Protein AF-S4PXW4-F1 (afdb_monomer_lite)

Sequence (724 aa):
MKGLLYGLIHASAIAALYRRSVQNLRRPDALLLGQVLFLIDNISCNSGLINVWRGQGFLGEFILIPHRIPPSYPLNNHDLGSLGRNYLRATFTEFKRNHGNLPRTYEDLWIFSDFIDSDLIIPYVIAKDSINLLYLNKVTPQIVPRIRELKELLGSDDPGEQSDAMSRILQLRRVYMLDQELRHALKSIGPLKSLEYYTRDLQEAGWGPEYIGDVIEIPIAYEVDPPGVTDLPLINHRQDPLISGLRLFQCPTGAHYKLRTIIERLKINFQDVLVGGDGSGGMTSCLLRMNPISRAIFNSLLDLEGVELKGSSPSPPSAIACIPEICRRCVNYQDVWKGPTDLCREGTWINFVNLQKLHELSIDLLVFDVETKREGDLLIIEQLLSKYVNQLLTKNGVIVFKTHVDRLLRTWDTGLMTLAGSCFRKVSIVVGTMSSSGTSEVYLVMRYPRAGSLNCKPAIRSLIRSIHIIPSQRSCFDEFRRALAIPIHKLFKGVPKSMIPDPHTELCVLLISIGVESGIGALVAELWRQSTYEQQTVLPYYTLFTVLNSLLQLTRGEKELTVSPDRVVYNVGGFLVGFLNWFAWITHCYRLKALAQSYIDHCFLFSWKRFKTKKNLIMKKISFLGAYTSEKNVYLDSKMALVGSVIRVFARLMGPPRYPQFNEMSIDHLIKAENIGNNLTFIRKTTDILDVLDPRTPLPKKAQPFIGVTLTKRPEVAWTQDQI

Secondary structure (DSSP, 8-state):
-HHHHHHHHHHHHHHHHTSHHHHTTS-HHHHHHHHHHHHHHHHTT-HHHHHHHTSHHHHHHHTTS--PPP--SSPPHHHHHHHHHHHHHHHHHHHHHHGGG--GGGT-EEE-GGG--HHHHHHHHHHHHHHHHHHTS---GGGHHHHHHHHHHHS---HHHHHHHHHHHHHHS-EEE-SS-HHHHGGGS--SS--GGGG--TTTTT--------EEEEE--EESSPPP---PPPPP---B-HHHHH--S-SSSSHHHHHHHHHHHTT---SEEEEES-TTTHHHHHHHHH-TT-EEEEE-----TT---TTPPPPPPHHHHT-HHHHTTBTTTTTGGGS---TTSHHHHHHHHHHHHHTT--EEEEEE----SSHHHHHHHHHHHHHHHHHHS-TT-EEEEEEEHHHHHHTTTTSHHHHTGGGEEEEEEEEETTSPBT--EEEEEEEEE-SS--S-EE-HHHHHHHGGGSGGGS-HHHHHHHHHT--GGGTTTT--GGGS--HHHHHHHHHHHTT--HHHHHHHHHHHHH--HHHHTTHHHHHHHHHHHHHH-TTPPBSS--PPPHHHHHHHHHHHHHHHHHHHHHHT-HHHHHHHHHHHHS-B--EEEEEE-TTS-EEEEEESS--SSEE--B--GGGHHHHHHHHHHHHHHS-TT------HHHHHHHHHHH-TT--HHHHHHHB-HHHHT-TTSPPPPP-PPP-----PPP---PPP----

Organism: NCBI:txid116150

Foldseek 3Di:
DLVVLVVLLLVLLLVLLPDVCVLVLPPLVLSSVQSSLVVLLVVLLDQVVLLVCLDLVNLVQLLQFADAFDLAVLDFSNNSSRSSSRSSVVVVVVCLVCVVPDDCVSQEAEAEPVQPDLLRVLSNLLSVVSCCQSRVDSNDPVCSVVSVVSVCLNPDPDPVSSVVSVVVSVVVGHYHYDDHDPVVVCVPPDPPDDPPLLPDALVNLQFDDADAFAKDKQWWDWDQPADDDPDDDDFFAADDLLLQLLLQFPLNGSCLRWLRNCCVNVVPDWAEEEEAQSRLCSNVLSVCSVDVRYAYAYAHDRDCVNHDNVPHDRRFRRSLSSNSNRQVRHPCRGPNVVADRQLLDLRNLVVLLVSCVVVVDQHQEYEYPHDDPDPVSQLSSLLSCLVRVVSNHDQFHKYKYKDFPVNCRVCQCRGNCNSHQQQAPIWIWMDTLSDGALGRIIIIMGGGGHDDGDSIGTNCVSVSVVVCVGRNNDDPLVSLVSSLPDPSVSSCPRPRPSNNDDLLVLQLVLLVVLPADSSLSNVLSVCLVPDDQVLLLASLVLVLLSSCCRLQVQLDFDLDDDDRDPSSLLSNLLLLLLSLSLQCSLVVPVLSVVLSSCCAVAWFWKAWDWDADPVRTIGIAIERLNPHPGTATHHNPVRSVSSSSNNNSCCVSDNPPRHRDDDQVSSQVSQCVVPVSDGPVSCVVRYCVVLSVDSPNDRHDHDHHDDDDDDDDDDDDDDDPPDD

InterPro domains:
  IPR025786 Mononegavirus L protein 2-O-ribose methyltransferase [PS51590] (247-445)
  IPR039530 RNA-directed RNA polymerase L methyltransferase domain, rhabdovirus [PF14314] (234-497)
  IPR039736 RNA-directed RNA polymerase L, C-terminal [TIGR04198] (2-527)
  IPR048397 Virus-capping methyltransferase, connector domain [PF21080] (1-154)

Structure (mmCIF, N/CA/C/O backbone):
data_AF-S4PXW4-F1
#
_entry.id   AF-S4PXW4-F1
#
loop_
_atom_site.group_PDB
_atom_site.id
_atom_site.type_symbol
_atom_site.label_atom_id
_atom_site.label_alt_id
_atom_site.label_comp_id
_atom_site.label_asym_id
_atom_site.label_entity_id
_atom_site.label_seq_id
_atom_site.pdbx_PDB_ins_code
_atom_site.Cartn_x
_atom_site.Cartn_y
_atom_site.Cartn_z
_atom_site.occupancy
_atom_site.B_iso_or_equiv
_atom_site.auth_seq_id
_atom_site.auth_comp_id
_atom_site.auth_asym_id
_atom_site.auth_atom_id
_atom_site.pdbx_PDB_model_num
ATOM 1 N N . MET A 1 1 ? -3.568 -21.612 17.019 1.00 88.00 1 MET A N 1
ATOM 2 C CA . MET A 1 1 ? -4.108 -20.234 17.153 1.00 88.00 1 MET A CA 1
ATOM 3 C C . MET A 1 1 ? -5.429 -20.143 17.918 1.00 88.00 1 MET A C 1
ATOM 5 O O . MET A 1 1 ? -5.522 -19.303 18.803 1.00 88.00 1 MET A O 1
ATOM 9 N N . LYS A 1 2 ? -6.437 -20.987 17.646 1.00 88.62 2 LYS A N 1
ATOM 10 C CA . LYS A 1 2 ? -7.728 -20.952 18.372 1.00 88.62 2 LYS A CA 1
ATOM 11 C C . LYS A 1 2 ? -7.592 -21.057 19.904 1.00 88.62 2 LYS A C 1
ATOM 13 O O . LYS A 1 2 ? -8.247 -20.303 20.612 1.00 88.62 2 LYS A O 1
ATOM 18 N N . GLY A 1 3 ? -6.700 -21.921 20.403 1.00 88.38 3 GLY A N 1
ATOM 19 C CA . GLY A 1 3 ? -6.404 -22.022 21.841 1.00 88.38 3 GLY A CA 1
ATOM 20 C C . GLY A 1 3 ? -5.850 -20.726 22.449 1.00 88.38 3 GLY A C 1
ATOM 21 O O . GLY A 1 3 ? -6.307 -20.313 23.508 1.00 88.38 3 GLY A O 1
ATOM 22 N N . LEU A 1 4 ? -4.956 -20.024 21.736 1.00 92.00 4 LEU A N 1
ATOM 23 C CA . LEU A 1 4 ? -4.431 -18.722 22.170 1.00 92.00 4 LEU A CA 1
ATOM 24 C C . LEU A 1 4 ? -5.558 -17.695 22.327 1.00 92.00 4 LEU A C 1
ATOM 26 O O . LEU A 1 4 ? -5.654 -17.046 23.362 1.00 92.00 4 LEU A O 1
ATOM 30 N N . LEU A 1 5 ? -6.438 -17.578 21.326 1.00 91.75 5 LEU A N 1
ATOM 31 C CA . LEU A 1 5 ? -7.596 -16.687 21.410 1.00 91.75 5 LEU A CA 1
ATOM 32 C C . LEU A 1 5 ? -8.479 -17.025 22.619 1.00 91.75 5 LEU A C 1
ATOM 34 O O . LEU A 1 5 ? -8.915 -16.120 23.324 1.00 91.75 5 LEU A O 1
ATOM 38 N N . TYR A 1 6 ? -8.733 -18.310 22.864 1.00 87.94 6 TYR A N 1
ATOM 39 C CA . TYR A 1 6 ? -9.546 -18.744 23.997 1.00 87.94 6 TYR A CA 1
ATOM 40 C C . TYR A 1 6 ? -8.915 -18.336 25.336 1.00 87.94 6 TYR A C 1
ATOM 42 O O . TYR A 1 6 ? -9.607 -17.772 26.180 1.00 87.94 6 TYR A O 1
ATOM 50 N N . GLY A 1 7 ? -7.595 -18.488 25.478 1.00 89.94 7 GLY A N 1
ATOM 51 C CA . GLY A 1 7 ? -6.846 -17.973 26.628 1.00 89.94 7 GLY A CA 1
ATOM 52 C C . GLY A 1 7 ? -6.973 -16.453 26.806 1.00 89.94 7 GLY A C 1
ATOM 53 O O . GLY A 1 7 ? -7.180 -15.978 27.920 1.00 89.94 7 GLY A O 1
ATOM 54 N N . LEU A 1 8 ? -6.949 -15.671 25.718 1.00 92.31 8 LEU A N 1
ATOM 55 C CA . LEU A 1 8 ? -7.172 -14.216 25.784 1.00 92.31 8 LEU A CA 1
ATOM 56 C C . LEU A 1 8 ? -8.593 -13.861 26.242 1.00 92.31 8 LEU A C 1
ATOM 58 O O . LEU A 1 8 ? -8.780 -12.899 26.989 1.00 92.31 8 LEU A O 1
ATOM 62 N N . ILE A 1 9 ? -9.598 -14.621 25.801 1.00 89.31 9 ILE A N 1
ATOM 63 C CA . ILE A 1 9 ? -10.993 -14.442 26.228 1.00 89.31 9 ILE A CA 1
ATOM 64 C C . ILE A 1 9 ? -11.129 -14.761 27.719 1.00 89.31 9 ILE A C 1
ATOM 66 O O . ILE A 1 9 ? -11.758 -13.991 28.443 1.00 89.31 9 ILE A O 1
ATOM 70 N N . HIS A 1 10 ? -10.493 -15.840 28.180 1.00 88.00 10 HIS A N 1
ATOM 71 C CA . HIS A 1 10 ? -10.435 -16.225 29.592 1.00 88.00 10 HIS A CA 1
ATOM 72 C C . HIS A 1 10 ? -9.832 -15.117 30.454 1.00 88.00 10 HIS A C 1
ATOM 74 O O . HIS A 1 10 ? -10.492 -14.615 31.364 1.00 88.00 10 HIS A O 1
ATOM 80 N N . ALA A 1 11 ? -8.634 -14.652 30.098 1.00 90.19 11 ALA A N 1
ATOM 81 C CA . ALA A 1 11 ? -7.964 -13.559 30.797 1.00 90.19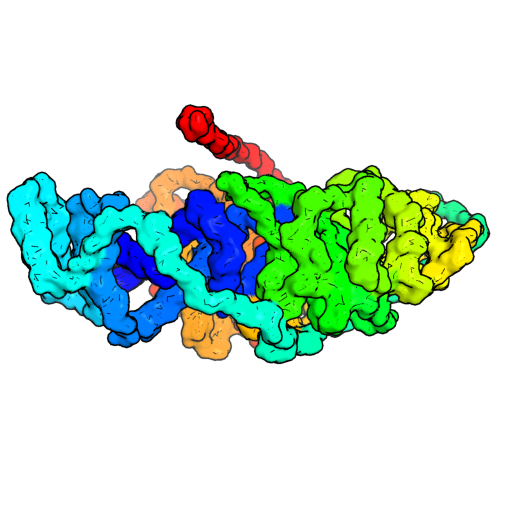 11 ALA A CA 1
ATOM 82 C C . ALA A 1 11 ? -8.814 -12.275 30.816 1.00 90.19 11 ALA A C 1
ATOM 84 O O . ALA A 1 11 ? -8.930 -11.605 31.843 1.00 90.19 11 ALA A O 1
ATOM 85 N N . SER A 1 12 ? -9.472 -11.953 29.697 1.00 89.38 12 SER A N 1
ATOM 86 C CA . SER A 1 12 ? -10.344 -10.777 29.596 1.00 89.38 12 SER A CA 1
ATOM 87 C C . SER A 1 12 ? -11.592 -10.886 30.469 1.00 89.38 12 SER A C 1
ATOM 89 O O . SER A 1 12 ? -12.044 -9.874 31.005 1.00 89.38 12 SER A O 1
ATOM 91 N N . ALA A 1 13 ? -12.163 -12.084 30.616 1.00 86.69 13 ALA A N 1
ATOM 92 C CA . ALA A 1 13 ? -13.329 -12.316 31.462 1.00 86.69 13 ALA A CA 1
ATOM 93 C C . ALA A 1 13 ? -12.988 -12.114 32.940 1.00 86.69 13 ALA A C 1
ATOM 95 O O . ALA A 1 13 ? -13.692 -11.370 33.622 1.00 86.69 13 ALA A O 1
ATOM 96 N N . ILE A 1 14 ? -11.863 -12.669 33.400 1.00 87.94 14 ILE A N 1
ATOM 97 C CA . ILE A 1 14 ? -11.350 -12.446 34.759 1.00 87.94 14 ILE A CA 1
ATOM 98 C C . ILE A 1 14 ? -11.082 -10.957 34.999 1.00 87.94 14 ILE A C 1
ATOM 100 O O . ILE A 1 14 ? -11.619 -10.363 35.934 1.00 87.94 14 ILE A O 1
ATOM 104 N N . ALA A 1 15 ? -10.344 -10.301 34.099 1.00 85.81 15 ALA A N 1
ATOM 105 C CA . ALA A 1 15 ? -10.056 -8.872 34.208 1.00 85.81 15 ALA A CA 1
ATOM 106 C C . ALA A 1 15 ? -11.325 -7.997 34.166 1.00 85.81 15 ALA A C 1
ATOM 108 O O . ALA A 1 15 ? -11.360 -6.901 34.736 1.00 85.81 15 ALA A O 1
ATOM 109 N N . ALA A 1 16 ? -12.382 -8.441 33.479 1.00 82.38 16 ALA A N 1
ATOM 110 C CA . ALA A 1 16 ? -13.662 -7.745 33.441 1.00 82.38 16 ALA A CA 1
ATOM 111 C C . ALA A 1 16 ? -14.393 -7.806 34.785 1.00 82.38 16 ALA A C 1
ATOM 113 O O . ALA A 1 16 ? -14.988 -6.793 35.163 1.00 82.38 16 ALA A O 1
ATOM 114 N N . LEU A 1 17 ? -14.297 -8.915 35.535 1.00 79.44 17 LEU A N 1
ATOM 115 C CA . LEU A 1 17 ? -14.913 -9.028 36.861 1.00 79.44 17 LEU A CA 1
ATOM 116 C C . LEU A 1 17 ? -14.481 -7.860 37.754 1.00 79.44 17 LEU A C 1
ATOM 118 O O . LEU A 1 17 ? -15.328 -7.198 38.358 1.00 79.44 17 LEU A O 1
ATOM 122 N N . TYR A 1 18 ? -13.191 -7.522 37.790 1.00 75.81 18 TYR A N 1
ATOM 123 C CA . TYR A 1 18 ? -12.654 -6.461 38.651 1.00 75.81 18 TYR A CA 1
ATOM 124 C C . TYR A 1 18 ? -13.132 -5.034 38.307 1.00 75.81 18 TYR A C 1
ATOM 126 O O . TYR A 1 18 ? -13.019 -4.141 39.148 1.00 75.81 18 TYR A O 1
ATOM 134 N N . ARG A 1 19 ? -13.740 -4.776 37.138 1.00 71.94 19 ARG A N 1
ATOM 135 C CA . ARG A 1 19 ? -14.139 -3.410 36.738 1.00 71.94 19 ARG A CA 1
ATOM 136 C C . ARG A 1 19 ? -15.493 -2.956 37.302 1.00 71.94 19 ARG A C 1
ATOM 138 O O . ARG A 1 19 ? -16.480 -3.687 37.301 1.00 71.94 19 ARG A O 1
ATOM 145 N N . ARG A 1 20 ? -15.577 -1.668 37.672 1.00 60.16 20 ARG A N 1
ATOM 146 C CA . ARG A 1 20 ? -16.801 -1.011 38.192 1.00 60.16 20 ARG A CA 1
ATOM 147 C C . ARG A 1 20 ? -17.997 -1.021 37.225 1.00 60.16 20 ARG A C 1
ATOM 149 O O . ARG A 1 20 ? -19.138 -1.009 37.666 1.00 60.16 20 ARG A O 1
ATOM 156 N N . SER A 1 21 ? -17.777 -1.036 35.911 1.00 58.97 21 SER A N 1
ATOM 157 C CA . SER A 1 21 ? -18.871 -1.044 34.923 1.00 58.97 21 SER A CA 1
ATOM 158 C C . SER A 1 21 ? -19.674 -2.348 34.922 1.00 58.97 21 SER A C 1
ATOM 160 O O . SER A 1 21 ? -20.889 -2.298 34.737 1.00 58.97 21 SER A O 1
ATOM 162 N N . VAL A 1 22 ? -19.023 -3.486 35.200 1.00 57.88 22 VAL A N 1
ATOM 163 C CA . VAL A 1 22 ? -19.686 -4.787 35.403 1.00 57.88 22 VAL A CA 1
ATOM 164 C C . VAL A 1 22 ? -20.496 -4.774 36.697 1.00 57.88 22 VAL A C 1
ATOM 166 O O . VAL A 1 22 ? -21.629 -5.238 36.714 1.00 57.88 22 VAL A O 1
ATOM 169 N N . GLN A 1 23 ? -19.965 -4.148 37.753 1.00 60.25 23 GLN A N 1
ATOM 170 C CA . GLN A 1 23 ? -20.662 -3.986 39.037 1.00 60.25 23 GLN A CA 1
ATOM 171 C C . GLN A 1 23 ? -21.961 -3.176 38.896 1.00 60.25 23 GLN A C 1
ATOM 173 O O . GLN A 1 23 ? -22.941 -3.454 39.579 1.00 60.25 23 GLN A O 1
ATOM 178 N N . ASN A 1 24 ? -21.980 -2.219 37.963 1.00 61.69 24 ASN A N 1
ATOM 179 C CA . ASN A 1 24 ? -23.141 -1.381 37.665 1.00 61.69 24 ASN A CA 1
ATOM 180 C C . ASN A 1 24 ? -24.021 -1.927 36.520 1.00 61.69 24 ASN A C 1
ATOM 182 O O . ASN A 1 24 ? -24.910 -1.213 36.057 1.00 61.69 24 ASN A O 1
ATOM 186 N N . LEU A 1 25 ? -23.754 -3.146 36.025 1.00 63.06 25 LEU A N 1
ATOM 187 C CA . LEU A 1 25 ? -24.477 -3.828 34.936 1.00 63.06 25 LEU A CA 1
ATOM 188 C C . LEU A 1 25 ? -24.595 -3.024 33.626 1.00 63.06 25 LEU A C 1
ATOM 190 O O . LEU A 1 25 ? -25.484 -3.261 32.807 1.00 63.06 25 LEU A O 1
ATOM 194 N N . ARG A 1 26 ? -23.698 -2.060 33.385 1.00 61.38 26 ARG A N 1
ATOM 195 C CA . ARG A 1 26 ? -23.743 -1.220 32.179 1.00 61.38 26 ARG A CA 1
ATOM 196 C C . ARG A 1 26 ? -22.902 -1.844 31.067 1.00 61.38 26 ARG A C 1
ATOM 198 O O . ARG A 1 26 ? -21.682 -1.709 31.085 1.00 61.38 26 ARG A O 1
ATOM 205 N N . ARG A 1 27 ? -23.571 -2.471 30.089 1.00 66.12 27 ARG A N 1
ATOM 206 C CA . ARG A 1 27 ? -22.982 -3.056 28.858 1.00 66.12 27 ARG A CA 1
ATOM 207 C C . ARG A 1 27 ? -21.724 -3.924 29.111 1.00 66.12 27 ARG A C 1
ATOM 209 O O . ARG A 1 27 ? -20.635 -3.593 28.631 1.00 66.12 27 ARG A O 1
ATOM 216 N N . PRO A 1 28 ? -21.838 -5.006 29.904 1.00 67.88 28 PRO A N 1
ATOM 217 C CA . PRO A 1 28 ? -20.714 -5.894 30.229 1.00 67.88 28 PRO A CA 1
ATOM 218 C C . PRO A 1 28 ? -20.152 -6.628 29.000 1.00 67.88 28 PRO A C 1
ATOM 220 O O . PRO A 1 28 ? -18.947 -6.861 28.917 1.00 67.88 28 PRO A O 1
ATOM 223 N N . ASP A 1 29 ? -21.001 -6.894 28.012 1.00 70.19 29 ASP A N 1
ATOM 224 C CA . ASP A 1 29 ? -20.663 -7.423 26.692 1.00 70.19 29 ASP A CA 1
ATOM 225 C C . ASP A 1 29 ? -19.686 -6.511 25.932 1.00 70.19 29 ASP A C 1
ATOM 227 O O . ASP A 1 29 ? -18.655 -6.961 25.426 1.00 70.19 29 ASP A O 1
ATOM 231 N N . ALA A 1 30 ? -19.970 -5.206 25.904 1.00 70.25 30 ALA A N 1
ATOM 232 C CA . ALA A 1 30 ? -19.120 -4.212 25.260 1.00 70.25 30 ALA A CA 1
ATOM 233 C C . ALA A 1 30 ? -17.775 -4.060 25.985 1.00 70.25 30 ALA A C 1
ATOM 235 O O . ALA A 1 30 ? -16.746 -3.852 25.340 1.00 70.25 30 ALA A O 1
ATOM 236 N N . LEU A 1 31 ? -17.764 -4.197 27.317 1.00 76.25 31 LEU A N 1
ATOM 237 C CA . LEU A 1 31 ? -16.526 -4.170 28.092 1.00 76.25 31 LEU A CA 1
ATOM 238 C C . LEU A 1 31 ? -15.638 -5.376 27.778 1.00 76.25 31 LEU A C 1
ATOM 240 O O . LEU A 1 31 ? -14.449 -5.192 27.517 1.00 76.25 31 LEU A O 1
ATOM 244 N N . LEU A 1 32 ? -16.195 -6.588 27.825 1.00 78.50 32 LEU A N 1
ATOM 245 C CA . LEU A 1 32 ? -15.448 -7.812 27.548 1.00 78.50 32 LEU A CA 1
ATOM 246 C C . LEU A 1 32 ? -14.896 -7.793 26.119 1.00 78.50 32 LEU A C 1
ATOM 248 O O . LEU A 1 32 ? -13.717 -8.068 25.917 1.00 78.50 32 LEU A O 1
ATOM 252 N N . LEU A 1 33 ? -15.701 -7.355 25.147 1.00 78.62 33 LEU A N 1
ATOM 253 C CA . LEU A 1 33 ? -15.251 -7.140 23.771 1.00 78.62 33 LEU A CA 1
ATOM 254 C C . LEU A 1 33 ? -14.065 -6.167 23.702 1.00 78.62 33 LEU A C 1
ATOM 256 O O . LEU A 1 33 ? -13.052 -6.477 23.077 1.00 78.62 33 LEU A O 1
ATOM 260 N N . GLY A 1 34 ? -14.167 -5.014 24.366 1.00 77.56 34 GLY A N 1
ATOM 261 C CA . GLY A 1 34 ? -13.084 -4.034 24.421 1.00 77.56 34 GLY A CA 1
ATOM 262 C C . GLY A 1 34 ? -11.802 -4.593 25.047 1.00 77.56 34 GLY A C 1
ATOM 263 O O . GLY A 1 34 ? -10.716 -4.316 24.542 1.00 77.56 34 GLY A O 1
ATOM 264 N N . GLN A 1 35 ? -11.915 -5.410 26.101 1.00 84.12 35 GLN A N 1
ATOM 265 C CA . GLN A 1 35 ? -10.767 -6.051 26.753 1.00 84.12 35 GLN A CA 1
ATOM 266 C C . GLN A 1 35 ? -10.105 -7.112 25.872 1.00 84.12 35 GLN A C 1
ATOM 268 O O . GLN A 1 35 ? -8.886 -7.084 25.723 1.00 84.12 35 GLN A O 1
ATOM 273 N N . VAL A 1 36 ? -10.883 -7.988 25.228 1.00 87.81 36 VAL A N 1
ATOM 274 C CA . VAL A 1 36 ? -10.333 -9.009 24.322 1.00 87.81 36 VAL A CA 1
ATOM 275 C C . VAL A 1 36 ? -9.586 -8.349 23.168 1.00 87.81 36 VAL A C 1
ATOM 277 O O . VAL A 1 36 ? -8.454 -8.725 22.873 1.00 87.81 36 VAL A O 1
ATOM 280 N N . LEU A 1 37 ? -10.180 -7.329 22.541 1.00 84.88 37 LEU A N 1
ATOM 281 C CA . LEU A 1 37 ? -9.530 -6.591 21.456 1.00 84.88 37 LEU A CA 1
ATOM 282 C C . LEU A 1 37 ? -8.249 -5.889 21.927 1.00 84.88 37 LEU A C 1
ATOM 284 O O . LEU A 1 37 ? -7.252 -5.916 21.212 1.00 84.88 37 LEU A O 1
ATOM 288 N N . PHE A 1 38 ? -8.249 -5.328 23.139 1.00 85.50 38 PHE A N 1
ATOM 289 C CA . PHE A 1 38 ? -7.061 -4.730 23.747 1.00 85.50 38 PHE A CA 1
ATOM 290 C C . PHE A 1 38 ? -5.942 -5.756 23.984 1.00 85.50 38 PHE A C 1
ATOM 292 O O . PHE A 1 38 ? -4.791 -5.495 23.635 1.00 85.50 38 PHE A O 1
ATOM 299 N N . LEU A 1 39 ? -6.258 -6.939 24.524 1.00 90.75 39 LEU A N 1
ATOM 300 C CA . LEU A 1 39 ? -5.261 -7.994 24.725 1.00 90.75 39 LEU A CA 1
ATOM 301 C C . LEU A 1 39 ? -4.734 -8.549 23.399 1.00 90.75 39 LEU A C 1
ATOM 303 O O . LEU A 1 39 ? -3.531 -8.771 23.279 1.00 90.75 39 LEU A O 1
ATOM 307 N N . ILE A 1 40 ? -5.600 -8.724 22.393 1.00 92.19 40 ILE A N 1
ATOM 308 C CA . ILE A 1 40 ? -5.182 -9.089 21.032 1.00 92.19 40 ILE A CA 1
ATOM 309 C C . ILE A 1 40 ? -4.201 -8.045 20.486 1.00 92.19 40 ILE A C 1
ATOM 311 O O . ILE A 1 40 ? -3.174 -8.410 19.913 1.00 92.19 40 ILE A O 1
ATOM 315 N N . ASP A 1 41 ? -4.478 -6.755 20.671 1.00 87.00 41 ASP A N 1
ATOM 316 C CA . ASP A 1 41 ? -3.604 -5.689 20.182 1.00 87.00 41 ASP A CA 1
ATOM 317 C C . ASP A 1 41 ? -2.237 -5.705 20.871 1.00 87.00 41 ASP A C 1
ATOM 319 O O . ASP A 1 41 ? -1.223 -5.622 20.174 1.00 87.00 41 ASP A O 1
ATOM 323 N N . ASN A 1 42 ? -2.206 -5.897 22.193 1.00 90.25 42 ASN A N 1
ATOM 324 C CA . ASN A 1 42 ? -0.971 -5.966 22.977 1.00 90.25 42 ASN A CA 1
ATOM 325 C C . ASN A 1 42 ? -0.139 -7.208 22.657 1.00 90.25 42 ASN A C 1
ATOM 327 O O . ASN A 1 42 ? 1.065 -7.100 22.428 1.00 90.25 42 ASN A O 1
ATOM 331 N N . ILE A 1 43 ? -0.762 -8.390 22.616 1.00 93.56 43 ILE A N 1
ATOM 332 C CA . ILE A 1 43 ? -0.029 -9.638 22.379 1.00 93.56 43 ILE A CA 1
ATOM 333 C C . ILE A 1 43 ? 0.535 -9.691 20.956 1.00 93.56 43 ILE A C 1
ATOM 335 O O . ILE A 1 43 ? 1.619 -10.222 20.735 1.00 93.56 43 ILE A O 1
ATOM 339 N N . SER A 1 44 ? -0.145 -9.049 20.002 1.00 92.81 44 SER A N 1
ATOM 340 C CA . SER A 1 44 ? 0.326 -8.916 18.620 1.00 92.81 44 SER A CA 1
ATOM 341 C C . SER A 1 44 ? 1.501 -7.944 18.461 1.00 92.81 44 SER A C 1
ATOM 343 O O . SER A 1 44 ? 2.003 -7.796 17.353 1.00 92.81 44 SER A O 1
ATOM 345 N N . CYS A 1 45 ? 1.920 -7.264 19.533 1.00 90.12 45 CYS A N 1
ATOM 346 C CA . CYS A 1 45 ? 3.131 -6.443 19.585 1.00 90.12 45 CYS A CA 1
ATOM 347 C C . CYS A 1 45 ? 4.278 -7.139 20.344 1.00 90.12 45 CYS A C 1
ATOM 349 O O . CYS A 1 45 ? 5.376 -6.592 20.417 1.00 90.12 45 CYS A O 1
ATOM 351 N N . ASN A 1 46 ? 4.050 -8.323 20.926 1.00 91.75 46 ASN A N 1
ATOM 352 C CA . ASN A 1 46 ? 5.072 -9.047 21.674 1.00 91.75 46 ASN A CA 1
ATOM 353 C C . ASN A 1 46 ? 6.077 -9.707 20.717 1.00 91.75 46 ASN A C 1
ATOM 355 O O . ASN A 1 46 ? 5.719 -10.618 19.970 1.00 91.75 46 ASN A O 1
ATOM 359 N N . SER A 1 47 ? 7.348 -9.293 20.762 1.00 88.25 47 SER A N 1
ATOM 360 C CA . SER A 1 47 ? 8.350 -9.787 19.810 1.00 88.25 47 SER A CA 1
ATOM 361 C C . SER A 1 47 ? 8.679 -11.275 19.966 1.00 88.25 47 SER A C 1
ATOM 363 O O . SER A 1 47 ? 8.990 -11.942 18.983 1.00 88.25 47 SER A O 1
ATOM 365 N N . GLY A 1 48 ? 8.564 -11.830 21.179 1.00 88.75 48 GLY A N 1
ATOM 366 C CA . GLY A 1 48 ? 8.723 -13.267 21.419 1.00 88.75 48 GLY A CA 1
ATOM 367 C C . GLY A 1 48 ? 7.688 -14.090 20.654 1.00 88.75 48 GLY A C 1
ATOM 368 O O . GLY A 1 48 ? 8.050 -14.998 19.909 1.00 88.75 48 GLY A O 1
ATOM 369 N N . LEU A 1 49 ? 6.412 -13.720 20.766 1.00 90.56 49 LEU A N 1
ATOM 370 C CA . LEU A 1 49 ? 5.328 -14.401 20.060 1.00 90.56 49 LEU A CA 1
ATOM 371 C C . LEU A 1 49 ? 5.387 -14.182 18.544 1.00 90.56 49 LEU A C 1
ATOM 373 O O . LEU A 1 49 ? 5.215 -15.129 17.779 1.00 90.56 49 LEU A O 1
ATOM 377 N N . ILE A 1 50 ? 5.665 -12.951 18.106 1.00 91.12 50 ILE A N 1
ATOM 378 C CA . ILE A 1 50 ? 5.800 -12.618 16.680 1.00 91.12 50 ILE A CA 1
ATOM 379 C C . ILE A 1 50 ? 6.879 -13.486 16.021 1.00 91.12 50 ILE A C 1
ATOM 381 O O . ILE A 1 50 ? 6.693 -13.953 14.901 1.00 91.12 50 ILE A O 1
ATOM 385 N N . ASN A 1 51 ? 7.977 -13.774 16.718 1.00 87.88 51 ASN A N 1
ATOM 386 C CA . ASN A 1 51 ? 9.031 -14.619 16.164 1.00 87.88 51 ASN A CA 1
ATOM 387 C C . ASN A 1 51 ? 8.600 -16.074 15.993 1.00 87.88 51 ASN A C 1
ATOM 389 O O . ASN A 1 51 ? 8.934 -16.683 14.980 1.00 87.88 51 ASN A O 1
ATOM 393 N N . VAL A 1 52 ? 7.780 -16.602 16.905 1.00 88.62 52 VAL A N 1
ATOM 394 C CA . VAL A 1 52 ? 7.148 -17.920 16.731 1.00 88.62 52 VAL A CA 1
ATOM 395 C C . VAL A 1 52 ? 6.225 -17.919 15.505 1.00 88.62 52 VAL A C 1
ATOM 397 O O . VAL A 1 52 ? 6.227 -18.863 14.714 1.00 88.62 52 VAL A O 1
ATOM 400 N N . TRP A 1 53 ? 5.482 -16.831 15.287 1.00 90.75 53 TRP A N 1
ATOM 401 C CA . TRP A 1 53 ? 4.579 -16.676 14.142 1.00 90.75 53 TRP A CA 1
ATOM 402 C C . TRP A 1 53 ? 5.271 -16.584 12.778 1.00 90.75 53 TRP A C 1
ATOM 404 O O . TRP A 1 53 ? 4.605 -16.729 11.754 1.00 90.75 53 TRP A O 1
ATOM 414 N N . ARG A 1 54 ? 6.591 -16.371 12.731 1.00 87.12 54 ARG A N 1
ATOM 415 C CA . ARG A 1 54 ? 7.359 -16.314 11.476 1.00 87.12 54 ARG A CA 1
ATOM 416 C C . ARG A 1 54 ? 7.424 -17.675 10.775 1.00 87.12 54 ARG A C 1
ATOM 418 O O . ARG A 1 54 ? 7.686 -17.733 9.574 1.00 87.12 54 ARG A O 1
ATOM 425 N N . GLY A 1 55 ? 7.180 -18.765 11.507 1.00 83.50 55 GLY A N 1
ATOM 426 C CA . GLY A 1 55 ? 7.139 -20.117 10.957 1.00 83.50 55 GLY A CA 1
ATOM 427 C C . GLY A 1 55 ? 6.057 -20.291 9.884 1.00 83.50 55 GLY A C 1
ATOM 428 O O . GLY A 1 55 ? 4.945 -19.777 10.010 1.00 83.50 55 GLY A O 1
ATOM 429 N N . GLN A 1 56 ? 6.363 -21.072 8.841 1.00 80.25 56 GLN A N 1
ATOM 430 C CA . GLN A 1 56 ? 5.470 -21.262 7.687 1.00 80.25 56 GLN A CA 1
ATOM 431 C C . GLN A 1 56 ? 4.082 -21.802 8.063 1.00 80.25 56 GLN A C 1
ATOM 433 O O . GLN A 1 56 ? 3.104 -21.421 7.430 1.00 80.25 56 GLN A O 1
ATOM 438 N N . GLY A 1 57 ? 3.972 -22.631 9.107 1.00 82.94 57 GLY A N 1
ATOM 439 C CA . GLY A 1 57 ? 2.677 -23.137 9.575 1.00 82.94 57 GLY A CA 1
ATOM 440 C C . GLY A 1 57 ? 1.743 -22.031 10.081 1.00 82.94 57 GLY A C 1
ATOM 441 O O . GLY A 1 57 ? 0.563 -22.022 9.745 1.00 82.94 57 GLY A O 1
ATOM 442 N N . PHE A 1 58 ? 2.269 -21.056 10.831 1.00 88.06 58 PHE A N 1
ATOM 443 C CA . PHE A 1 58 ? 1.476 -19.918 11.309 1.00 88.06 58 PHE A CA 1
ATOM 444 C C . PHE A 1 58 ? 1.115 -18.963 10.177 1.00 88.06 58 PHE A C 1
ATOM 446 O O . PHE A 1 58 ? -0.034 -18.539 10.083 1.00 88.06 58 PHE A O 1
ATOM 453 N N . LEU A 1 59 ? 2.067 -18.666 9.288 1.00 85.75 59 LEU A N 1
ATOM 454 C CA . LEU A 1 59 ? 1.791 -17.856 8.103 1.00 85.75 59 LEU A CA 1
ATOM 455 C C . LEU A 1 59 ? 0.710 -18.505 7.229 1.00 85.75 59 LEU A C 1
ATOM 457 O O . LEU A 1 59 ? -0.225 -17.819 6.830 1.00 85.75 59 LEU A O 1
ATOM 461 N N . GLY A 1 60 ? 0.792 -19.821 7.007 1.00 84.12 60 GLY A N 1
ATOM 462 C CA . GLY A 1 60 ? -0.204 -20.602 6.272 1.00 84.12 60 GLY A CA 1
ATOM 463 C C . GLY A 1 60 ? -1.607 -20.523 6.878 1.00 84.12 60 GLY A C 1
ATOM 464 O O . GLY A 1 60 ? -2.582 -20.441 6.142 1.00 84.12 60 GLY A O 1
ATOM 465 N N . GLU A 1 61 ? -1.717 -20.462 8.205 1.00 87.06 61 GLU A N 1
ATOM 466 C CA . GLU A 1 61 ? -2.989 -20.224 8.898 1.00 87.06 61 GLU A CA 1
ATOM 467 C C . GLU A 1 61 ? -3.482 -18.778 8.748 1.00 87.06 61 GLU A C 1
ATOM 469 O O . GLU A 1 61 ? -4.664 -18.540 8.498 1.00 87.06 61 GLU A O 1
ATOM 474 N N . PHE A 1 62 ? -2.595 -17.787 8.874 1.00 89.31 62 PHE A N 1
ATOM 475 C CA . PHE A 1 62 ? -2.981 -16.374 8.800 1.00 89.31 62 PHE A CA 1
ATOM 476 C C . PHE A 1 62 ? -3.563 -15.990 7.444 1.00 89.31 62 PHE A C 1
ATOM 478 O O . PHE A 1 62 ? -4.483 -15.171 7.389 1.00 89.31 62 PHE A O 1
ATOM 485 N N . ILE A 1 63 ? -3.067 -16.604 6.368 1.00 85.62 63 ILE A N 1
ATOM 486 C CA . ILE A 1 63 ? -3.516 -16.311 5.005 1.00 85.62 63 ILE A CA 1
ATOM 487 C C . ILE A 1 63 ? -4.887 -16.914 4.662 1.00 85.62 63 ILE A C 1
ATOM 489 O O . ILE A 1 63 ? -5.467 -16.538 3.646 1.00 85.62 63 ILE A O 1
ATOM 493 N N . LEU A 1 64 ? -5.443 -17.795 5.508 1.00 84.25 64 LEU A N 1
ATOM 494 C CA . LEU A 1 64 ? -6.786 -18.369 5.315 1.00 84.25 64 LEU A CA 1
ATOM 495 C C . LEU A 1 64 ? -7.904 -17.339 5.499 1.00 84.25 64 LEU A C 1
ATOM 497 O O . LEU A 1 64 ? -9.008 -17.502 4.979 1.00 84.25 64 LEU A O 1
ATOM 501 N N . ILE A 1 65 ? -7.625 -16.283 6.259 1.00 86.94 65 ILE A N 1
ATOM 502 C CA . ILE A 1 65 ? -8.553 -15.186 6.509 1.00 86.94 65 ILE A CA 1
ATOM 503 C C . ILE A 1 65 ? -8.248 -14.042 5.532 1.00 86.94 65 ILE A C 1
ATOM 505 O O . ILE A 1 65 ? -7.075 -13.777 5.258 1.00 86.94 65 ILE A O 1
ATOM 509 N N . PRO A 1 66 ? -9.267 -13.296 5.057 1.00 86.94 66 PRO A N 1
ATOM 510 C CA . PRO A 1 66 ? -9.051 -12.070 4.299 1.00 86.94 66 PRO A CA 1
ATOM 511 C C . PRO A 1 66 ? -8.090 -11.110 4.989 1.00 86.94 66 PRO A C 1
ATOM 513 O O . PRO A 1 66 ? -8.360 -10.613 6.085 1.00 86.94 66 PRO A O 1
ATOM 516 N N . HIS A 1 67 ? -6.959 -10.852 4.341 1.00 86.44 67 HIS A N 1
ATOM 517 C CA . HIS A 1 67 ? -5.856 -10.082 4.898 1.00 86.44 67 HIS A CA 1
ATOM 518 C C . HIS A 1 67 ? -5.227 -9.177 3.840 1.00 86.44 67 HIS A C 1
ATOM 520 O O . HIS A 1 67 ? -5.386 -9.365 2.635 1.00 86.44 67 HIS A O 1
ATOM 526 N N . ARG A 1 68 ? -4.504 -8.162 4.314 1.00 85.62 68 ARG A N 1
ATOM 527 C CA . ARG A 1 68 ? -3.654 -7.331 3.465 1.00 85.62 68 ARG A CA 1
ATOM 528 C C . ARG A 1 68 ? -2.290 -7.996 3.334 1.00 85.62 68 ARG A C 1
ATOM 530 O O . ARG A 1 68 ? -1.701 -8.372 4.344 1.00 85.62 68 ARG A O 1
ATOM 537 N N . ILE A 1 69 ? -1.777 -8.073 2.112 1.00 89.88 69 ILE A N 1
ATOM 538 C CA . ILE A 1 69 ? -0.432 -8.588 1.848 1.00 89.88 69 ILE A CA 1
ATOM 539 C C . ILE A 1 69 ? 0.605 -7.574 2.375 1.00 89.88 69 ILE A C 1
ATOM 541 O O . ILE A 1 69 ? 0.552 -6.402 1.983 1.00 89.88 69 ILE A O 1
ATOM 545 N N . PRO A 1 70 ? 1.536 -7.985 3.255 1.00 90.00 70 PRO A N 1
ATOM 546 C CA . PRO A 1 70 ? 2.580 -7.110 3.785 1.00 90.00 70 PRO A CA 1
ATOM 547 C C . PRO A 1 70 ? 3.525 -6.553 2.713 1.00 90.00 70 PRO A C 1
ATOM 549 O O . PRO A 1 70 ? 3.918 -7.311 1.825 1.00 90.00 70 PRO A O 1
ATOM 552 N N . PRO A 1 71 ? 3.949 -5.279 2.805 1.00 89.00 71 PRO A N 1
ATOM 553 C CA . PRO A 1 71 ? 4.855 -4.667 1.835 1.00 89.00 71 PRO A CA 1
ATOM 554 C C . PRO A 1 71 ? 6.350 -4.905 2.104 1.00 89.00 71 PRO A C 1
ATOM 556 O O . PRO A 1 71 ? 7.153 -4.644 1.209 1.00 89.00 71 PRO A O 1
ATOM 559 N N . SER A 1 72 ? 6.740 -5.378 3.289 1.00 88.44 72 SER A N 1
ATOM 560 C CA . SER A 1 72 ? 8.146 -5.516 3.694 1.00 88.44 72 SER A CA 1
ATOM 561 C C . SER A 1 72 ? 8.803 -6.827 3.240 1.00 88.44 72 SER A C 1
ATOM 563 O O . SER A 1 72 ? 8.152 -7.873 3.172 1.00 88.44 72 SER A O 1
ATOM 565 N N . TYR A 1 73 ? 10.108 -6.769 2.946 1.00 89.81 73 TYR A N 1
ATOM 566 C CA . TYR A 1 73 ? 10.968 -7.941 2.771 1.00 89.81 73 TYR A CA 1
ATOM 567 C C . TYR A 1 73 ? 12.301 -7.759 3.520 1.00 89.81 73 TYR A C 1
ATOM 569 O O . TYR A 1 73 ? 13.004 -6.785 3.252 1.00 89.81 73 TYR A O 1
ATOM 577 N N . PRO A 1 74 ? 12.660 -8.688 4.426 1.00 89.31 74 PRO A N 1
ATOM 578 C CA . PRO A 1 74 ? 11.814 -9.762 4.931 1.00 89.31 74 PRO A CA 1
ATOM 579 C C . PRO A 1 74 ? 10.635 -9.182 5.729 1.00 89.31 74 PRO A C 1
ATOM 581 O O . PRO A 1 74 ? 10.539 -7.981 5.975 1.00 89.31 74 PRO A O 1
ATOM 584 N N . LEU A 1 75 ? 9.699 -10.042 6.120 1.00 88.62 75 LEU A N 1
ATOM 585 C CA . LEU A 1 75 ? 8.513 -9.606 6.852 1.00 88.62 75 LEU A CA 1
ATOM 586 C C . LEU A 1 75 ? 8.925 -9.008 8.209 1.00 88.62 75 LEU A C 1
ATOM 588 O O . LEU A 1 75 ? 9.476 -9.718 9.059 1.00 88.62 75 LEU A O 1
ATOM 592 N N . ASN A 1 76 ? 8.663 -7.720 8.424 1.00 90.44 76 ASN A N 1
ATOM 593 C CA . ASN A 1 76 ? 8.989 -7.057 9.688 1.00 90.44 76 ASN A CA 1
ATOM 594 C C . ASN A 1 76 ? 8.031 -7.480 10.820 1.00 90.44 76 ASN A C 1
ATOM 596 O O . ASN A 1 76 ? 6.959 -8.053 10.590 1.00 90.44 76 ASN A O 1
ATOM 600 N N . ASN A 1 77 ? 8.422 -7.204 12.067 1.00 90.12 77 ASN A N 1
ATOM 601 C CA . ASN A 1 77 ? 7.637 -7.625 13.231 1.00 90.12 77 ASN A CA 1
ATOM 602 C C . ASN A 1 77 ? 6.263 -6.942 13.293 1.00 90.12 77 ASN A C 1
ATOM 604 O O . ASN A 1 77 ? 5.285 -7.555 13.715 1.00 90.12 77 ASN A O 1
ATOM 608 N N . HIS A 1 78 ? 6.170 -5.694 12.833 1.00 89.12 78 HIS A N 1
ATOM 609 C CA . HIS A 1 78 ? 4.921 -4.935 12.814 1.00 89.12 78 HIS A CA 1
ATOM 610 C C . HIS A 1 78 ? 3.876 -5.553 11.869 1.00 89.12 78 HIS A C 1
ATOM 612 O O . HIS A 1 78 ? 2.703 -5.704 12.226 1.00 89.12 78 HIS A O 1
ATOM 618 N N . ASP A 1 79 ? 4.294 -5.929 10.665 1.00 89.06 79 ASP A N 1
ATOM 619 C CA . ASP A 1 79 ? 3.434 -6.495 9.634 1.00 89.06 79 ASP A CA 1
ATOM 620 C C . ASP A 1 79 ? 3.017 -7.923 9.996 1.00 89.06 79 ASP A C 1
ATOM 622 O O . ASP A 1 79 ? 1.843 -8.274 9.868 1.00 89.06 79 ASP A O 1
ATOM 626 N N . LEU A 1 80 ? 3.940 -8.726 10.535 1.00 90.56 80 LEU A N 1
ATOM 627 C CA . LEU A 1 80 ? 3.624 -10.058 11.052 1.00 90.56 80 LEU A CA 1
ATOM 628 C C . LEU A 1 80 ? 2.661 -9.994 12.246 1.00 90.56 80 LEU A C 1
ATOM 630 O O . LEU A 1 80 ? 1.674 -10.731 12.290 1.00 90.56 80 LEU A O 1
ATOM 634 N N . GLY A 1 81 ? 2.892 -9.061 13.173 1.00 91.94 81 GLY A N 1
ATOM 635 C CA . GLY A 1 81 ? 1.965 -8.763 14.261 1.00 91.94 81 GLY A CA 1
ATOM 636 C C . GLY A 1 81 ? 0.581 -8.364 13.743 1.00 91.94 81 GLY A C 1
ATOM 637 O O . GLY A 1 81 ? -0.437 -8.826 14.256 1.00 91.94 81 GLY A O 1
ATOM 638 N N . SER A 1 82 ? 0.524 -7.575 12.668 1.00 88.88 82 SER A N 1
ATOM 639 C CA . SER A 1 82 ? -0.731 -7.166 12.026 1.00 88.88 82 SER A CA 1
ATOM 640 C C . SER A 1 82 ? -1.491 -8.340 11.395 1.00 88.88 82 SER A C 1
ATOM 642 O O . SER A 1 82 ? -2.718 -8.393 11.516 1.00 88.88 82 SER A O 1
ATOM 644 N N . LEU A 1 83 ? -0.796 -9.303 10.777 1.00 90.00 83 LEU A N 1
ATOM 645 C CA . LEU A 1 83 ? -1.410 -10.535 10.259 1.00 90.00 83 LEU A CA 1
ATOM 646 C C . LEU A 1 83 ? -2.006 -11.387 11.386 1.00 90.00 83 LEU A C 1
ATOM 648 O O . LEU A 1 83 ? -3.184 -11.746 11.325 1.00 90.00 83 LEU A O 1
ATOM 652 N N . GLY A 1 84 ? -1.230 -11.644 12.444 1.00 92.50 84 GLY A N 1
ATOM 653 C CA . GLY A 1 84 ? -1.699 -12.402 13.607 1.00 92.50 84 GLY A CA 1
ATOM 654 C C . GLY A 1 84 ? -2.886 -11.725 14.298 1.00 92.50 84 GLY A C 1
ATOM 655 O O . GLY A 1 84 ? -3.892 -12.374 14.599 1.00 92.50 84 GLY A O 1
ATOM 656 N N . ARG A 1 85 ? -2.835 -10.396 14.452 1.00 91.12 85 ARG A N 1
ATOM 657 C CA . ARG A 1 85 ? -3.940 -9.574 14.968 1.00 91.12 85 ARG A CA 1
ATOM 658 C C . ARG A 1 85 ? -5.206 -9.727 14.133 1.00 91.12 85 ARG A C 1
ATOM 660 O O . ARG A 1 85 ? -6.287 -9.908 14.692 1.00 91.12 85 ARG A O 1
ATOM 667 N N . ASN A 1 86 ? -5.089 -9.640 12.808 1.00 88.81 86 ASN A N 1
ATOM 668 C CA . ASN A 1 86 ? -6.223 -9.778 11.897 1.00 88.81 86 ASN A CA 1
ATOM 669 C C . ASN A 1 86 ? -6.868 -11.165 12.019 1.00 88.81 86 ASN A C 1
ATOM 671 O O . ASN A 1 86 ? -8.082 -11.262 12.200 1.00 88.81 86 ASN A O 1
ATOM 675 N N . TYR A 1 87 ? -6.054 -12.224 12.018 1.00 91.62 87 TYR A N 1
ATOM 676 C CA . TYR A 1 87 ? -6.528 -13.594 12.206 1.00 91.62 87 TYR A CA 1
ATOM 677 C C . TYR A 1 87 ? -7.261 -13.763 13.543 1.00 91.62 87 TYR A C 1
ATOM 679 O O . TYR A 1 87 ? -8.375 -14.292 13.582 1.00 91.62 87 TYR A O 1
ATOM 687 N N . LEU A 1 88 ? -6.680 -13.277 14.646 1.00 92.50 88 LEU A N 1
ATOM 688 C CA . LEU A 1 88 ? -7.289 -13.363 15.977 1.00 92.50 88 LEU A CA 1
ATOM 689 C C . LEU A 1 88 ? -8.617 -12.599 16.052 1.00 92.50 88 LEU A C 1
ATOM 691 O O . LEU A 1 88 ? -9.586 -13.126 16.592 1.00 92.50 88 LEU A O 1
ATOM 695 N N . ARG A 1 89 ? -8.702 -11.395 15.471 1.00 88.25 89 ARG A N 1
ATOM 696 C CA . ARG A 1 89 ? -9.947 -10.603 15.420 1.00 88.25 89 ARG A CA 1
ATOM 697 C C . ARG A 1 89 ? -11.035 -11.278 14.582 1.00 88.25 89 ARG A C 1
ATOM 699 O O . ARG A 1 89 ? -12.199 -11.296 14.992 1.00 88.25 89 ARG A O 1
ATOM 706 N N . ALA A 1 90 ? -10.676 -11.852 13.436 1.00 85.69 90 ALA A N 1
ATOM 707 C CA . ALA A 1 90 ? -11.614 -12.592 12.596 1.00 85.69 90 ALA A CA 1
ATOM 708 C C . ALA A 1 90 ? -12.133 -13.845 13.313 1.00 85.69 90 ALA A C 1
ATOM 710 O O . ALA A 1 90 ? -13.344 -14.035 13.426 1.00 85.69 90 ALA A O 1
ATOM 711 N N . THR A 1 91 ? -11.226 -14.627 13.902 1.00 88.50 91 THR A N 1
ATOM 712 C CA . THR A 1 91 ? -11.566 -15.825 14.683 1.00 88.50 91 THR A CA 1
ATOM 713 C C . THR A 1 91 ? -12.418 -15.471 15.906 1.00 88.50 91 THR A C 1
ATOM 715 O O . THR A 1 91 ? -13.352 -16.190 16.242 1.00 88.50 91 THR A O 1
ATOM 718 N N . PHE A 1 92 ? -12.164 -14.331 16.556 1.00 87.25 92 PHE A N 1
ATOM 719 C CA . PHE A 1 92 ? -12.995 -13.840 17.659 1.00 87.25 92 PHE A CA 1
ATOM 720 C C . PHE A 1 92 ? -14.407 -13.462 17.208 1.00 87.25 92 PHE A C 1
ATOM 722 O O . PHE A 1 92 ? -15.386 -13.736 17.902 1.00 87.25 92 PHE A O 1
ATOM 729 N N . THR A 1 93 ? -14.532 -12.869 16.022 1.00 82.75 93 THR A N 1
ATOM 730 C CA . THR A 1 93 ? -15.837 -12.547 15.434 1.00 82.75 93 THR A CA 1
ATOM 731 C C . THR A 1 93 ? -16.631 -13.817 15.119 1.00 82.75 93 THR A C 1
ATOM 733 O O . THR A 1 93 ? -17.837 -13.864 15.359 1.00 82.75 93 THR A O 1
ATOM 736 N N . GLU A 1 94 ? -15.965 -14.861 14.625 1.00 82.44 94 GLU A N 1
ATOM 737 C CA . GLU A 1 94 ? -16.567 -16.181 14.418 1.00 82.44 94 GLU A CA 1
ATOM 738 C C . GLU A 1 94 ? -16.972 -16.830 15.748 1.00 82.44 94 GLU A C 1
ATOM 740 O O . GLU A 1 94 ? -18.110 -17.276 15.895 1.00 82.44 94 GLU A O 1
ATOM 745 N N . PHE A 1 95 ? -16.086 -16.799 16.747 1.00 82.44 95 PHE A N 1
ATOM 746 C CA . PHE A 1 95 ? -16.367 -17.282 18.098 1.00 82.44 95 PHE A CA 1
ATOM 747 C C . PHE A 1 95 ? -17.626 -16.629 18.675 1.00 82.44 95 PHE A C 1
ATOM 749 O O . PHE A 1 95 ? -18.502 -17.328 19.172 1.00 82.44 95 PHE A O 1
ATOM 756 N N . LYS A 1 96 ? -17.780 -15.306 18.537 1.00 77.50 96 LYS A N 1
ATOM 757 C CA . LYS A 1 96 ? -18.979 -14.582 18.987 1.00 77.50 96 LYS A CA 1
ATOM 758 C C . LYS A 1 96 ? -20.263 -15.115 18.351 1.00 77.50 96 LYS A C 1
ATOM 760 O O . LYS A 1 96 ? -21.283 -15.203 19.028 1.00 77.50 96 LYS A O 1
ATOM 765 N N . ARG A 1 97 ? -20.227 -15.438 17.057 1.00 76.12 97 ARG A N 1
ATOM 766 C CA . ARG A 1 97 ? -21.391 -15.956 16.321 1.00 76.12 97 ARG A CA 1
ATOM 767 C C . ARG A 1 97 ? -21.749 -17.379 16.742 1.00 76.12 97 ARG A C 1
ATOM 769 O O . ARG A 1 97 ? -22.927 -17.706 16.802 1.00 76.12 97 ARG A O 1
ATOM 776 N N . ASN A 1 98 ? -20.741 -18.187 17.065 1.00 76.12 98 ASN A N 1
ATOM 777 C CA . ASN A 1 98 ? -20.885 -19.628 17.261 1.00 76.12 98 ASN A CA 1
ATOM 778 C C . ASN A 1 98 ? -20.732 -20.081 18.723 1.00 76.12 98 ASN A C 1
ATOM 780 O O . ASN A 1 98 ? -20.730 -21.283 18.974 1.00 76.12 98 ASN A O 1
ATOM 784 N N . HIS A 1 99 ? -20.611 -19.164 19.690 1.00 72.00 99 HIS A N 1
ATOM 785 C CA . HIS A 1 99 ? -20.291 -19.502 21.084 1.00 72.00 99 HIS A CA 1
ATOM 786 C C . HIS A 1 99 ? -21.256 -20.539 21.687 1.00 72.00 99 HIS A C 1
ATOM 788 O O . HIS A 1 99 ? -20.820 -21.431 22.414 1.00 72.00 99 HIS A O 1
ATOM 794 N N . GLY A 1 100 ? -22.554 -20.464 21.376 1.00 65.69 100 GLY A N 1
ATOM 795 C CA . GLY A 1 100 ? -23.547 -21.422 21.881 1.00 65.69 100 GLY A CA 1
ATOM 796 C C . GLY A 1 100 ? -23.353 -22.866 21.392 1.00 65.69 100 GLY A C 1
ATOM 797 O O . GLY A 1 100 ? -23.882 -23.779 22.011 1.00 65.69 100 GLY A O 1
ATOM 798 N N . ASN A 1 101 ? -22.569 -23.075 20.329 1.00 67.19 101 ASN A N 1
ATOM 799 C CA . ASN A 1 101 ? -22.393 -24.356 19.636 1.00 67.19 101 ASN A CA 1
ATOM 800 C C . ASN A 1 101 ? -20.922 -24.818 19.610 1.00 67.19 101 ASN A C 1
ATOM 802 O O . ASN A 1 101 ? -20.502 -25.516 18.684 1.00 67.19 101 ASN A O 1
ATOM 806 N N . LEU A 1 102 ? -20.100 -24.388 20.572 1.00 68.38 102 LEU A N 1
ATOM 807 C CA . LEU A 1 102 ? -18.690 -24.783 20.612 1.00 68.38 102 LEU A CA 1
ATOM 808 C C . LEU A 1 102 ? -18.540 -26.296 20.879 1.00 68.38 102 LEU A C 1
ATOM 810 O O . LEU A 1 102 ? -19.290 -26.850 21.682 1.00 68.38 102 LEU A O 1
ATOM 814 N N . PRO A 1 103 ? -17.560 -26.974 20.250 1.00 66.06 103 PRO A N 1
ATOM 815 C CA . PRO A 1 103 ? -17.292 -28.388 20.505 1.00 66.06 103 PRO A CA 1
ATOM 816 C C . PRO A 1 103 ? -16.961 -28.681 21.974 1.00 66.06 103 PRO A C 1
ATOM 818 O O . PRO A 1 103 ? -16.312 -27.873 22.640 1.00 66.06 103 PRO A O 1
ATOM 821 N N . ARG A 1 104 ? -17.292 -29.893 22.445 1.00 64.69 104 ARG A N 1
ATOM 822 C CA . ARG A 1 104 ? -16.959 -30.364 23.806 1.00 64.69 104 ARG A CA 1
ATOM 823 C C . ARG A 1 104 ? -15.466 -30.337 24.133 1.00 64.69 104 ARG A C 1
ATOM 825 O O . ARG A 1 104 ? -15.112 -30.224 25.291 1.00 64.69 104 ARG A O 1
ATOM 832 N N . THR A 1 105 ? -14.577 -30.360 23.144 1.00 64.88 105 THR A N 1
ATOM 833 C CA . THR A 1 105 ? -13.127 -30.206 23.367 1.00 64.88 105 THR A CA 1
ATOM 834 C C . THR A 1 105 ? -12.742 -28.842 23.951 1.00 64.88 105 THR A C 1
ATOM 836 O O . THR A 1 105 ? -11.638 -28.686 24.450 1.00 64.88 105 THR A O 1
ATOM 839 N N . TYR A 1 106 ? -13.634 -27.846 23.895 1.00 69.44 106 TYR A N 1
ATOM 840 C CA . TYR A 1 106 ? -13.489 -26.574 24.611 1.00 69.44 106 TYR A CA 1
ATOM 841 C C . TYR A 1 106 ? -14.014 -26.653 26.063 1.00 69.44 106 TYR A C 1
ATOM 843 O O . TYR A 1 106 ? -14.056 -25.642 26.771 1.00 69.44 106 TYR A O 1
ATOM 851 N N . GLU A 1 107 ? -14.478 -27.827 26.506 1.00 69.06 107 GLU A N 1
ATOM 852 C CA . GLU A 1 107 ? -14.901 -28.124 27.878 1.00 69.06 107 GLU A CA 1
ATOM 853 C C . GLU A 1 107 ? -13.815 -28.664 28.779 1.00 69.06 107 GLU A C 1
ATOM 855 O O . GLU A 1 107 ? -13.823 -28.315 29.960 1.00 69.06 107 GLU A O 1
ATOM 860 N N . ASP A 1 108 ? -12.869 -29.396 28.212 1.00 80.94 108 ASP A N 1
ATOM 861 C CA . ASP A 1 108 ? -11.755 -29.969 28.947 1.00 80.94 108 ASP A CA 1
ATOM 862 C C . ASP A 1 108 ? -10.639 -28.930 29.126 1.00 80.94 108 ASP A C 1
ATOM 864 O O . ASP A 1 108 ? -10.221 -28.271 28.169 1.00 80.94 108 ASP A O 1
ATOM 868 N N . LEU A 1 109 ? -10.154 -28.776 30.359 1.00 82.31 109 LEU A N 1
ATOM 869 C CA . LEU A 1 109 ? -9.022 -27.904 30.677 1.00 82.31 109 LEU A CA 1
ATOM 870 C C . LEU A 1 109 ? -7.765 -28.752 30.833 1.00 82.31 109 LEU A C 1
ATOM 872 O O . LEU A 1 109 ? -7.760 -29.699 31.611 1.00 82.31 109 LEU A O 1
ATOM 876 N N . TRP A 1 110 ? -6.709 -28.398 30.105 1.00 86.88 110 TRP A N 1
ATOM 877 C CA . TRP A 1 110 ? -5.417 -29.081 30.157 1.00 86.88 110 TRP A CA 1
ATOM 878 C C . TRP A 1 110 ? -4.373 -28.151 30.774 1.00 86.88 110 TRP A C 1
ATOM 880 O O . TRP A 1 110 ? -4.195 -27.029 30.298 1.00 86.88 110 TRP A O 1
ATOM 890 N N . ILE A 1 111 ? -3.693 -28.615 31.820 1.00 87.62 111 ILE A N 1
ATOM 891 C CA . ILE A 1 111 ? -2.656 -27.877 32.547 1.00 87.62 111 ILE A CA 1
ATOM 892 C C . ILE A 1 111 ? -1.330 -28.615 32.357 1.00 87.62 111 ILE A C 1
ATOM 894 O O . ILE A 1 111 ? -1.242 -29.812 32.623 1.00 87.62 111 ILE A O 1
ATOM 898 N N . PHE A 1 112 ? -0.314 -27.902 31.875 1.00 90.50 112 PHE A N 1
ATOM 899 C CA . PHE A 1 112 ? 1.046 -28.425 31.699 1.00 90.50 112 PHE A CA 1
ATOM 900 C C . PHE A 1 112 ? 1.885 -28.168 32.950 1.00 90.50 112 PHE A C 1
ATOM 902 O O . PHE A 1 112 ? 1.580 -27.246 33.710 1.00 90.50 112 PHE A O 1
ATOM 909 N N . SER A 1 113 ? 2.973 -28.923 33.127 1.00 90.25 113 SER A N 1
ATOM 910 C CA . SER A 1 113 ? 3.833 -28.805 34.312 1.00 90.25 113 SER A CA 1
ATOM 911 C C . SER A 1 113 ? 4.447 -27.412 34.495 1.00 90.25 113 SER A C 1
ATOM 913 O O . SER A 1 113 ? 4.687 -26.995 35.622 1.00 90.25 113 SER A O 1
ATOM 915 N N . ASP A 1 114 ? 4.625 -26.665 33.398 1.00 87.81 114 ASP A N 1
ATOM 916 C CA . ASP A 1 114 ? 5.126 -25.279 33.386 1.00 87.81 114 ASP A CA 1
ATOM 917 C C . ASP A 1 114 ? 4.202 -24.279 34.108 1.00 87.81 114 ASP A C 1
ATOM 919 O O . ASP A 1 114 ? 4.609 -23.155 34.392 1.00 87.81 114 ASP A O 1
ATOM 923 N N . PHE A 1 115 ? 2.944 -24.659 34.360 1.00 84.69 115 PHE A N 1
ATOM 924 C CA . PHE A 1 115 ? 1.892 -23.779 34.878 1.00 84.69 115 PHE A CA 1
ATOM 925 C C . PHE A 1 115 ? 1.234 -24.327 36.153 1.00 84.69 115 PHE A C 1
ATOM 927 O O . PHE A 1 115 ? 0.082 -23.992 36.439 1.00 84.69 115 PHE A O 1
ATOM 934 N N . ILE A 1 116 ? 1.936 -25.180 36.911 1.00 81.25 116 ILE A N 1
ATOM 935 C CA . ILE A 1 116 ? 1.459 -25.702 38.201 1.00 81.25 116 ILE A CA 1
ATOM 936 C C . ILE A 1 116 ? 1.676 -24.637 39.284 1.00 81.25 116 ILE A C 1
ATOM 938 O O . ILE A 1 116 ? 2.555 -24.747 40.132 1.00 81.25 116 ILE A O 1
ATOM 942 N N . ASP A 1 117 ? 0.876 -23.580 39.217 1.00 83.25 117 ASP A N 1
ATOM 943 C CA . ASP A 1 117 ? 0.803 -22.525 40.223 1.00 83.25 117 ASP A CA 1
ATOM 944 C C . ASP A 1 117 ? -0.677 -22.244 40.522 1.00 83.25 117 ASP A C 1
ATOM 946 O O . ASP A 1 117 ? -1.483 -22.086 39.596 1.00 83.25 117 ASP A O 1
ATOM 950 N N . SER A 1 118 ? -1.055 -22.206 41.803 1.00 77.06 118 SER A N 1
ATOM 951 C CA . SER A 1 118 ? -2.421 -21.890 42.243 1.00 77.06 118 SER A CA 1
ATOM 952 C C . SER A 1 118 ? -2.901 -20.550 41.687 1.00 77.06 118 SER A C 1
ATOM 954 O O . SER A 1 118 ? -4.062 -20.450 41.274 1.00 77.06 118 SER A O 1
ATOM 956 N N . ASP A 1 119 ? -1.995 -19.577 41.555 1.00 80.31 119 ASP A N 1
ATOM 957 C CA . ASP A 1 119 ? -2.274 -18.234 41.041 1.00 80.31 119 ASP A CA 1
ATOM 958 C C . ASP A 1 119 ? -2.636 -18.234 39.550 1.00 80.31 119 ASP A C 1
ATOM 960 O O . ASP A 1 119 ? -3.250 -17.293 39.045 1.00 80.31 119 ASP A O 1
ATOM 964 N N . LEU A 1 120 ? -2.294 -19.300 38.821 1.00 82.19 120 LEU A N 1
ATOM 965 C CA . LEU A 1 120 ? -2.643 -19.479 37.411 1.00 82.19 120 LEU A CA 1
ATOM 966 C C . LEU A 1 120 ? -3.828 -20.429 37.234 1.00 82.19 120 LEU A C 1
ATOM 968 O O . LEU A 1 120 ? -4.729 -20.153 36.436 1.00 82.19 120 LEU A O 1
ATOM 972 N N . ILE A 1 121 ? -3.852 -21.531 37.985 1.00 82.56 121 ILE A N 1
ATOM 973 C CA . ILE A 1 121 ? -4.875 -22.573 37.862 1.00 82.56 121 ILE A CA 1
ATOM 974 C C . ILE A 1 121 ? -6.242 -22.042 38.294 1.00 82.56 121 ILE A C 1
ATOM 976 O O . ILE A 1 121 ? -7.212 -22.199 37.547 1.00 82.56 121 ILE A O 1
ATOM 980 N N . ILE A 1 122 ? -6.335 -21.390 39.459 1.00 81.31 122 ILE A N 1
ATOM 981 C CA . ILE A 1 122 ? -7.619 -20.921 40.003 1.00 81.31 122 ILE A CA 1
ATOM 982 C C . ILE A 1 122 ? -8.290 -19.933 39.031 1.00 81.31 122 ILE A C 1
ATOM 984 O O . ILE A 1 122 ? -9.433 -20.190 38.624 1.00 81.31 122 ILE A O 1
ATOM 988 N N . PRO A 1 123 ? -7.614 -18.865 38.547 1.00 84.75 123 PRO A N 1
ATOM 989 C CA . PRO A 1 123 ? -8.211 -17.976 37.555 1.00 84.75 123 PRO A CA 1
ATOM 990 C C . PRO A 1 123 ? -8.549 -18.669 36.237 1.00 84.75 123 PRO A C 1
ATOM 992 O O . PRO A 1 123 ? -9.577 -18.350 35.639 1.00 84.75 123 PRO A O 1
ATOM 995 N N . TYR A 1 124 ? -7.729 -19.621 35.781 1.00 84.12 124 TYR A N 1
ATOM 996 C CA . TYR A 1 124 ? -7.973 -20.332 34.527 1.00 84.12 124 TYR A CA 1
ATOM 997 C C . TYR A 1 124 ? -9.263 -21.159 34.570 1.00 84.12 124 TYR A C 1
ATOM 999 O O . TYR A 1 124 ? -10.057 -21.116 33.626 1.00 84.12 124 TYR A O 1
ATOM 1007 N N . VAL A 1 125 ? -9.535 -21.852 35.680 1.00 82.44 125 VAL A N 1
ATOM 1008 C CA . VAL A 1 125 ? -10.773 -22.631 35.807 1.00 82.44 125 VAL A CA 1
ATOM 1009 C C . VAL A 1 125 ? -11.996 -21.720 36.004 1.00 82.44 125 VAL A C 1
ATOM 1011 O O . VAL A 1 125 ? -13.030 -21.932 35.361 1.00 82.44 125 VAL A O 1
ATOM 1014 N N . ILE A 1 126 ? -11.877 -20.654 36.807 1.00 83.50 126 ILE A N 1
ATOM 1015 C CA . ILE A 1 126 ? -12.960 -19.675 37.049 1.00 83.50 126 ILE A CA 1
ATOM 1016 C C . ILE A 1 126 ? -13.325 -18.883 35.782 1.00 83.50 126 ILE A C 1
ATOM 1018 O O . ILE A 1 126 ? -14.481 -18.472 35.592 1.00 83.50 126 ILE A O 1
ATOM 1022 N N . ALA A 1 127 ? -12.364 -18.658 34.885 1.00 85.38 127 ALA A N 1
ATOM 1023 C CA . ALA A 1 127 ? -12.552 -17.836 33.694 1.00 85.38 127 ALA A CA 1
ATOM 1024 C C . ALA A 1 127 ? -13.704 -18.332 32.818 1.00 85.38 127 ALA A C 1
ATOM 1026 O O . ALA A 1 127 ? -14.442 -17.529 32.245 1.00 85.38 127 ALA A O 1
ATOM 1027 N N . LYS A 1 128 ? -13.922 -19.647 32.755 1.00 79.12 128 LYS A N 1
ATOM 1028 C CA . LYS A 1 128 ? -14.998 -20.226 31.952 1.00 79.12 128 LYS A CA 1
ATOM 1029 C C . LYS A 1 128 ? -16.393 -19.869 32.466 1.00 79.12 128 LYS A C 1
ATOM 1031 O O . LYS A 1 128 ? -17.258 -19.483 31.676 1.00 79.12 128 LYS A O 1
ATOM 1036 N N . ASP A 1 129 ? -16.609 -19.957 33.772 1.00 79.06 129 ASP A N 1
ATOM 1037 C CA . ASP A 1 129 ? -17.879 -19.552 34.379 1.00 79.06 129 ASP A CA 1
ATOM 1038 C C . ASP A 1 129 ? -18.086 -18.044 34.219 1.00 79.06 129 ASP A C 1
ATOM 1040 O O . ASP A 1 129 ? -19.175 -17.592 33.864 1.00 79.06 129 ASP A O 1
ATOM 1044 N N . SER A 1 130 ? -17.005 -17.274 34.351 1.00 81.00 130 SER A N 1
ATOM 1045 C CA . SER A 1 130 ? -16.999 -15.828 34.120 1.00 81.00 130 SER A CA 1
ATOM 1046 C C . SER A 1 130 ? -17.429 -15.470 32.694 1.00 81.00 130 SER A C 1
ATOM 1048 O O . SER A 1 130 ? -18.239 -14.565 32.503 1.00 81.00 130 SER A O 1
ATOM 1050 N N . ILE A 1 131 ? -16.948 -16.200 31.682 1.00 80.56 131 ILE A N 1
ATOM 1051 C CA . ILE A 1 131 ? -17.360 -16.010 30.284 1.00 80.56 131 ILE A CA 1
ATOM 1052 C C . ILE A 1 131 ? -18.856 -16.269 30.124 1.00 80.56 131 ILE A C 1
ATOM 1054 O O . ILE A 1 131 ? -19.554 -15.430 29.560 1.00 80.56 131 ILE A O 1
ATOM 1058 N N . ASN A 1 132 ? -19.373 -17.383 30.645 1.00 76.69 132 ASN A N 1
ATOM 1059 C CA . ASN A 1 132 ? -20.795 -17.708 30.525 1.00 76.69 132 ASN A CA 1
ATOM 1060 C C . ASN A 1 132 ? -21.679 -16.627 31.172 1.00 76.69 132 ASN A C 1
ATOM 1062 O O . ASN A 1 132 ? -22.678 -16.208 30.586 1.00 76.69 132 ASN A O 1
ATOM 1066 N N . LEU A 1 133 ? -21.283 -16.119 32.343 1.00 75.75 133 LEU A N 1
ATOM 1067 C CA . LEU A 1 133 ? -22.013 -15.061 33.046 1.00 75.75 133 LEU A CA 1
ATOM 1068 C C . LEU A 1 133 ? -21.973 -13.715 32.312 1.00 75.75 133 LEU A C 1
ATOM 1070 O O . LEU A 1 133 ? -22.970 -12.995 32.320 1.00 75.75 133 LEU A O 1
ATOM 1074 N N . LEU A 1 134 ? -20.841 -13.371 31.690 1.00 74.06 134 LEU A N 1
ATOM 1075 C CA . LEU A 1 134 ? -20.640 -12.084 31.015 1.00 74.06 134 LEU A CA 1
ATOM 1076 C C . LEU A 1 134 ? -21.117 -12.072 29.552 1.00 74.06 134 LEU A C 1
ATOM 1078 O O . LEU A 1 134 ? -21.394 -10.992 29.029 1.00 74.06 134 LEU A O 1
ATOM 1082 N N . TYR A 1 135 ? -21.186 -13.233 28.889 1.00 69.00 135 TYR A N 1
ATOM 1083 C CA . TYR A 1 135 ? -21.452 -13.352 27.448 1.00 69.00 135 TYR A CA 1
ATOM 1084 C C . TYR A 1 135 ? -22.824 -13.952 27.107 1.00 69.00 135 TYR A C 1
ATOM 1086 O O . TYR A 1 135 ? -23.461 -13.481 26.167 1.00 69.00 135 TYR A O 1
ATOM 1094 N N . LEU A 1 136 ? -23.282 -14.987 27.827 1.00 58.88 136 LEU A N 1
ATOM 1095 C CA . LEU A 1 136 ? -24.506 -15.730 27.473 1.00 58.88 136 LEU A CA 1
ATOM 1096 C C . LEU A 1 136 ? -25.761 -15.140 28.114 1.00 58.88 136 LEU A C 1
ATOM 1098 O O . LEU A 1 136 ? -26.828 -15.117 27.502 1.00 58.88 136 LEU A O 1
ATOM 1102 N N . ASN A 1 137 ? -25.636 -14.633 29.336 1.00 54.78 137 ASN A N 1
ATOM 1103 C CA . ASN A 1 137 ? -26.770 -14.088 30.058 1.00 54.78 137 ASN A CA 1
ATOM 1104 C C . ASN A 1 137 ? -26.844 -12.575 29.839 1.00 54.78 137 ASN A C 1
ATOM 1106 O O . ASN A 1 137 ? -25.873 -11.857 30.085 1.00 54.78 137 ASN A O 1
ATOM 1110 N N . LYS A 1 138 ? -28.015 -12.049 29.442 1.00 59.84 138 LYS A N 1
ATOM 1111 C CA . LYS A 1 138 ? -28.304 -10.626 29.686 1.00 59.84 138 LYS A CA 1
ATOM 1112 C C . LYS A 1 138 ? -28.078 -10.420 31.176 1.00 59.84 138 LYS A C 1
ATOM 1114 O O . LYS A 1 138 ? -28.742 -11.083 31.964 1.00 59.84 138 LYS A O 1
ATOM 1119 N N . VAL A 1 139 ? -27.109 -9.592 31.552 1.00 61.28 139 VAL A N 1
ATOM 1120 C CA . VAL A 1 139 ? -26.702 -9.499 32.953 1.00 61.28 139 VAL A CA 1
ATOM 1121 C C . VAL A 1 139 ? -27.878 -8.989 33.788 1.00 61.28 139 VAL A C 1
ATOM 1123 O O . VAL A 1 139 ? -28.237 -7.814 33.739 1.00 61.28 139 VAL A O 1
ATOM 1126 N N . THR A 1 140 ? -28.519 -9.913 34.502 1.00 65.44 140 THR A N 1
ATOM 1127 C CA . THR A 1 140 ? -29.641 -9.660 35.401 1.00 65.44 140 THR A CA 1
ATOM 1128 C C . THR A 1 140 ? -29.123 -9.382 36.812 1.00 65.44 140 THR A C 1
ATOM 1130 O O . THR A 1 140 ? -28.022 -9.811 37.171 1.00 65.44 140 THR A O 1
ATOM 1133 N N . PRO A 1 141 ? -29.919 -8.718 37.668 1.00 68.25 141 PRO A N 1
ATOM 1134 C CA . PRO A 1 141 ? -29.580 -8.538 39.081 1.00 68.25 141 PRO A CA 1
ATOM 1135 C C . PRO A 1 141 ? -29.248 -9.853 39.817 1.00 68.25 141 PRO A C 1
ATOM 1137 O O . PRO A 1 141 ? -28.453 -9.845 40.750 1.00 68.25 141 PRO A O 1
ATOM 1140 N N . GLN A 1 142 ? -29.791 -10.987 39.357 1.00 69.19 142 GLN A N 1
ATOM 1141 C CA . GLN A 1 142 ? -29.571 -12.328 39.919 1.00 69.19 142 GLN A CA 1
ATOM 1142 C C . GLN A 1 142 ? -28.148 -12.875 39.699 1.00 69.19 142 GLN A C 1
ATOM 1144 O O . GLN A 1 142 ? -27.732 -13.794 40.395 1.00 69.19 142 GLN A O 1
ATOM 1149 N N . ILE A 1 143 ? -27.383 -12.307 38.761 1.00 73.25 143 ILE A N 1
ATOM 1150 C CA . ILE A 1 143 ? -26.012 -12.739 38.434 1.00 73.25 143 ILE A CA 1
ATOM 1151 C C . ILE A 1 143 ? -24.965 -12.033 39.312 1.00 73.25 143 ILE A C 1
ATOM 1153 O O . ILE A 1 143 ? -23.852 -12.528 39.487 1.00 73.25 143 ILE A O 1
ATOM 1157 N N . VAL A 1 144 ? -25.318 -10.893 39.915 1.00 75.56 144 VAL A N 1
ATOM 1158 C CA . VAL A 1 144 ? -24.407 -10.088 40.746 1.00 75.56 144 VAL A CA 1
ATOM 1159 C C . VAL A 1 144 ? -23.855 -10.854 41.959 1.00 75.56 144 VAL A C 1
ATOM 1161 O O . VAL A 1 144 ? -22.650 -10.746 42.189 1.00 75.56 144 VAL A O 1
ATOM 1164 N N . PRO A 1 145 ? -24.653 -11.642 42.714 1.00 78.81 145 PRO A N 1
ATOM 1165 C CA . PRO A 1 145 ? -24.131 -12.459 43.810 1.00 78.81 145 PRO A CA 1
ATOM 1166 C C . PRO A 1 145 ? -23.080 -13.465 43.335 1.00 78.81 145 PRO A C 1
ATOM 1168 O O . PRO A 1 145 ? -22.012 -13.553 43.929 1.00 78.81 145 PRO A O 1
ATOM 1171 N N . ARG A 1 146 ? -23.323 -14.131 42.198 1.00 77.38 146 ARG A N 1
ATOM 1172 C CA . ARG A 1 146 ? -22.375 -15.091 41.616 1.00 77.38 146 ARG A CA 1
ATOM 1173 C C . ARG A 1 146 ? -21.073 -14.420 41.171 1.00 77.38 146 ARG A C 1
ATOM 1175 O O . ARG A 1 146 ? -20.002 -14.973 41.362 1.00 77.38 146 ARG A O 1
ATOM 1182 N N . ILE A 1 147 ? -21.143 -13.204 40.623 1.00 77.12 147 ILE A N 1
ATOM 1183 C CA . ILE A 1 147 ? -19.949 -12.408 40.285 1.00 77.12 147 ILE A CA 1
ATOM 1184 C C . ILE A 1 147 ? -19.137 -12.039 41.538 1.00 77.12 147 ILE A C 1
ATOM 1186 O O . ILE A 1 147 ? -17.913 -11.954 41.452 1.00 77.12 147 ILE A O 1
ATOM 1190 N N . ARG A 1 148 ? -19.789 -11.782 42.680 1.00 79.94 148 ARG A N 1
ATOM 1191 C CA . ARG A 1 148 ? -19.091 -11.504 43.948 1.00 79.94 148 ARG A CA 1
ATOM 1192 C C . ARG A 1 148 ? -18.414 -12.754 44.496 1.00 79.94 148 ARG A C 1
ATOM 1194 O O . ARG A 1 148 ? -17.230 -12.682 44.788 1.00 79.94 148 ARG A O 1
ATOM 1201 N N . GLU A 1 149 ? -19.117 -13.882 44.505 1.00 81.19 149 GLU A N 1
ATOM 1202 C CA . GLU A 1 149 ? -18.562 -15.179 44.910 1.00 81.19 149 GLU A CA 1
ATOM 1203 C C . GLU A 1 149 ? -17.308 -15.531 44.092 1.00 81.19 149 GLU A C 1
ATOM 1205 O O . GLU A 1 149 ? -16.262 -15.835 44.652 1.00 81.19 149 GLU A O 1
ATOM 1210 N N . LEU A 1 150 ? -17.359 -15.386 42.760 1.00 79.12 150 LEU A N 1
ATOM 1211 C CA . LEU A 1 150 ? -16.189 -15.631 41.908 1.00 79.12 150 LEU A CA 1
ATOM 1212 C C . LEU A 1 150 ? -15.009 -14.696 42.209 1.00 79.12 150 LEU A C 1
ATOM 1214 O O . LEU A 1 150 ? -13.869 -15.076 41.980 1.00 79.12 150 LEU A O 1
ATOM 1218 N N . LYS A 1 151 ? -15.251 -13.477 42.701 1.00 79.00 151 LYS A N 1
ATOM 1219 C CA . LYS A 1 151 ? -14.173 -12.559 43.101 1.00 79.00 151 LYS A CA 1
ATOM 1220 C C . LYS A 1 151 ? -13.561 -12.907 44.438 1.00 79.00 151 LYS A C 1
ATOM 1222 O O . LYS A 1 151 ? -12.361 -12.732 44.587 1.00 79.00 151 LYS A O 1
ATOM 1227 N N . GLU A 1 152 ? -14.385 -13.325 45.389 1.00 79.12 152 GLU A N 1
ATOM 1228 C CA . GLU A 1 152 ? -13.920 -13.781 46.697 1.00 79.12 152 GLU A CA 1
ATOM 1229 C C . GLU A 1 152 ? -12.998 -14.990 46.508 1.00 79.12 152 GLU A C 1
ATOM 1231 O O . GLU A 1 152 ? -11.884 -14.984 47.018 1.00 79.12 152 GLU A O 1
ATOM 1236 N N . LEU A 1 153 ? -13.373 -15.926 45.627 1.00 75.94 153 LEU A N 1
ATOM 1237 C CA . LEU A 1 153 ? -12.525 -17.061 45.238 1.00 75.94 153 LEU A CA 1
ATOM 1238 C C . LEU A 1 153 ? -11.205 -16.657 44.556 1.00 75.94 153 LEU A C 1
ATOM 1240 O O . LEU A 1 153 ? -10.233 -17.396 44.641 1.00 75.94 153 LEU A O 1
ATOM 1244 N N . LEU A 1 154 ? -11.160 -15.512 43.866 1.00 77.12 154 LEU A N 1
ATOM 1245 C CA . LEU A 1 154 ? -9.942 -14.995 43.221 1.00 77.12 154 LEU A CA 1
ATOM 1246 C C . LEU A 1 154 ? -9.082 -14.115 44.143 1.00 77.12 154 LEU A C 1
ATOM 1248 O O . LEU A 1 154 ? -7.974 -13.757 43.760 1.00 77.12 154 LEU A O 1
ATOM 1252 N N . GLY A 1 155 ? -9.621 -13.665 45.278 1.00 71.44 155 GLY A N 1
ATOM 1253 C CA . GLY A 1 155 ? -8.973 -12.714 46.187 1.00 71.44 155 GLY A CA 1
ATOM 1254 C C . GLY A 1 155 ? -8.611 -13.303 47.547 1.00 71.44 155 GLY A C 1
ATOM 1255 O O . GLY A 1 155 ? -8.238 -12.543 48.435 1.00 71.44 155 GLY A O 1
ATOM 1256 N N . SER A 1 156 ? -8.783 -14.614 47.724 1.00 68.69 156 SER A N 1
ATOM 1257 C CA . SER A 1 156 ? -8.382 -15.320 48.936 1.00 68.69 156 SER A CA 1
ATOM 1258 C C . SER A 1 156 ? -6.890 -15.657 48.869 1.00 68.69 156 SER A C 1
ATOM 1260 O O . SER A 1 156 ? -6.462 -16.438 48.017 1.00 68.69 156 SER A O 1
ATOM 1262 N N . ASP A 1 157 ? -6.114 -15.057 49.772 1.00 62.12 157 ASP A N 1
ATOM 1263 C CA . ASP A 1 157 ? -4.683 -15.331 49.970 1.00 62.12 157 ASP A CA 1
ATOM 1264 C C . ASP A 1 157 ? -4.445 -16.433 51.029 1.00 62.12 157 ASP A C 1
ATOM 1266 O O . ASP A 1 157 ? -3.299 -16.762 51.336 1.00 62.12 157 ASP A O 1
ATOM 1270 N N . ASP A 1 158 ? -5.508 -16.996 51.625 1.00 66.56 158 ASP A N 1
ATOM 1271 C CA . ASP A 1 158 ? -5.403 -18.049 52.642 1.00 66.56 158 ASP A CA 1
ATOM 1272 C C . ASP A 1 158 ? -5.263 -19.437 51.974 1.00 66.56 158 ASP A C 1
ATOM 1274 O O . ASP A 1 158 ? -6.181 -19.881 51.273 1.00 66.56 158 ASP A O 1
ATOM 1278 N N . PRO A 1 159 ? -4.158 -20.178 52.208 1.00 62.94 159 PRO A N 1
ATOM 1279 C CA . PRO A 1 159 ? -3.946 -21.514 51.645 1.00 62.94 159 PRO A CA 1
ATOM 1280 C C . PRO A 1 159 ? -5.069 -22.518 51.961 1.00 62.94 159 PRO A C 1
ATOM 1282 O O . PRO A 1 159 ? -5.338 -23.421 51.163 1.00 62.94 159 PRO A O 1
ATOM 1285 N N . GLY A 1 160 ? -5.728 -22.385 53.120 1.00 65.06 160 GLY A N 1
ATOM 1286 C CA . GLY A 1 160 ? -6.830 -23.259 53.527 1.00 65.06 160 GLY A CA 1
ATOM 1287 C C . GLY A 1 160 ? -8.097 -23.027 52.703 1.00 65.06 160 GLY A C 1
ATOM 1288 O O . GLY A 1 160 ? -8.730 -23.980 52.245 1.00 65.06 160 GLY A O 1
ATOM 1289 N N . GLU A 1 161 ? -8.427 -21.762 52.449 1.00 66.38 161 GLU A N 1
ATOM 1290 C CA . GLU A 1 161 ? -9.557 -21.372 51.604 1.00 66.38 161 GLU A CA 1
ATOM 1291 C C . GLU A 1 161 ? -9.295 -21.667 50.124 1.00 66.38 161 GLU A C 1
ATOM 1293 O O . GLU A 1 161 ? -10.204 -22.121 49.427 1.00 66.38 161 GLU A O 1
ATOM 1298 N N . GLN A 1 162 ? -8.058 -21.496 49.643 1.00 64.69 162 GLN A N 1
ATOM 1299 C CA . GLN A 1 162 ? -7.679 -21.868 48.276 1.00 64.69 162 GLN A CA 1
ATOM 1300 C C . GLN A 1 162 ? -7.813 -23.376 48.023 1.00 64.69 162 GLN A C 1
ATOM 1302 O O . GLN A 1 162 ? -8.248 -23.778 46.944 1.00 64.69 162 GLN A O 1
ATOM 1307 N N . SER A 1 163 ? -7.498 -24.219 49.010 1.00 65.75 163 SER A N 1
ATOM 1308 C CA . SER A 1 163 ? -7.677 -25.674 48.919 1.00 65.75 163 SER A CA 1
ATOM 1309 C C . SER A 1 163 ? -9.158 -26.081 48.859 1.00 65.75 163 SER A C 1
ATOM 1311 O O . SER A 1 163 ? -9.542 -26.922 48.037 1.00 65.75 163 SER A O 1
ATOM 1313 N N . ASP A 1 164 ? -10.023 -25.443 49.659 1.00 69.00 164 ASP A N 1
ATOM 1314 C CA . ASP A 1 164 ? -11.475 -25.690 49.631 1.00 69.00 164 ASP A CA 1
ATOM 1315 C C . ASP A 1 164 ? -12.111 -25.150 48.335 1.00 69.00 164 ASP A C 1
ATOM 1317 O O . ASP A 1 164 ? -12.919 -25.827 47.691 1.00 69.00 164 ASP A O 1
ATOM 1321 N N . ALA A 1 165 ? -11.676 -23.971 47.877 1.00 64.75 165 ALA A N 1
ATOM 1322 C CA . ALA A 1 165 ? -12.041 -23.390 46.588 1.00 64.75 165 ALA A CA 1
ATOM 1323 C C . ALA A 1 165 ? -11.635 -24.301 45.423 1.00 64.75 165 ALA A C 1
ATOM 1325 O O . ALA A 1 165 ? -12.467 -24.613 44.570 1.00 64.75 165 ALA A O 1
ATOM 1326 N N . MET A 1 166 ? -10.388 -24.780 45.407 1.00 65.50 166 MET A N 1
ATOM 1327 C CA . MET A 1 166 ? -9.881 -25.708 44.398 1.00 65.50 166 MET A CA 1
ATOM 1328 C C . MET A 1 166 ? -10.685 -27.010 44.400 1.00 65.50 166 MET A C 1
ATOM 1330 O O . MET A 1 166 ? -11.105 -27.472 43.342 1.00 65.50 166 MET A O 1
ATOM 1334 N N . SER A 1 167 ? -10.989 -27.565 45.574 1.00 70.06 167 SER A N 1
ATOM 1335 C CA . SER A 1 167 ? -11.796 -28.783 45.713 1.00 70.06 167 SER A CA 1
ATOM 1336 C C . SER A 1 167 ? -13.214 -28.606 45.159 1.00 70.06 167 SER A C 1
ATOM 1338 O O . SER A 1 167 ? -13.696 -29.452 44.404 1.00 70.06 167 SER A O 1
ATOM 1340 N N . ARG A 1 168 ? -13.871 -27.475 45.449 1.00 67.56 168 ARG A N 1
ATOM 1341 C CA . ARG A 1 168 ? -15.187 -27.124 44.881 1.00 67.56 168 ARG A CA 1
ATOM 1342 C C . ARG A 1 168 ? -15.129 -26.922 43.370 1.00 67.56 168 ARG A C 1
ATOM 1344 O O . ARG A 1 168 ? -16.033 -27.341 42.656 1.00 67.56 168 ARG A O 1
ATOM 1351 N N . ILE A 1 169 ? -14.071 -26.292 42.872 1.00 66.75 169 ILE A N 1
ATOM 1352 C CA . ILE A 1 169 ? -13.876 -26.002 41.450 1.00 66.75 169 ILE A CA 1
ATOM 1353 C C . ILE A 1 169 ? -13.594 -27.286 40.649 1.00 66.75 169 ILE A C 1
ATOM 1355 O O . ILE A 1 169 ? -14.169 -27.481 39.575 1.00 66.75 169 ILE A O 1
ATOM 1359 N N . LEU A 1 170 ? -12.777 -28.195 41.185 1.00 66.44 170 LEU A N 1
ATOM 1360 C CA . LEU A 1 170 ? -12.473 -29.499 40.585 1.00 66.44 170 LEU A CA 1
ATOM 1361 C C . LEU A 1 170 ? -13.700 -30.424 40.534 1.00 66.44 170 LEU A C 1
ATOM 1363 O O . LEU A 1 170 ? -13.804 -31.248 39.631 1.00 66.44 170 LEU A O 1
ATOM 1367 N N . GLN A 1 171 ? -14.673 -30.258 41.437 1.00 68.12 171 GLN A N 1
ATOM 1368 C CA . GLN A 1 171 ? -15.959 -30.967 41.359 1.00 68.12 171 GLN A CA 1
ATOM 1369 C C . GLN A 1 171 ? -16.851 -30.476 40.205 1.00 68.12 171 GLN A C 1
ATOM 1371 O O . GLN A 1 171 ? -17.726 -31.210 39.746 1.00 68.12 171 GLN A O 1
ATOM 1376 N N . LEU A 1 172 ? -16.643 -29.250 39.712 1.00 62.91 172 LEU A N 1
ATOM 1377 C CA . LEU A 1 172 ? -17.484 -28.631 38.681 1.00 62.91 172 LEU A CA 1
ATOM 1378 C C . LEU A 1 172 ? -17.010 -28.917 37.248 1.00 62.91 172 LEU A C 1
ATOM 1380 O O . LEU A 1 172 ? -17.781 -28.727 36.300 1.00 62.91 172 LEU A O 1
ATOM 1384 N N . ARG A 1 173 ? -15.746 -29.318 37.046 1.00 69.81 173 ARG A N 1
ATOM 1385 C CA . ARG A 1 173 ? -15.116 -29.388 35.714 1.00 69.81 173 ARG A CA 1
ATOM 1386 C C . ARG A 1 173 ? -14.119 -30.538 35.591 1.00 69.81 173 ARG A C 1
ATOM 1388 O O . ARG A 1 173 ? -13.459 -30.920 36.546 1.00 69.81 173 ARG A O 1
ATOM 1395 N N . ARG A 1 174 ? -13.949 -31.027 34.360 1.00 76.75 174 ARG A N 1
ATOM 1396 C CA . ARG A 1 174 ? -12.864 -31.952 34.012 1.00 76.75 174 ARG A CA 1
ATOM 1397 C C . ARG A 1 174 ? -11.590 -31.156 33.762 1.00 76.75 174 ARG A C 1
ATOM 1399 O O . ARG A 1 174 ? -11.492 -30.425 32.774 1.00 76.75 174 ARG A O 1
ATOM 1406 N N . VAL A 1 175 ? -10.644 -31.295 34.679 1.00 82.00 175 VAL A N 1
ATOM 1407 C CA . VAL A 1 175 ? -9.307 -30.712 34.582 1.00 82.00 175 VAL A CA 1
ATOM 1408 C C . VAL A 1 175 ? -8.307 -31.856 34.453 1.00 82.00 175 VAL A C 1
ATOM 1410 O O . VAL A 1 175 ? -8.307 -32.779 35.264 1.00 82.00 175 VAL A O 1
ATOM 1413 N N . TYR A 1 176 ? -7.478 -31.802 33.418 1.00 86.56 176 TYR A N 1
ATOM 1414 C CA . TYR A 1 176 ? -6.427 -32.768 33.128 1.00 86.56 176 TYR A CA 1
ATOM 1415 C C . TYR A 1 176 ? -5.074 -32.110 33.380 1.00 86.56 176 TYR A C 1
ATOM 1417 O O . TYR A 1 176 ? -4.771 -31.066 32.803 1.00 86.56 176 TYR A O 1
ATOM 1425 N N . MET A 1 177 ? -4.261 -32.719 34.238 1.00 85.94 177 MET A N 1
ATOM 1426 C CA . MET A 1 177 ? -2.893 -32.274 34.498 1.00 85.94 177 MET A CA 1
ATOM 1427 C C . MET A 1 177 ? -1.912 -33.193 33.775 1.00 85.94 177 MET A C 1
ATOM 1429 O O . MET A 1 177 ? -2.061 -34.414 33.810 1.00 85.94 177 MET A O 1
ATOM 1433 N N . LEU A 1 178 ? -0.928 -32.595 33.113 1.00 88.50 178 LEU A N 1
ATOM 1434 C CA . LEU A 1 178 ? 0.165 -33.275 32.429 1.00 88.50 178 LEU A CA 1
ATOM 1435 C C . LEU A 1 178 ? 1.456 -33.078 33.228 1.00 88.50 178 LEU A C 1
ATOM 1437 O O . LEU A 1 178 ? 1.768 -31.968 33.653 1.00 88.50 178 LEU A O 1
ATOM 1441 N N . ASP A 1 179 ? 2.230 -34.149 33.370 1.00 88.38 179 ASP A N 1
ATOM 1442 C CA . ASP A 1 179 ? 3.541 -34.181 34.029 1.00 88.38 179 ASP A CA 1
ATOM 1443 C C . ASP A 1 179 ? 4.691 -33.697 33.124 1.00 88.38 179 ASP A C 1
ATOM 1445 O O . ASP A 1 179 ? 5.861 -33.789 33.489 1.00 88.38 179 ASP A O 1
ATOM 1449 N N . GLN A 1 180 ? 4.367 -33.173 31.940 1.00 89.19 180 GLN A N 1
ATOM 1450 C CA . GLN A 1 180 ? 5.331 -32.705 30.951 1.00 89.19 180 GLN A CA 1
ATOM 1451 C C . GLN A 1 180 ? 5.165 -31.220 30.643 1.00 89.19 180 GLN A C 1
ATOM 1453 O O . GLN A 1 180 ? 4.048 -30.702 30.529 1.00 89.19 180 GLN A O 1
ATOM 1458 N N . GLU A 1 181 ? 6.302 -30.567 30.404 1.00 88.19 181 GLU A N 1
ATOM 1459 C CA . GLU A 1 181 ? 6.347 -29.199 29.896 1.00 88.19 181 GLU A CA 1
ATOM 1460 C C . GLU A 1 181 ? 5.776 -29.145 28.474 1.00 88.19 181 GLU A C 1
ATOM 1462 O O . GLU A 1 181 ? 5.902 -30.097 27.687 1.00 88.19 181 GLU A O 1
ATOM 1467 N N . LEU A 1 182 ? 5.226 -27.994 28.083 1.00 86.62 182 LEU A N 1
ATOM 1468 C CA . LEU A 1 182 ? 4.538 -27.827 26.800 1.00 86.62 182 LEU A CA 1
ATOM 1469 C C . LEU A 1 182 ? 5.432 -28.205 25.607 1.00 86.62 182 LEU A C 1
ATOM 1471 O O . LEU A 1 182 ? 5.000 -28.898 24.686 1.00 86.62 182 LEU A O 1
ATOM 1475 N N . ARG A 1 183 ? 6.705 -27.794 25.624 1.00 85.69 183 ARG A N 1
ATOM 1476 C CA . ARG A 1 183 ? 7.665 -28.086 24.539 1.00 85.69 183 ARG A CA 1
ATOM 1477 C C . ARG A 1 183 ? 7.993 -29.573 24.395 1.00 85.69 183 ARG A C 1
ATOM 1479 O O . ARG A 1 183 ? 8.329 -30.008 23.296 1.00 85.69 183 ARG A O 1
ATOM 1486 N N . HIS A 1 184 ? 7.924 -30.338 25.483 1.00 87.50 184 HIS A N 1
ATOM 1487 C CA . HIS A 1 184 ? 8.206 -31.772 25.495 1.00 87.50 184 HIS A CA 1
ATOM 1488 C C . HIS A 1 184 ? 6.967 -32.571 25.089 1.00 87.50 184 HIS A C 1
ATOM 1490 O O . HIS A 1 184 ? 7.077 -33.448 24.231 1.00 87.50 184 HIS A O 1
ATOM 1496 N N . ALA A 1 185 ? 5.795 -32.171 25.590 1.00 86.06 185 ALA A N 1
ATOM 1497 C CA . ALA A 1 185 ? 4.508 -32.765 25.241 1.00 86.06 185 ALA A CA 1
ATOM 1498 C C . ALA A 1 185 ? 4.207 -32.690 23.732 1.00 86.06 185 ALA A C 1
ATOM 1500 O O . ALA A 1 185 ? 3.616 -33.603 23.164 1.00 86.06 185 ALA A O 1
ATOM 1501 N N . LEU A 1 186 ? 4.646 -31.626 23.050 1.00 83.25 186 LEU A N 1
ATOM 1502 C CA . LEU A 1 186 ? 4.421 -31.461 21.611 1.00 83.25 186 LEU A CA 1
ATOM 1503 C C . LEU A 1 186 ? 5.344 -32.317 20.723 1.00 83.25 186 LEU A C 1
ATOM 1505 O O . LEU A 1 186 ? 5.036 -32.486 19.546 1.00 83.25 186 LEU A O 1
ATOM 1509 N N . LYS A 1 187 ? 6.450 -32.882 21.237 1.00 83.12 187 LYS A N 1
ATOM 1510 C CA . LYS A 1 187 ? 7.386 -33.692 20.422 1.00 83.12 187 LYS A CA 1
ATOM 1511 C C . LYS A 1 187 ? 6.781 -35.010 19.945 1.00 83.12 187 LYS A C 1
ATOM 1513 O O . LYS A 1 187 ? 7.157 -35.504 18.887 1.00 83.12 187 LYS A O 1
ATOM 1518 N N . SER A 1 188 ? 5.878 -35.587 20.734 1.00 73.88 188 SER A N 1
ATOM 1519 C CA . SER A 1 188 ? 5.198 -36.850 20.429 1.00 73.88 188 SER A CA 1
ATOM 1520 C C . SER A 1 188 ? 4.019 -36.672 19.467 1.00 73.88 188 SER A C 1
ATOM 1522 O O . SER A 1 188 ? 3.525 -37.650 18.907 1.00 73.88 188 SER A O 1
ATOM 1524 N N . ILE A 1 189 ? 3.584 -35.429 19.237 1.00 76.56 189 ILE A N 1
ATOM 1525 C CA . ILE A 1 189 ? 2.483 -35.095 18.337 1.00 76.56 189 ILE A CA 1
ATOM 1526 C C . ILE A 1 189 ? 3.067 -34.821 16.949 1.00 76.56 189 ILE A C 1
ATOM 1528 O O . ILE A 1 189 ? 3.561 -33.733 16.656 1.00 76.56 189 ILE A O 1
ATOM 1532 N N . GLY A 1 190 ? 3.018 -35.830 16.078 1.00 61.62 190 GLY A N 1
ATOM 1533 C CA . GLY A 1 190 ? 3.390 -35.667 14.673 1.00 61.62 190 GLY A CA 1
ATOM 1534 C C . GLY A 1 190 ? 2.483 -34.653 13.955 1.00 61.62 190 GLY A C 1
ATOM 1535 O O . GLY A 1 190 ? 1.321 -34.482 14.338 1.00 61.62 190 GLY A O 1
ATOM 1536 N N . PRO A 1 191 ? 2.971 -33.977 12.898 1.00 63.38 191 PRO A N 1
ATOM 1537 C CA . PRO A 1 191 ? 2.143 -33.062 12.124 1.00 63.38 191 PRO A CA 1
ATOM 1538 C C . PRO A 1 191 ? 0.955 -33.818 11.507 1.00 63.38 191 PRO A C 1
ATOM 1540 O O . PRO A 1 191 ? 1.123 -34.695 10.659 1.00 63.38 191 PRO A O 1
ATOM 1543 N N . LEU A 1 192 ? -0.260 -33.465 11.935 1.00 57.88 192 LEU A N 1
ATOM 1544 C CA . LEU A 1 192 ? -1.519 -33.932 11.352 1.00 57.88 192 LEU A CA 1
ATOM 1545 C C . LEU A 1 192 ? -1.646 -33.364 9.930 1.00 57.88 192 LEU A C 1
ATOM 1547 O O . LEU A 1 192 ? -2.192 -32.284 9.740 1.00 57.88 192 LEU A O 1
ATOM 1551 N N . LYS A 1 193 ? -1.124 -34.114 8.950 1.00 54.59 193 LYS A N 1
ATOM 1552 C CA . LYS A 1 193 ? -1.029 -33.790 7.515 1.00 54.59 193 LYS A CA 1
ATOM 1553 C C . LYS A 1 193 ? -0.142 -32.580 7.198 1.00 54.59 193 LYS A C 1
ATOM 1555 O O . LYS A 1 193 ? -0.312 -31.478 7.711 1.00 54.59 193 LYS A O 1
ATOM 1560 N N . SER A 1 194 ? 0.797 -32.779 6.272 1.00 53.12 194 SER A N 1
ATOM 1561 C CA . SER A 1 194 ? 1.453 -31.669 5.583 1.00 53.12 194 SER A CA 1
ATOM 1562 C C . SER A 1 194 ? 0.377 -30.757 5.003 1.00 53.12 194 SER A C 1
ATOM 1564 O O . SER A 1 194 ? -0.541 -31.252 4.354 1.00 53.12 194 SER A O 1
ATOM 1566 N N . LEU A 1 195 ? 0.481 -29.449 5.235 1.00 54.50 195 LEU A N 1
ATOM 1567 C CA . LEU A 1 195 ? -0.356 -28.437 4.601 1.00 54.50 195 LEU A CA 1
ATOM 1568 C C . LEU A 1 195 ? -0.344 -28.654 3.062 1.00 54.50 195 LEU A C 1
ATOM 1570 O O . LEU A 1 195 ? 0.547 -28.169 2.373 1.00 54.50 195 LEU A O 1
ATOM 1574 N N . GLU A 1 196 ? -1.338 -29.365 2.511 1.00 53.50 196 GLU A N 1
ATOM 1575 C CA . GLU A 1 196 ? -1.517 -29.662 1.068 1.00 53.50 196 GLU A CA 1
ATOM 1576 C C . GLU A 1 196 ? -1.807 -28.402 0.221 1.00 53.50 196 GLU A C 1
ATOM 1578 O O . GLU A 1 196 ? -2.000 -28.476 -0.990 1.00 53.50 196 GLU A O 1
ATOM 1583 N N . TYR A 1 197 ? -1.792 -27.219 0.840 1.00 54.59 197 TYR A N 1
ATOM 1584 C CA . TYR A 1 197 ? -2.138 -25.918 0.262 1.00 54.59 197 TYR A CA 1
ATOM 1585 C C . TYR A 1 197 ? -1.322 -25.544 -0.984 1.00 54.59 197 TYR A C 1
ATOM 1587 O O . TYR A 1 197 ? -1.785 -24.754 -1.796 1.00 54.59 197 TYR A O 1
ATOM 1595 N N . TYR A 1 198 ? -0.143 -26.136 -1.177 1.00 54.84 198 TYR A N 1
ATOM 1596 C CA . TYR A 1 198 ? 0.733 -25.867 -2.323 1.00 54.84 198 TYR A CA 1
ATOM 1597 C C . TYR A 1 198 ? 0.321 -26.559 -3.634 1.00 54.84 198 TYR A C 1
ATOM 1599 O O . TYR A 1 198 ? 1.107 -26.553 -4.582 1.00 54.84 198 TYR A O 1
ATOM 1607 N N . THR A 1 199 ? -0.839 -27.222 -3.680 1.00 54.66 199 THR A N 1
ATOM 1608 C CA . THR A 1 199 ? -1.264 -28.030 -4.841 1.00 54.66 199 THR A CA 1
ATOM 1609 C C . THR A 1 199 ? -2.468 -27.486 -5.597 1.00 54.66 199 THR A C 1
ATOM 1611 O O . THR A 1 199 ? -2.767 -28.012 -6.661 1.00 54.66 199 THR A O 1
ATOM 1614 N N . ARG A 1 200 ? -3.139 -26.443 -5.093 1.00 64.81 200 ARG A N 1
ATOM 1615 C CA . ARG A 1 200 ? -4.269 -25.850 -5.816 1.00 64.81 200 ARG A CA 1
ATOM 1616 C C . ARG A 1 200 ? -3.777 -25.053 -7.012 1.00 64.81 200 ARG A C 1
ATOM 1618 O O . ARG A 1 200 ? -2.810 -24.297 -6.905 1.00 64.81 200 ARG A O 1
ATOM 1625 N N . ASP A 1 201 ? -4.487 -25.177 -8.122 1.00 78.00 201 ASP A N 1
ATOM 1626 C CA . ASP A 1 201 ? -4.265 -24.311 -9.270 1.00 78.00 201 ASP A CA 1
ATOM 1627 C C . ASP A 1 201 ? -4.820 -22.904 -9.001 1.00 78.00 201 ASP A C 1
ATOM 1629 O O . ASP A 1 201 ? -5.780 -22.712 -8.252 1.00 78.00 201 ASP A O 1
ATOM 1633 N N . LEU A 1 202 ? -4.250 -21.889 -9.662 1.00 82.50 202 LEU A N 1
ATOM 1634 C CA . LEU A 1 202 ? -4.693 -20.492 -9.529 1.00 82.50 202 LEU A CA 1
ATOM 1635 C C . LEU A 1 202 ? -6.202 -20.325 -9.774 1.00 82.50 202 LEU A C 1
ATOM 1637 O O . LEU A 1 202 ? -6.856 -19.539 -9.087 1.00 82.50 202 LEU A O 1
ATOM 1641 N N . GLN A 1 203 ? -6.755 -21.073 -10.733 1.00 81.31 203 GLN A N 1
ATOM 1642 C CA . GLN A 1 203 ? -8.185 -21.040 -11.042 1.00 81.31 203 GLN A CA 1
ATOM 1643 C C . GLN A 1 203 ? -9.033 -21.602 -9.895 1.00 81.31 203 GLN A C 1
ATOM 1645 O O . GLN A 1 203 ? -10.042 -20.997 -9.535 1.00 81.31 203 GLN A O 1
ATOM 1650 N N . GLU A 1 204 ? -8.604 -22.703 -9.274 1.00 82.81 204 GLU A N 1
ATOM 1651 C CA . GLU A 1 204 ? -9.276 -23.287 -8.105 1.00 82.81 204 GLU A CA 1
ATOM 1652 C C . GLU A 1 204 ? -9.216 -22.352 -6.892 1.00 82.81 204 GLU A C 1
ATOM 1654 O O . GLU A 1 204 ? -10.164 -22.265 -6.111 1.00 82.81 204 GLU A O 1
ATOM 1659 N N . ALA A 1 205 ? -8.125 -21.593 -6.764 1.00 82.31 205 ALA A N 1
ATOM 1660 C CA . ALA A 1 205 ? -7.974 -20.539 -5.765 1.00 82.31 205 ALA A CA 1
ATOM 1661 C C . ALA A 1 205 ? -8.830 -19.286 -6.055 1.00 82.31 205 ALA A C 1
ATOM 1663 O O . ALA A 1 205 ? -8.900 -18.376 -5.226 1.00 82.31 205 ALA A O 1
ATOM 1664 N N . GLY A 1 206 ? -9.509 -19.229 -7.206 1.00 88.12 206 GLY A N 1
ATOM 1665 C CA . GLY A 1 206 ? -10.402 -18.140 -7.603 1.00 88.12 206 GLY A CA 1
ATOM 1666 C C . GLY A 1 206 ? -9.710 -16.965 -8.294 1.00 88.12 206 GLY A C 1
ATOM 1667 O O . GLY A 1 206 ? -10.320 -15.899 -8.423 1.00 88.12 206 GLY A O 1
ATOM 1668 N N . TRP A 1 207 ? -8.454 -17.121 -8.726 1.00 92.38 207 TRP A N 1
ATOM 1669 C CA . TRP A 1 207 ? -7.786 -16.127 -9.563 1.00 92.38 207 TRP A CA 1
ATOM 1670 C C . TRP A 1 207 ? -8.319 -16.184 -10.993 1.00 92.38 207 TRP A C 1
ATOM 1672 O O . TRP A 1 207 ? -8.533 -17.249 -11.568 1.00 92.38 207 TRP A O 1
ATOM 1682 N N . GLY A 1 208 ? -8.497 -15.012 -11.590 1.00 93.31 208 GLY A N 1
ATOM 1683 C CA . GLY A 1 208 ? -8.900 -14.869 -12.983 1.00 93.31 208 GLY A CA 1
ATOM 1684 C C . GLY A 1 208 ? -8.225 -13.673 -13.650 1.00 93.31 208 GLY A C 1
ATOM 1685 O O . GLY A 1 208 ? -7.365 -13.031 -13.046 1.00 93.31 208 GLY A O 1
ATOM 1686 N N . PRO A 1 209 ? -8.629 -13.329 -14.885 1.00 93.69 209 PRO A N 1
ATOM 1687 C CA . PRO A 1 209 ? -8.064 -12.199 -15.611 1.00 93.69 209 PRO A CA 1
ATOM 1688 C C . PRO A 1 209 ? -8.282 -10.887 -14.856 1.00 93.69 209 PRO A C 1
ATOM 1690 O O . PRO A 1 209 ? -9.408 -10.381 -14.753 1.00 93.69 209 PRO A O 1
ATOM 1693 N N . GLU A 1 210 ? -7.192 -10.346 -14.321 1.00 95.88 210 GLU A N 1
ATOM 1694 C CA . GLU A 1 210 ? -7.217 -9.126 -13.529 1.00 95.88 210 GLU A CA 1
ATOM 1695 C C . GLU A 1 210 ? -7.422 -7.873 -14.406 1.00 95.88 210 GLU A C 1
ATOM 1697 O O . GLU A 1 210 ? -7.320 -7.912 -15.632 1.00 95.88 210 GLU A O 1
ATOM 1702 N N . TYR A 1 211 ? -7.731 -6.726 -13.792 1.00 96.38 211 TYR A N 1
ATOM 1703 C CA . TYR A 1 211 ? -7.923 -5.473 -14.534 1.00 96.38 211 TYR A CA 1
ATOM 1704 C C . TYR A 1 211 ? -6.658 -5.017 -15.279 1.00 96.38 211 TYR A C 1
ATOM 1706 O O . TYR A 1 211 ? -5.564 -5.009 -14.707 1.00 96.38 211 TYR A O 1
ATOM 1714 N N . ILE A 1 212 ? -6.856 -4.566 -16.523 1.00 96.81 212 ILE A N 1
ATOM 1715 C CA . ILE A 1 212 ? -5.841 -4.034 -17.439 1.00 96.81 212 ILE A CA 1
ATOM 1716 C C . ILE A 1 212 ? -6.284 -2.623 -17.847 1.00 96.81 212 ILE A C 1
ATOM 1718 O O . ILE A 1 212 ? -7.399 -2.442 -18.340 1.00 96.81 212 ILE A O 1
ATOM 1722 N N . GLY A 1 213 ? -5.425 -1.627 -17.624 1.00 95.44 213 GLY A N 1
ATOM 1723 C CA . GLY A 1 213 ? -5.656 -0.244 -18.047 1.00 95.44 213 GLY A CA 1
ATOM 1724 C C . GLY A 1 213 ? -5.265 -0.007 -19.506 1.00 95.44 213 GLY A C 1
ATOM 1725 O O . GLY A 1 213 ? -5.191 -0.947 -20.293 1.00 95.44 213 GLY A O 1
ATOM 1726 N N . ASP A 1 214 ? -4.955 1.238 -19.856 1.00 96.38 214 ASP A N 1
ATOM 1727 C CA . ASP A 1 214 ? -4.349 1.595 -21.143 1.00 96.38 214 ASP A CA 1
ATOM 1728 C C . ASP A 1 214 ? -2.932 2.132 -20.919 1.00 96.38 214 ASP A C 1
ATOM 1730 O O . ASP A 1 214 ? -2.569 2.519 -19.800 1.00 96.38 214 ASP A O 1
ATOM 1734 N N . VAL A 1 215 ? -2.131 2.149 -21.984 1.00 96.69 215 VAL A N 1
ATOM 1735 C CA . VAL A 1 215 ? -0.795 2.750 -21.986 1.00 96.69 215 VAL A CA 1
ATOM 1736 C C . VAL A 1 215 ? -0.693 3.843 -23.032 1.00 96.69 215 VAL A C 1
ATOM 1738 O O . VAL A 1 215 ? -1.331 3.789 -24.080 1.00 96.69 215 VAL A O 1
ATOM 1741 N N . ILE A 1 216 ? 0.175 4.803 -22.751 1.00 95.75 216 ILE A N 1
ATOM 1742 C CA . ILE A 1 216 ? 0.715 5.732 -23.729 1.00 95.75 216 ILE A CA 1
ATOM 1743 C C . ILE A 1 216 ? 2.156 5.297 -23.975 1.00 95.75 216 ILE A C 1
ATOM 1745 O O . ILE A 1 216 ? 2.950 5.252 -23.035 1.00 95.75 216 ILE A O 1
ATOM 1749 N N . GLU A 1 217 ? 2.468 4.951 -25.221 1.00 96.31 217 GLU A N 1
ATOM 1750 C CA . GLU A 1 217 ? 3.808 4.564 -25.666 1.00 96.31 217 GLU A CA 1
ATOM 1751 C C . GLU A 1 217 ? 4.430 5.720 -26.460 1.00 96.31 217 GLU A C 1
ATOM 1753 O O . GLU A 1 217 ? 3.883 6.145 -27.476 1.00 96.31 217 GLU A O 1
ATOM 1758 N N . ILE A 1 218 ? 5.580 6.216 -26.007 1.00 95.94 218 ILE A N 1
ATOM 1759 C CA . ILE A 1 218 ? 6.379 7.240 -26.684 1.00 95.94 218 ILE A CA 1
ATOM 1760 C C . ILE A 1 218 ? 7.633 6.547 -27.237 1.00 95.94 218 ILE A C 1
ATOM 1762 O O . ILE A 1 218 ? 8.519 6.193 -26.453 1.00 95.94 218 ILE A O 1
ATOM 1766 N N . PRO A 1 219 ? 7.727 6.292 -28.553 1.00 95.81 219 PRO A N 1
ATOM 1767 C CA . PRO A 1 219 ? 8.899 5.647 -29.135 1.00 95.81 219 PRO A CA 1
ATOM 1768 C C . PRO A 1 219 ? 10.126 6.564 -29.058 1.00 95.81 219 PRO A C 1
ATOM 1770 O O . PRO A 1 219 ? 10.018 7.774 -29.248 1.00 95.81 219 PRO A O 1
ATOM 1773 N N . ILE A 1 220 ? 11.295 5.973 -28.814 1.00 94.44 220 ILE A N 1
ATOM 1774 C CA . ILE A 1 220 ? 12.584 6.669 -28.797 1.00 94.44 220 ILE A CA 1
ATOM 1775 C C . ILE A 1 220 ? 13.370 6.255 -30.036 1.00 94.44 220 ILE A C 1
ATOM 1777 O O . ILE A 1 220 ? 13.708 5.083 -30.212 1.00 94.44 220 ILE A O 1
ATOM 1781 N N . ALA A 1 221 ? 13.642 7.227 -30.903 1.00 92.81 221 ALA A N 1
ATOM 1782 C CA . ALA A 1 221 ? 14.506 7.035 -32.059 1.00 92.81 221 ALA A CA 1
ATOM 1783 C C . ALA A 1 221 ? 15.982 7.084 -31.644 1.00 92.81 221 ALA A C 1
ATOM 1785 O O . ALA A 1 221 ? 16.336 7.729 -30.657 1.00 92.81 221 ALA A O 1
ATOM 1786 N N . TYR A 1 222 ? 16.831 6.406 -32.412 1.00 93.31 222 TYR A N 1
ATOM 1787 C CA . TYR A 1 222 ? 18.280 6.414 -32.239 1.00 93.31 222 TYR A CA 1
ATOM 1788 C C . TYR A 1 222 ? 18.933 6.926 -33.518 1.00 93.31 222 TYR A C 1
ATOM 1790 O O . TYR A 1 222 ? 18.582 6.478 -34.609 1.00 93.31 222 TYR A O 1
ATOM 1798 N N . GLU A 1 223 ? 19.881 7.843 -33.369 1.00 92.00 223 GLU A N 1
ATOM 1799 C CA . GLU A 1 223 ? 20.575 8.525 -34.462 1.00 92.00 223 GLU A CA 1
ATOM 1800 C C . GLU A 1 223 ? 22.092 8.382 -34.285 1.00 92.00 223 GLU A C 1
ATOM 1802 O O . GLU A 1 223 ? 22.588 8.212 -33.167 1.00 92.00 223 GLU A O 1
ATOM 1807 N N . VAL A 1 224 ? 22.831 8.415 -35.394 1.00 90.94 224 VAL A N 1
ATOM 1808 C CA . VAL A 1 224 ? 24.294 8.543 -35.369 1.00 90.94 224 VAL A CA 1
ATOM 1809 C C . VAL A 1 224 ? 24.595 10.022 -35.138 1.00 90.94 224 VAL A C 1
ATOM 1811 O O . VAL A 1 224 ? 24.088 10.857 -35.879 1.00 90.94 224 VAL A O 1
ATOM 1814 N N . ASP A 1 225 ? 25.350 10.332 -34.084 1.00 84.12 225 ASP A N 1
ATOM 1815 C CA . ASP A 1 225 ? 25.702 11.700 -33.678 1.00 84.12 225 ASP A CA 1
ATOM 1816 C C . ASP A 1 225 ? 24.505 12.671 -33.569 1.00 84.12 225 ASP A C 1
ATOM 1818 O O . ASP A 1 225 ? 24.465 13.702 -34.249 1.00 84.12 225 ASP A O 1
ATOM 1822 N N . PRO A 1 226 ? 23.510 12.383 -32.702 1.00 85.12 226 PRO A N 1
ATOM 1823 C CA . PRO A 1 226 ? 22.393 13.292 -32.509 1.00 85.12 226 PRO A CA 1
ATOM 1824 C C . PRO A 1 226 ? 22.896 14.647 -31.995 1.00 85.12 226 PRO A C 1
ATOM 1826 O O . PRO A 1 226 ? 23.813 14.700 -31.166 1.00 85.12 226 PRO A O 1
ATOM 1829 N N . PRO A 1 227 ? 22.275 15.757 -32.427 1.00 82.06 227 PRO A N 1
ATOM 1830 C CA . PRO A 1 227 ? 22.667 17.077 -31.970 1.00 82.06 227 PRO A CA 1
ATOM 1831 C C . PRO A 1 227 ? 22.479 17.192 -30.456 1.00 82.06 227 PRO A C 1
ATOM 1833 O O . PRO A 1 227 ? 21.440 16.799 -29.918 1.00 82.06 227 PRO A O 1
ATOM 1836 N N . GLY A 1 228 ? 23.464 17.792 -29.784 1.00 77.56 228 GLY A N 1
ATOM 1837 C CA . GLY A 1 228 ? 23.372 18.092 -28.359 1.00 77.56 228 GLY A CA 1
ATOM 1838 C C . GLY A 1 228 ? 22.125 18.917 -28.024 1.00 77.56 228 GLY A C 1
ATOM 1839 O O . GLY A 1 228 ? 21.616 19.693 -28.844 1.00 77.56 228 GLY A O 1
ATOM 1840 N N . VAL A 1 229 ? 21.625 18.737 -26.803 1.00 81.94 229 VAL A N 1
ATOM 1841 C CA . VAL A 1 229 ? 20.531 19.534 -26.245 1.00 81.94 229 VAL A CA 1
ATOM 1842 C C . VAL A 1 229 ? 21.056 20.278 -25.028 1.00 81.94 229 VAL A C 1
ATOM 1844 O O . VAL A 1 229 ? 21.452 19.655 -24.049 1.00 81.94 229 VAL A O 1
ATOM 1847 N N . THR A 1 230 ? 21.077 21.605 -25.115 1.00 77.19 230 THR A N 1
ATOM 1848 C CA . THR A 1 230 ? 21.520 22.500 -24.038 1.00 77.19 230 THR A CA 1
ATOM 1849 C C . THR A 1 230 ? 20.378 22.870 -23.093 1.00 77.19 230 THR A C 1
ATOM 1851 O O . THR A 1 230 ? 20.598 22.976 -21.890 1.00 77.19 230 THR A O 1
ATOM 1854 N N . ASP A 1 231 ? 19.152 22.979 -23.615 1.00 84.12 231 ASP A N 1
ATOM 1855 C CA . ASP A 1 231 ? 17.984 23.435 -22.856 1.00 84.12 231 ASP A CA 1
ATOM 1856 C C . ASP A 1 231 ? 17.020 22.275 -22.580 1.00 84.12 231 ASP A C 1
ATOM 1858 O O . ASP A 1 231 ? 16.199 21.893 -23.420 1.00 84.12 231 ASP A O 1
ATOM 1862 N N . LEU A 1 232 ? 17.129 21.689 -21.387 1.00 88.50 232 LEU A N 1
ATOM 1863 C CA . LEU A 1 232 ? 16.212 20.647 -20.924 1.00 88.50 232 LEU A CA 1
ATOM 1864 C C . LEU A 1 232 ? 14.978 21.269 -20.247 1.00 88.50 232 LEU A C 1
ATOM 1866 O O . LEU A 1 232 ? 15.123 22.196 -19.447 1.00 88.50 232 LEU A O 1
ATOM 1870 N N . PRO A 1 233 ? 13.759 20.760 -20.513 1.00 89.19 233 PRO A N 1
ATOM 1871 C CA . PRO A 1 233 ? 12.555 21.264 -19.862 1.00 89.19 233 PRO A CA 1
ATOM 1872 C C . PRO A 1 233 ? 12.566 20.975 -18.354 1.00 89.19 233 PRO A C 1
ATOM 1874 O O . PRO A 1 233 ? 13.008 19.913 -17.908 1.00 89.19 233 PRO A O 1
ATOM 1877 N N . LEU A 1 234 ? 12.015 21.902 -17.565 1.00 89.38 234 LEU A N 1
ATOM 1878 C CA . LEU A 1 234 ? 11.826 21.706 -16.129 1.00 89.38 234 LEU A CA 1
ATOM 1879 C C . LEU A 1 234 ? 10.728 20.664 -15.873 1.00 89.38 234 LEU A C 1
ATOM 1881 O O . LEU A 1 234 ? 9.594 20.798 -16.338 1.00 89.38 234 LEU A O 1
ATOM 1885 N N . ILE A 1 235 ? 11.052 19.639 -15.087 1.00 90.81 235 ILE A N 1
ATOM 1886 C CA . ILE A 1 235 ? 10.093 18.605 -14.698 1.00 90.81 235 ILE A CA 1
ATOM 1887 C C . ILE A 1 235 ? 9.525 18.920 -13.323 1.00 90.81 235 ILE A C 1
ATOM 1889 O O . ILE A 1 235 ? 10.253 18.995 -12.337 1.00 90.81 235 ILE A O 1
ATOM 1893 N N . ASN A 1 236 ? 8.206 19.099 -13.260 1.00 84.81 236 ASN A N 1
ATOM 1894 C CA . ASN A 1 236 ? 7.516 19.350 -12.005 1.00 84.81 236 ASN A CA 1
ATOM 1895 C C . ASN A 1 236 ? 7.316 18.034 -11.250 1.00 84.81 236 ASN A C 1
ATOM 1897 O O . ASN A 1 236 ? 6.742 17.085 -11.783 1.00 84.81 236 ASN A O 1
ATOM 1901 N N . HIS A 1 237 ? 7.737 17.987 -9.991 1.00 83.69 237 HIS A N 1
ATOM 1902 C CA . HIS A 1 237 ? 7.437 16.871 -9.100 1.00 83.69 237 HIS A CA 1
ATOM 1903 C C . HIS A 1 237 ? 6.291 17.283 -8.178 1.00 83.69 237 HIS A C 1
ATOM 1905 O O . HIS A 1 237 ? 6.460 18.164 -7.337 1.00 83.69 237 HIS A O 1
ATOM 1911 N N . ARG A 1 238 ? 5.117 16.662 -8.339 1.00 89.19 238 ARG A N 1
ATOM 1912 C CA . ARG A 1 238 ? 3.952 16.902 -7.478 1.00 89.19 238 ARG A CA 1
ATOM 1913 C C . ARG A 1 238 ? 3.490 15.600 -6.839 1.00 89.19 238 ARG A C 1
ATOM 1915 O O . ARG A 1 238 ? 3.327 14.586 -7.514 1.00 89.19 238 ARG A O 1
ATOM 1922 N N . GLN A 1 239 ? 3.246 15.644 -5.534 1.00 92.69 239 GLN A N 1
ATOM 1923 C CA . GLN A 1 239 ? 2.624 14.542 -4.812 1.00 92.69 239 GLN A CA 1
ATOM 1924 C C . GLN A 1 239 ? 1.103 14.661 -4.926 1.00 92.69 239 GLN A C 1
ATOM 1926 O O . GLN A 1 239 ? 0.509 15.611 -4.426 1.00 92.69 239 GLN A O 1
ATOM 1931 N N . ASP A 1 240 ? 0.456 13.695 -5.573 1.00 95.31 240 ASP A N 1
ATOM 1932 C CA . ASP A 1 240 ? -1.003 13.613 -5.619 1.00 95.31 240 ASP A CA 1
ATOM 1933 C C . ASP A 1 240 ? -1.461 12.150 -5.427 1.00 95.31 240 ASP A C 1
ATOM 1935 O O . ASP A 1 240 ? -1.324 11.315 -6.333 1.00 95.31 240 ASP A O 1
ATOM 1939 N N . PRO A 1 241 ? -2.002 11.807 -4.241 1.00 96.25 241 PRO A N 1
ATOM 1940 C CA . PRO A 1 241 ? -2.363 10.440 -3.893 1.00 96.25 241 PRO A CA 1
ATOM 1941 C C . PRO A 1 241 ? -3.731 9.995 -4.433 1.00 96.25 241 PRO A C 1
ATOM 1943 O O . PRO A 1 241 ? -4.186 8.908 -4.075 1.00 96.25 241 PRO A O 1
ATOM 1946 N N . LEU A 1 242 ? -4.414 10.785 -5.274 1.00 97.38 242 LEU A N 1
ATOM 1947 C CA . LEU A 1 242 ? -5.767 10.452 -5.729 1.00 97.38 242 LEU A CA 1
ATOM 1948 C C . LEU A 1 242 ? -5.820 9.097 -6.450 1.00 97.38 242 LEU A C 1
ATOM 1950 O O . LEU A 1 242 ? -6.502 8.176 -6.003 1.00 97.38 242 LEU A O 1
ATOM 1954 N N . ILE A 1 243 ? -5.059 8.932 -7.534 1.00 97.31 243 ILE A N 1
ATOM 1955 C CA . ILE A 1 243 ? -5.094 7.690 -8.323 1.00 97.31 243 ILE A CA 1
ATOM 1956 C C . ILE A 1 243 ? -4.450 6.523 -7.578 1.00 97.31 243 ILE A C 1
ATOM 1958 O O . ILE A 1 243 ? -4.942 5.401 -7.670 1.00 97.31 243 ILE A O 1
ATOM 1962 N N . SER A 1 244 ? -3.396 6.757 -6.791 1.00 95.81 244 SER A N 1
ATOM 1963 C CA . SER A 1 244 ? -2.796 5.701 -5.966 1.00 95.81 244 SER A CA 1
ATOM 1964 C C . SER A 1 244 ? -3.751 5.211 -4.866 1.00 95.81 244 SER A C 1
ATOM 1966 O O . SER A 1 244 ? -3.775 4.010 -4.578 1.00 95.81 244 SER A O 1
ATOM 1968 N N . GLY A 1 245 ? -4.586 6.097 -4.312 1.00 96.31 245 GLY A N 1
ATOM 1969 C CA . GLY A 1 245 ? -5.685 5.768 -3.404 1.00 96.31 245 GLY A CA 1
ATOM 1970 C C . GLY A 1 245 ? -6.813 4.982 -4.077 1.00 96.31 245 GLY A C 1
ATOM 1971 O O . GLY A 1 245 ? -7.347 4.052 -3.479 1.00 96.31 245 GLY A O 1
ATOM 1972 N N . LEU A 1 246 ? -7.114 5.274 -5.346 1.00 96.81 246 LEU A N 1
ATOM 1973 C CA . LEU A 1 246 ? -8.139 4.568 -6.128 1.00 96.81 246 LEU A CA 1
ATOM 1974 C C . LEU A 1 246 ? -7.720 3.166 -6.599 1.00 96.81 246 LEU A C 1
ATOM 1976 O O . LEU A 1 246 ? -8.572 2.401 -7.036 1.00 96.81 246 LEU A O 1
ATOM 1980 N N . ARG A 1 247 ? -6.442 2.776 -6.492 1.00 95.69 247 ARG A N 1
ATOM 1981 C CA . ARG A 1 247 ? -5.985 1.398 -6.768 1.00 95.69 247 ARG A CA 1
ATOM 1982 C C . ARG A 1 247 ? -6.471 0.456 -5.667 1.00 95.69 247 ARG A C 1
ATOM 1984 O O . ARG A 1 247 ? -5.726 0.250 -4.720 1.00 95.69 247 ARG A O 1
ATOM 1991 N N . LEU A 1 248 ? -7.688 -0.083 -5.755 1.00 93.88 248 LEU A N 1
ATOM 1992 C CA . LEU A 1 248 ? -8.360 -0.731 -4.616 1.00 93.88 248 LEU A CA 1
ATOM 1993 C C . LEU A 1 248 ? -7.657 -1.996 -4.096 1.00 93.88 248 LEU A C 1
ATOM 1995 O O . LEU A 1 248 ? -7.322 -2.049 -2.912 1.00 93.88 248 LEU A O 1
ATOM 1999 N N . PHE A 1 249 ? -7.392 -2.982 -4.960 1.00 93.38 249 PHE A N 1
ATOM 2000 C CA . PHE A 1 249 ? -6.582 -4.148 -4.587 1.00 93.38 249 PHE A CA 1
ATOM 2001 C C . PHE A 1 249 ? -5.099 -3.765 -4.461 1.00 93.38 249 PHE A C 1
ATOM 2003 O O . PHE A 1 249 ? -4.588 -3.012 -5.290 1.00 93.38 249 PHE A O 1
ATOM 2010 N N . GLN A 1 250 ? -4.425 -4.249 -3.417 1.00 90.69 250 GLN A N 1
ATOM 2011 C CA . GLN A 1 250 ? -3.016 -3.974 -3.135 1.00 90.69 250 GLN A CA 1
ATOM 2012 C C . GLN A 1 250 ? -2.273 -5.290 -2.909 1.00 90.69 250 GLN A C 1
ATOM 2014 O O . GLN A 1 250 ? -2.577 -6.017 -1.967 1.00 90.69 250 GLN A O 1
ATOM 2019 N N . CYS A 1 251 ? -1.291 -5.571 -3.764 1.00 86.69 251 CYS A N 1
ATOM 2020 C CA . CYS A 1 251 ? -0.491 -6.790 -3.714 1.00 86.69 251 CYS A CA 1
ATOM 2021 C C . CYS A 1 251 ? 0.987 -6.469 -3.951 1.00 86.69 251 CYS A C 1
ATOM 2023 O O . CYS A 1 251 ? 1.470 -6.570 -5.082 1.00 86.69 251 CYS A O 1
ATOM 2025 N N . PRO A 1 252 ? 1.738 -6.080 -2.912 1.00 82.69 252 PRO A N 1
ATOM 2026 C CA . PRO A 1 252 ? 1.328 -5.401 -1.672 1.00 82.69 252 PRO A CA 1
ATOM 2027 C C . PRO A 1 252 ? 1.168 -3.882 -1.858 1.00 82.69 252 PRO A C 1
ATOM 2029 O O . PRO A 1 252 ? 0.522 -3.196 -1.065 1.00 82.69 252 PRO A O 1
ATOM 2032 N N . THR A 1 253 ? 1.714 -3.349 -2.953 1.00 89.06 253 THR A N 1
ATOM 2033 C CA . THR A 1 253 ? 1.427 -2.007 -3.463 1.00 89.06 253 THR A CA 1
ATOM 2034 C C . THR A 1 253 ? 0.470 -2.102 -4.657 1.00 89.06 253 THR A C 1
ATOM 2036 O O . THR A 1 253 ? -0.011 -3.176 -5.008 1.00 89.06 253 THR A O 1
ATOM 2039 N N . GLY A 1 254 ? 0.160 -0.968 -5.289 1.00 91.44 254 GLY A N 1
ATOM 2040 C CA . GLY A 1 254 ? -0.599 -0.937 -6.544 1.00 91.44 254 GLY A CA 1
ATOM 2041 C C . GLY A 1 254 ? 0.279 -0.979 -7.802 1.00 91.44 254 GLY A C 1
ATOM 2042 O O . GLY A 1 254 ? -0.199 -0.610 -8.873 1.00 91.44 254 GLY A O 1
ATOM 2043 N N . ALA A 1 255 ? 1.567 -1.326 -7.696 1.00 93.31 255 ALA A N 1
ATOM 2044 C CA . ALA A 1 255 ? 2.483 -1.299 -8.839 1.00 93.31 255 ALA A CA 1
ATOM 2045 C C . ALA A 1 255 ? 2.152 -2.367 -9.896 1.00 93.31 255 ALA A C 1
ATOM 2047 O O . ALA A 1 255 ? 2.313 -2.113 -11.090 1.00 93.31 255 ALA A O 1
ATOM 2048 N N . HIS A 1 256 ? 1.578 -3.500 -9.478 1.00 95.25 256 HIS A N 1
ATOM 2049 C CA . HIS A 1 256 ? 1.145 -4.576 -10.372 1.00 95.25 256 HIS A CA 1
ATOM 2050 C C . HIS A 1 256 ? 0.151 -4.107 -11.454 1.00 95.25 256 HIS A C 1
ATOM 2052 O O . HIS A 1 256 ? 0.179 -4.625 -12.565 1.00 95.25 256 HIS A O 1
ATOM 2058 N N . TYR A 1 257 ? -0.678 -3.083 -11.189 1.00 96.56 257 TYR A N 1
ATOM 2059 C CA . TYR A 1 257 ? -1.550 -2.500 -12.218 1.00 96.56 257 TYR A CA 1
ATOM 2060 C C . TYR A 1 257 ? -0.755 -1.882 -13.368 1.00 96.56 257 TYR A C 1
ATOM 2062 O O . TYR A 1 257 ? -1.155 -2.018 -14.522 1.00 96.56 257 TYR A O 1
ATOM 2070 N N . LYS A 1 258 ? 0.350 -1.191 -13.059 1.00 96.44 258 LYS A N 1
ATOM 2071 C CA . LYS A 1 258 ? 1.204 -0.532 -14.055 1.00 96.44 258 LYS A CA 1
ATOM 2072 C C . LYS A 1 258 ? 1.893 -1.590 -14.913 1.00 96.44 258 LYS A C 1
ATOM 2074 O O . LYS A 1 258 ? 1.724 -1.581 -16.128 1.00 96.44 258 LYS A O 1
ATOM 2079 N N . LEU A 1 259 ? 2.564 -2.546 -14.266 1.00 97.12 259 LEU A N 1
ATOM 2080 C CA . LEU A 1 259 ? 3.290 -3.618 -14.945 1.00 97.12 259 LEU A CA 1
ATOM 2081 C C . LEU A 1 259 ? 2.367 -4.464 -15.826 1.00 97.12 259 LEU A C 1
ATOM 2083 O O . LEU A 1 259 ? 2.615 -4.581 -17.019 1.00 97.12 259 LEU A O 1
ATOM 2087 N N . ARG A 1 260 ? 1.261 -4.981 -15.281 1.00 96.88 260 ARG A N 1
ATOM 2088 C CA . ARG A 1 260 ? 0.297 -5.779 -16.052 1.00 96.88 260 ARG A CA 1
ATOM 2089 C C . ARG A 1 260 ? -0.217 -5.036 -17.275 1.00 96.88 260 ARG A C 1
ATOM 2091 O O . ARG A 1 260 ? -0.300 -5.605 -18.354 1.00 96.88 260 ARG A O 1
ATOM 2098 N N . THR A 1 261 ? -0.538 -3.754 -17.107 1.00 97.69 261 THR A N 1
ATOM 2099 C CA . THR A 1 261 ? -1.020 -2.919 -18.209 1.00 97.69 261 THR A CA 1
ATOM 2100 C C . THR A 1 261 ? 0.041 -2.766 -19.301 1.00 97.69 261 THR A C 1
ATOM 2102 O O . THR A 1 261 ? -0.299 -2.831 -20.477 1.00 97.69 261 THR A O 1
ATOM 2105 N N . ILE A 1 262 ? 1.321 -2.640 -18.939 1.00 98.31 262 ILE A N 1
ATOM 2106 C CA . ILE A 1 262 ? 2.438 -2.610 -19.895 1.00 98.31 262 ILE A CA 1
ATOM 2107 C C . ILE A 1 262 ? 2.562 -3.946 -20.631 1.00 98.31 262 ILE A C 1
ATOM 2109 O O . ILE A 1 262 ? 2.564 -3.956 -21.859 1.00 98.31 262 ILE A O 1
ATOM 2113 N N . ILE A 1 263 ? 2.628 -5.060 -19.899 1.00 98.25 263 ILE A N 1
ATOM 2114 C CA . ILE A 1 263 ? 2.807 -6.399 -20.474 1.00 98.25 263 ILE A CA 1
ATOM 2115 C C . ILE A 1 263 ? 1.687 -6.724 -21.472 1.00 98.25 263 ILE A C 1
ATOM 2117 O O . ILE A 1 263 ? 1.961 -7.044 -22.627 1.00 98.25 263 ILE A O 1
ATOM 2121 N N . GLU A 1 264 ? 0.432 -6.538 -21.066 1.00 97.75 264 GLU A N 1
ATOM 2122 C CA . GLU A 1 264 ? -0.742 -6.867 -21.881 1.00 97.75 264 GLU A CA 1
ATOM 2123 C C . GLU A 1 264 ? -0.894 -5.942 -23.093 1.00 97.75 264 GLU A C 1
ATOM 2125 O O . GLU A 1 264 ? -1.088 -6.396 -24.221 1.00 97.75 264 GLU A O 1
ATOM 2130 N N . ARG A 1 265 ? -0.773 -4.619 -22.905 1.00 97.69 265 ARG A N 1
ATOM 2131 C CA . ARG A 1 265 ? -0.996 -3.664 -24.005 1.00 97.69 265 ARG A CA 1
ATOM 2132 C C . ARG A 1 265 ? 0.126 -3.655 -25.026 1.00 97.69 265 ARG A C 1
ATOM 2134 O O . ARG A 1 265 ? -0.133 -3.396 -26.199 1.00 97.69 265 ARG A O 1
ATOM 2141 N N . LEU A 1 266 ? 1.347 -3.966 -24.605 1.00 97.56 266 LEU A N 1
ATOM 2142 C CA . LEU A 1 266 ? 2.482 -4.105 -25.510 1.00 97.56 266 LEU A CA 1
ATOM 2143 C C . LEU A 1 266 ? 2.640 -5.522 -26.066 1.00 97.56 266 LEU A C 1
ATOM 2145 O O . LEU A 1 266 ? 3.563 -5.732 -26.856 1.00 97.56 266 LEU A O 1
ATOM 2149 N N . LYS A 1 267 ? 1.745 -6.451 -25.690 1.00 97.25 267 LYS A N 1
ATOM 2150 C CA . LYS A 1 267 ? 1.744 -7.864 -26.097 1.00 97.25 267 LYS A CA 1
ATOM 2151 C C . LYS A 1 267 ? 3.090 -8.541 -25.826 1.00 97.25 267 LYS A C 1
ATOM 2153 O O . LYS A 1 267 ? 3.661 -9.188 -26.703 1.00 97.25 267 LYS A O 1
ATOM 2158 N N . ILE A 1 268 ? 3.628 -8.321 -24.628 1.00 97.50 268 ILE A N 1
ATOM 2159 C CA . ILE A 1 268 ? 4.885 -8.924 -24.186 1.00 97.50 268 ILE A CA 1
ATOM 2160 C C . ILE A 1 268 ? 4.577 -10.343 -23.709 1.00 97.50 268 ILE A C 1
ATOM 2162 O O . ILE A 1 268 ? 3.984 -10.530 -22.651 1.00 97.50 268 ILE A O 1
ATOM 2166 N N . ASN A 1 269 ? 4.989 -11.330 -24.498 1.00 96.06 269 ASN A N 1
ATOM 2167 C CA . ASN A 1 269 ? 4.983 -12.729 -24.086 1.00 96.06 269 ASN A CA 1
ATOM 2168 C C . ASN A 1 269 ? 6.304 -13.038 -23.383 1.00 96.06 269 ASN A C 1
ATOM 2170 O O . ASN A 1 269 ? 7.344 -12.537 -23.810 1.00 96.06 269 ASN A O 1
ATOM 2174 N N . PHE A 1 270 ? 6.250 -13.847 -22.329 1.00 97.44 270 PHE A N 1
ATOM 2175 C CA . PHE A 1 270 ? 7.431 -14.242 -21.570 1.00 97.44 270 PHE A CA 1
ATOM 2176 C C . PHE A 1 270 ? 7.310 -15.685 -21.078 1.00 97.44 270 PHE A C 1
ATOM 2178 O O . PHE A 1 270 ? 6.212 -16.118 -20.725 1.00 97.44 270 PHE A O 1
ATOM 2185 N N . GLN A 1 271 ? 8.420 -16.414 -21.041 1.00 97.00 271 GLN A N 1
ATOM 2186 C CA . GLN A 1 271 ? 8.552 -17.760 -20.497 1.00 97.00 271 GLN A CA 1
ATOM 2187 C C . GLN A 1 271 ? 9.095 -17.714 -19.072 1.00 97.00 271 GLN A C 1
ATOM 2189 O O . GLN A 1 271 ? 8.398 -18.135 -18.158 1.00 97.00 271 GLN A O 1
ATOM 2194 N N . ASP A 1 272 ? 10.289 -17.171 -18.852 1.00 98.44 272 ASP A N 1
ATOM 2195 C CA . ASP A 1 272 ? 10.882 -17.036 -17.521 1.00 98.44 272 ASP A CA 1
ATOM 2196 C C . ASP A 1 272 ? 11.300 -15.582 -17.278 1.00 98.44 272 ASP A C 1
ATOM 2198 O O . ASP A 1 272 ? 11.690 -14.859 -18.199 1.00 98.44 272 ASP A O 1
ATOM 2202 N N . VAL A 1 273 ? 11.210 -15.136 -16.025 1.00 98.44 273 VAL A N 1
ATOM 2203 C CA . VAL A 1 273 ? 11.403 -13.723 -15.678 1.00 98.44 273 VAL A CA 1
ATOM 2204 C C . VAL A 1 273 ? 12.472 -13.529 -14.615 1.00 98.44 273 VAL A C 1
ATOM 2206 O O . VAL A 1 273 ? 12.659 -14.357 -13.723 1.00 98.44 273 VAL A O 1
ATOM 2209 N N . LEU A 1 274 ? 13.119 -12.372 -14.656 1.00 98.62 274 LEU A N 1
ATOM 2210 C CA . LEU A 1 274 ? 13.933 -11.864 -13.561 1.00 98.62 274 LEU A CA 1
ATOM 2211 C C . LEU A 1 274 ? 13.360 -10.528 -13.113 1.00 98.62 274 LEU A C 1
ATOM 2213 O O . LEU A 1 274 ? 13.190 -9.617 -13.926 1.00 98.62 274 LEU A O 1
ATOM 2217 N N . VAL A 1 275 ? 13.077 -10.408 -11.817 1.00 98.38 275 VAL A N 1
ATOM 2218 C CA . VAL A 1 275 ? 12.538 -9.179 -11.231 1.00 98.38 275 VAL A CA 1
ATOM 2219 C C . VAL A 1 275 ? 13.488 -8.649 -10.163 1.00 98.38 275 VAL A C 1
ATOM 2221 O O . VAL A 1 275 ? 13.729 -9.317 -9.160 1.00 98.38 275 VAL A O 1
ATOM 2224 N N . GLY A 1 276 ? 14.021 -7.445 -10.372 1.00 96.88 276 GLY A N 1
ATOM 2225 C CA . GLY A 1 276 ? 14.904 -6.746 -9.438 1.00 96.88 276 GLY A CA 1
ATOM 2226 C C . GLY A 1 276 ? 14.240 -5.535 -8.782 1.00 96.88 276 GLY A C 1
ATOM 2227 O O . GLY A 1 276 ? 13.557 -4.750 -9.443 1.00 96.88 276 GLY A O 1
ATOM 2228 N N . GLY A 1 277 ? 14.473 -5.351 -7.482 1.00 92.94 277 GLY A N 1
ATOM 2229 C CA . GLY A 1 277 ? 13.941 -4.216 -6.718 1.00 92.94 277 GLY A CA 1
ATOM 2230 C C . GLY A 1 277 ? 12.455 -4.336 -6.363 1.00 92.94 277 GLY A C 1
ATOM 2231 O O . GLY A 1 277 ? 11.785 -3.327 -6.195 1.00 92.94 277 GLY A O 1
ATOM 2232 N N . ASP A 1 278 ? 11.924 -5.553 -6.248 1.00 89.06 278 ASP A N 1
ATOM 2233 C CA . ASP A 1 278 ? 10.480 -5.813 -6.110 1.00 89.06 278 ASP A CA 1
ATOM 2234 C C . ASP A 1 278 ? 9.942 -5.719 -4.663 1.00 89.06 278 ASP A C 1
ATOM 2236 O O . ASP A 1 278 ? 8.811 -6.113 -4.366 1.00 89.06 278 ASP A O 1
ATOM 2240 N N . GLY A 1 279 ? 10.752 -5.239 -3.715 1.00 90.62 279 GLY A N 1
ATOM 2241 C CA . GLY A 1 279 ? 10.376 -5.165 -2.302 1.00 90.62 279 GLY A CA 1
ATOM 2242 C C . GLY A 1 279 ? 9.996 -6.547 -1.763 1.00 90.62 279 GLY A C 1
ATOM 2243 O O . GLY A 1 279 ? 10.855 -7.394 -1.560 1.00 90.62 279 GLY A O 1
ATOM 2244 N N . SER A 1 280 ? 8.700 -6.778 -1.575 1.00 91.56 280 SER A N 1
ATOM 2245 C CA . SER A 1 280 ? 8.062 -8.009 -1.073 1.00 91.56 280 SER A CA 1
ATOM 2246 C C . SER A 1 280 ? 7.615 -9.008 -2.144 1.00 91.56 280 SER A C 1
ATOM 2248 O O . SER A 1 280 ? 7.011 -10.026 -1.800 1.00 91.56 280 SER A O 1
ATOM 2250 N N . GLY A 1 281 ? 7.893 -8.752 -3.424 1.00 94.69 281 GLY A N 1
ATOM 2251 C CA . GLY A 1 281 ? 7.590 -9.682 -4.517 1.00 94.69 281 GLY A CA 1
ATOM 2252 C C . GLY A 1 281 ? 6.302 -9.364 -5.280 1.00 94.69 281 GLY A C 1
ATOM 2253 O O . GLY A 1 281 ? 5.695 -10.270 -5.845 1.00 94.69 281 GLY A O 1
ATOM 2254 N N . GLY A 1 282 ? 5.809 -8.122 -5.244 1.00 95.25 282 GLY A N 1
ATOM 2255 C CA . GLY A 1 282 ? 4.506 -7.759 -5.818 1.00 95.25 282 GLY A CA 1
ATOM 2256 C C . GLY A 1 282 ? 4.437 -7.888 -7.343 1.00 95.25 282 GLY A C 1
ATOM 2257 O O . GLY A 1 282 ? 3.435 -8.364 -7.886 1.00 95.25 282 GLY A O 1
ATOM 2258 N N . MET A 1 283 ? 5.498 -7.492 -8.042 1.00 96.44 283 MET A N 1
ATOM 2259 C CA . MET A 1 283 ? 5.640 -7.620 -9.492 1.00 96.44 283 MET A CA 1
ATOM 2260 C C . MET A 1 283 ? 5.915 -9.058 -9.913 1.00 96.44 283 MET A C 1
ATOM 2262 O O . MET A 1 283 ? 5.263 -9.546 -10.831 1.00 96.44 283 MET A O 1
ATOM 2266 N N . THR A 1 284 ? 6.801 -9.755 -9.205 1.00 97.69 284 THR A N 1
ATOM 2267 C CA . THR A 1 284 ? 7.092 -11.182 -9.397 1.00 97.69 284 THR A CA 1
ATOM 2268 C C . THR A 1 284 ? 5.811 -11.989 -9.274 1.00 97.69 284 THR A C 1
ATOM 2270 O O . THR A 1 284 ? 5.443 -12.741 -10.172 1.00 97.69 284 THR A O 1
ATOM 2273 N N . SER A 1 285 ? 5.066 -11.749 -8.196 1.00 96.38 285 SER A N 1
ATOM 2274 C CA . SER A 1 285 ? 3.771 -12.363 -7.944 1.00 96.38 285 SER A CA 1
ATOM 2275 C C . SER A 1 285 ? 2.774 -12.057 -9.068 1.00 96.38 285 SER A C 1
ATOM 2277 O O . SER A 1 285 ? 2.076 -12.954 -9.537 1.00 96.38 285 SER A O 1
ATOM 2279 N N . CYS A 1 286 ? 2.741 -10.817 -9.573 1.00 97.00 286 CYS A N 1
ATOM 2280 C CA . CYS A 1 286 ? 1.908 -10.449 -10.720 1.00 97.00 286 CYS A CA 1
ATOM 2281 C C . CYS A 1 286 ? 2.260 -11.240 -11.987 1.00 97.00 286 CYS A C 1
ATOM 2283 O O . CYS A 1 286 ? 1.358 -11.790 -12.613 1.00 97.00 286 CYS A O 1
ATOM 2285 N N . LEU A 1 287 ? 3.539 -11.309 -12.365 1.00 97.88 287 LEU A N 1
ATOM 2286 C CA . LEU A 1 287 ? 3.983 -12.007 -13.577 1.00 97.88 287 LEU A CA 1
ATOM 2287 C C . LEU A 1 287 ? 3.693 -13.510 -13.496 1.00 97.88 287 LEU A C 1
ATOM 2289 O O . LEU A 1 287 ? 3.146 -14.080 -14.437 1.00 97.88 287 LEU A O 1
ATOM 2293 N N . LEU A 1 288 ? 3.952 -14.130 -12.341 1.00 96.88 288 LEU A N 1
ATOM 2294 C CA . LEU A 1 288 ? 3.649 -15.544 -12.118 1.00 96.88 288 LEU A CA 1
ATOM 2295 C C . LEU A 1 288 ? 2.143 -15.838 -12.196 1.00 96.88 288 LEU A C 1
ATOM 2297 O O . LEU A 1 288 ? 1.755 -16.908 -12.662 1.00 96.88 288 LEU A O 1
ATOM 2301 N N . ARG A 1 289 ? 1.270 -14.916 -11.776 1.00 95.31 289 ARG A N 1
ATOM 2302 C CA . ARG A 1 289 ? -0.184 -15.080 -11.956 1.00 95.31 289 ARG A CA 1
ATOM 2303 C C . ARG A 1 289 ? -0.641 -14.878 -13.396 1.00 95.31 289 ARG A C 1
ATOM 2305 O O . ARG A 1 289 ? -1.563 -15.559 -13.829 1.00 95.31 289 ARG A O 1
ATOM 2312 N N . MET A 1 290 ? -0.024 -13.943 -14.116 1.00 95.69 290 MET A N 1
ATOM 2313 C CA . MET A 1 290 ? -0.349 -13.672 -15.519 1.00 95.69 290 MET A CA 1
ATOM 2314 C C . MET A 1 290 ? 0.024 -14.845 -16.423 1.00 95.69 290 MET A C 1
ATOM 2316 O O . MET A 1 290 ? -0.734 -15.173 -17.330 1.00 95.69 290 MET A O 1
ATOM 2320 N N . ASN A 1 291 ? 1.164 -15.487 -16.157 1.00 95.38 291 ASN A N 1
ATOM 2321 C CA . ASN A 1 291 ? 1.596 -16.673 -16.877 1.00 95.38 291 ASN A CA 1
ATOM 2322 C C . ASN A 1 291 ? 1.779 -17.873 -15.920 1.00 95.38 291 ASN A C 1
ATOM 2324 O O . ASN A 1 291 ? 2.805 -17.961 -15.236 1.00 95.38 291 ASN A O 1
ATOM 2328 N N . PRO A 1 292 ? 0.825 -18.827 -15.886 1.00 91.62 292 PRO A N 1
ATOM 2329 C CA . PRO A 1 292 ? 0.874 -19.997 -15.006 1.00 91.62 292 PRO A CA 1
ATOM 2330 C C . PRO A 1 292 ? 2.064 -20.939 -15.229 1.00 91.62 292 PRO A C 1
ATOM 2332 O O . PRO A 1 292 ? 2.469 -21.618 -14.290 1.00 91.62 292 PRO A O 1
ATOM 2335 N N . ILE A 1 293 ? 2.641 -20.972 -16.435 1.00 93.56 293 ILE A N 1
ATOM 2336 C CA . ILE A 1 293 ? 3.796 -21.834 -16.748 1.00 93.56 293 ILE A CA 1
ATOM 2337 C C . ILE A 1 293 ? 5.141 -21.144 -16.498 1.00 93.56 293 ILE A C 1
ATOM 2339 O O . ILE A 1 293 ? 6.182 -21.793 -16.557 1.00 93.56 293 ILE A O 1
ATOM 2343 N N . SER A 1 294 ? 5.132 -19.841 -16.211 1.00 96.94 294 SER A N 1
ATOM 2344 C CA . SER A 1 294 ? 6.360 -19.069 -16.041 1.00 96.94 294 SER A CA 1
ATOM 2345 C C . SER A 1 294 ? 7.037 -19.332 -14.703 1.00 96.94 294 SER A C 1
ATOM 2347 O O . SER A 1 294 ? 6.351 -19.506 -13.687 1.00 96.94 294 SER A O 1
ATOM 2349 N N . ARG A 1 295 ? 8.374 -19.313 -14.695 1.00 97.94 295 ARG A N 1
ATOM 2350 C CA . ARG A 1 295 ? 9.208 -19.314 -13.488 1.00 97.94 295 ARG A CA 1
ATOM 2351 C C . ARG A 1 295 ? 9.905 -17.966 -13.327 1.00 97.94 295 ARG A C 1
ATOM 2353 O O . ARG A 1 295 ? 10.102 -17.228 -14.291 1.00 97.94 295 ARG A O 1
ATOM 2360 N N . ALA A 1 296 ? 10.281 -17.636 -12.096 1.00 98.19 296 ALA A N 1
ATOM 2361 C CA . ALA A 1 296 ? 10.867 -16.340 -11.776 1.00 98.19 296 ALA A CA 1
ATOM 2362 C C . ALA A 1 2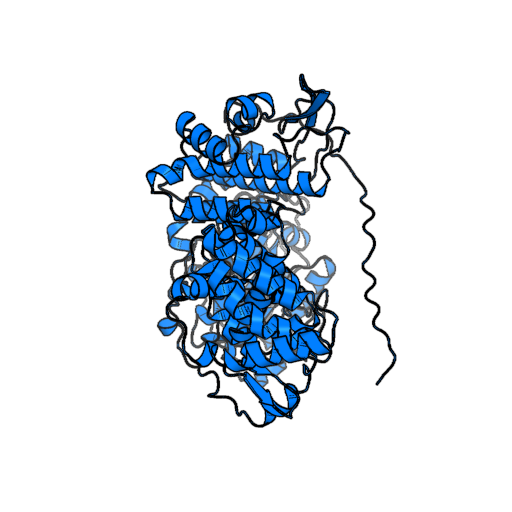96 ? 12.105 -16.442 -10.884 1.00 98.19 296 ALA A C 1
ATOM 2364 O O . ALA A 1 296 ? 12.127 -17.222 -9.929 1.00 98.19 296 ALA A O 1
ATOM 2365 N N . ILE A 1 297 ? 13.083 -15.575 -11.150 1.00 98.44 297 ILE A N 1
ATOM 2366 C CA . ILE A 1 297 ? 14.104 -15.161 -10.184 1.00 98.44 297 ILE A CA 1
ATOM 2367 C C . ILE A 1 297 ? 13.614 -13.879 -9.509 1.00 98.44 297 ILE A C 1
ATOM 2369 O O . ILE A 1 297 ? 13.397 -12.861 -10.172 1.00 98.44 297 ILE A O 1
ATOM 2373 N N . PHE A 1 298 ? 13.477 -13.922 -8.186 1.00 98.00 298 PHE A N 1
ATOM 2374 C CA . PHE A 1 298 ? 13.136 -12.762 -7.366 1.00 98.00 298 PHE A CA 1
ATOM 2375 C C . PHE A 1 298 ? 14.398 -12.112 -6.789 1.00 98.00 298 PHE A C 1
ATOM 2377 O O . PHE A 1 298 ? 15.277 -12.795 -6.258 1.00 98.00 298 PHE A O 1
ATOM 2384 N N . ASN A 1 299 ? 14.473 -10.784 -6.831 1.00 97.69 299 ASN A N 1
ATOM 2385 C CA . ASN A 1 299 ? 15.502 -10.014 -6.149 1.00 97.69 299 ASN A CA 1
ATOM 2386 C C . ASN A 1 299 ? 14.924 -8.750 -5.497 1.00 97.69 299 ASN A C 1
ATOM 2388 O O . ASN A 1 299 ? 14.213 -7.953 -6.113 1.00 97.69 299 ASN A O 1
ATOM 2392 N N . SER A 1 300 ? 15.296 -8.552 -4.237 1.00 95.25 300 SER A N 1
ATOM 2393 C CA . SER A 1 300 ? 15.047 -7.335 -3.476 1.00 95.25 300 SER A CA 1
ATOM 2394 C C . SER A 1 300 ? 16.117 -7.190 -2.401 1.00 95.25 300 SER A C 1
ATOM 2396 O O . SER A 1 300 ? 16.634 -8.196 -1.912 1.00 95.25 300 SER A O 1
ATOM 2398 N N . LEU A 1 301 ? 16.446 -5.950 -2.037 1.00 93.06 301 LEU A N 1
ATOM 2399 C CA . LEU A 1 301 ? 17.410 -5.663 -0.981 1.00 93.06 301 LEU A CA 1
ATOM 2400 C C . LEU A 1 301 ? 16.915 -6.250 0.349 1.00 93.06 301 LEU A C 1
ATOM 2402 O O . LEU A 1 301 ? 15.769 -6.029 0.737 1.00 93.06 301 LEU A O 1
ATOM 2406 N N . LEU A 1 302 ? 17.776 -6.998 1.040 1.00 91.62 302 LEU A N 1
ATOM 2407 C CA . LEU A 1 302 ? 17.473 -7.521 2.369 1.00 91.62 302 LEU A CA 1
ATOM 2408 C C . LEU A 1 302 ? 17.571 -6.391 3.404 1.00 91.62 302 LEU A C 1
ATOM 2410 O O . LEU A 1 302 ? 18.674 -5.984 3.768 1.00 91.62 302 LEU A O 1
ATOM 2414 N N . ASP A 1 303 ? 16.426 -5.906 3.880 1.00 87.25 303 ASP A N 1
ATOM 2415 C CA . ASP A 1 303 ? 16.351 -4.871 4.912 1.00 87.25 303 ASP A CA 1
ATOM 2416 C C . ASP A 1 303 ? 15.989 -5.478 6.275 1.00 87.25 303 ASP A C 1
ATOM 2418 O O . ASP A 1 303 ? 14.856 -5.882 6.513 1.00 87.25 303 ASP A O 1
ATOM 2422 N N . LEU A 1 304 ? 16.959 -5.573 7.184 1.00 87.88 304 LEU A N 1
ATOM 2423 C CA . LEU A 1 304 ? 16.740 -6.135 8.522 1.00 87.88 304 LEU A CA 1
ATOM 2424 C C . LEU A 1 304 ? 16.250 -5.094 9.544 1.00 87.88 304 LEU A C 1
ATOM 2426 O O . LEU A 1 304 ? 16.101 -5.421 10.725 1.00 87.88 304 LEU A O 1
ATOM 2430 N N . GLU A 1 305 ? 15.983 -3.852 9.129 1.00 85.50 305 GLU A N 1
ATOM 2431 C CA . GLU A 1 305 ? 15.442 -2.829 10.021 1.00 85.50 305 GLU A CA 1
ATOM 2432 C C . GLU A 1 305 ? 14.051 -3.241 10.545 1.00 85.50 305 GLU A C 1
ATOM 2434 O O . GLU A 1 305 ? 13.125 -3.559 9.799 1.00 85.50 305 GLU A O 1
ATOM 2439 N N . GLY A 1 306 ? 13.893 -3.274 11.874 1.00 81.50 306 GLY A N 1
ATOM 2440 C CA . GLY A 1 306 ? 12.633 -3.673 12.517 1.00 81.50 306 GLY A CA 1
ATOM 2441 C C . GLY A 1 306 ? 12.310 -5.175 12.448 1.00 81.50 306 GLY A C 1
ATOM 2442 O O . GLY A 1 306 ? 11.166 -5.576 12.701 1.00 81.50 306 GLY A O 1
ATOM 2443 N N . VAL A 1 307 ? 13.296 -6.015 12.117 1.00 83.81 307 VAL A N 1
ATOM 2444 C CA . VAL A 1 3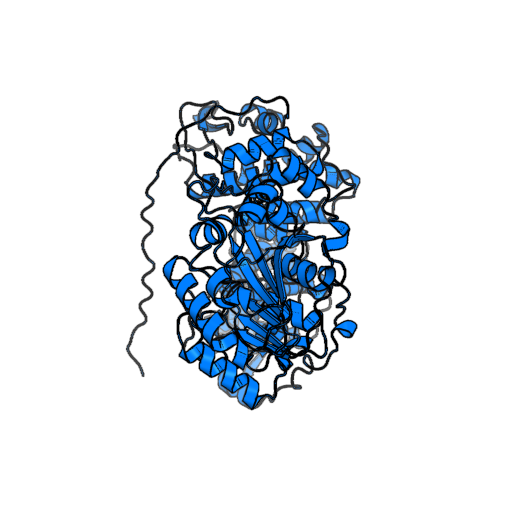07 ? 13.178 -7.478 12.079 1.00 83.81 307 VAL A CA 1
ATOM 2445 C C . VAL A 1 307 ? 14.014 -8.073 13.216 1.00 83.81 307 VAL A C 1
ATOM 2447 O O . VAL A 1 307 ? 15.240 -8.051 13.180 1.00 83.81 307 VAL A O 1
ATOM 2450 N N . GLU A 1 308 ? 13.366 -8.663 14.223 1.00 83.75 308 GLU A N 1
ATOM 2451 C CA . GLU A 1 308 ? 14.077 -9.410 15.271 1.00 83.75 308 GLU A CA 1
ATOM 2452 C C . GLU A 1 308 ? 14.074 -10.896 14.925 1.00 83.75 308 GLU A C 1
ATOM 2454 O O . GLU A 1 308 ? 13.045 -11.548 15.033 1.00 83.75 308 GLU A O 1
ATOM 2459 N N . LEU A 1 309 ? 15.208 -11.466 14.526 1.00 80.38 309 LEU A N 1
ATOM 2460 C CA . LEU A 1 309 ? 15.231 -12.864 14.087 1.00 80.38 309 LEU A CA 1
ATOM 2461 C C . LEU A 1 309 ? 15.336 -13.878 15.238 1.00 80.38 309 LEU A C 1
ATOM 2463 O O . LEU A 1 309 ? 14.853 -14.994 15.080 1.00 80.38 309 LEU A O 1
ATOM 2467 N N . LYS A 1 310 ? 15.923 -13.521 16.394 1.00 82.12 310 LYS A N 1
ATOM 2468 C CA . LYS A 1 310 ? 16.149 -14.421 17.556 1.00 82.12 310 LYS A CA 1
ATOM 2469 C C . LYS A 1 310 ? 16.576 -15.851 17.143 1.00 82.12 310 LYS A C 1
ATOM 2471 O O . LYS A 1 310 ? 16.016 -16.831 17.619 1.00 82.12 310 LYS A O 1
ATOM 2476 N N . GLY A 1 311 ? 17.521 -15.959 16.201 1.00 79.69 311 GLY A N 1
ATOM 2477 C CA . GLY A 1 311 ? 18.032 -17.238 15.676 1.00 79.69 311 GLY A CA 1
ATOM 2478 C C . GLY A 1 311 ? 17.233 -17.874 14.524 1.00 79.69 311 GLY A C 1
ATOM 2479 O O . GLY A 1 311 ? 17.630 -18.918 14.019 1.00 79.69 311 GLY A O 1
ATOM 2480 N N . SER A 1 312 ? 16.137 -17.259 14.072 1.00 81.75 312 SER A N 1
ATOM 2481 C CA . SER A 1 312 ? 15.345 -17.714 12.919 1.00 81.75 312 SER A CA 1
ATOM 2482 C C . SER A 1 312 ? 15.880 -17.162 11.595 1.00 81.75 312 SER A C 1
ATOM 2484 O O . SER A 1 312 ? 16.426 -16.063 11.542 1.00 81.75 312 SER A O 1
ATOM 2486 N N . SER A 1 313 ? 15.679 -17.881 10.489 1.00 86.19 313 SER A N 1
ATOM 2487 C CA . SER A 1 313 ? 15.979 -17.343 9.155 1.00 86.19 313 SER A CA 1
ATOM 2488 C C . SER A 1 313 ? 14.998 -16.224 8.758 1.00 86.19 313 SER A C 1
ATOM 2490 O O . SER A 1 313 ? 13.839 -16.242 9.196 1.00 86.19 313 SER A O 1
ATOM 2492 N N . PRO A 1 314 ? 15.416 -15.262 7.909 1.00 88.50 314 PRO A N 1
ATOM 2493 C CA . PRO A 1 314 ? 14.500 -14.312 7.285 1.00 88.50 314 PRO A CA 1
ATOM 2494 C C . PRO A 1 314 ? 13.342 -15.028 6.583 1.00 88.50 314 PRO A C 1
ATOM 2496 O O . PRO A 1 314 ? 13.517 -16.099 6.000 1.00 88.50 314 PRO A O 1
ATOM 2499 N N . SER A 1 315 ? 12.148 -14.437 6.636 1.00 88.00 315 SER A N 1
ATOM 2500 C CA . SER A 1 315 ? 11.000 -14.991 5.922 1.00 88.00 315 SER A CA 1
ATOM 2501 C C . SER A 1 315 ? 11.129 -14.758 4.411 1.00 88.00 315 SER A C 1
ATOM 2503 O O . SER A 1 315 ? 11.728 -13.762 3.994 1.00 88.00 315 SER A O 1
ATOM 2505 N N . PRO A 1 316 ? 10.541 -15.639 3.585 1.00 91.06 316 PRO A N 1
ATOM 2506 C CA . PRO A 1 316 ? 10.480 -15.435 2.142 1.00 91.06 316 PRO A CA 1
ATOM 2507 C C . PRO A 1 316 ? 9.643 -14.189 1.771 1.00 91.06 316 PRO A C 1
ATOM 2509 O O . PRO A 1 316 ? 8.921 -13.657 2.625 1.00 91.06 316 PRO A O 1
ATOM 2512 N N . PRO A 1 317 ? 9.701 -13.717 0.509 1.00 92.69 317 PRO A N 1
ATOM 2513 C CA . PRO A 1 317 ? 8.906 -12.581 0.031 1.00 92.69 317 PRO A CA 1
ATOM 2514 C C . PRO A 1 317 ? 7.404 -12.775 0.273 1.00 92.69 317 PRO A C 1
ATOM 2516 O O . PRO A 1 317 ? 6.793 -13.723 -0.228 1.00 92.69 317 PRO A O 1
ATOM 2519 N N . SER A 1 318 ? 6.795 -11.859 1.031 1.00 91.81 318 SER A N 1
ATOM 2520 C CA . SER A 1 318 ? 5.412 -11.965 1.515 1.00 91.81 318 SER A CA 1
ATOM 2521 C C . SER A 1 318 ? 4.373 -12.015 0.394 1.00 91.81 318 SER A C 1
ATOM 2523 O O . SER A 1 318 ? 3.415 -12.775 0.496 1.00 91.81 318 SER A O 1
ATOM 2525 N N . ALA A 1 319 ? 4.548 -11.265 -0.697 1.00 92.88 319 ALA A N 1
ATOM 2526 C CA . ALA A 1 319 ? 3.583 -11.245 -1.801 1.00 92.88 319 ALA A CA 1
ATOM 2527 C C . ALA A 1 319 ? 3.588 -12.526 -2.643 1.00 92.88 319 ALA A C 1
ATOM 2529 O O . ALA A 1 319 ? 2.625 -12.793 -3.365 1.00 92.88 319 ALA A O 1
ATOM 2530 N N . ILE A 1 320 ? 4.663 -13.307 -2.544 1.00 93.44 320 ILE A N 1
ATOM 2531 C CA . ILE A 1 320 ? 4.737 -14.657 -3.097 1.00 93.44 320 ILE A CA 1
ATOM 2532 C C . ILE A 1 320 ? 4.178 -15.636 -2.060 1.00 93.44 320 ILE A C 1
ATOM 2534 O O . ILE A 1 320 ? 3.263 -16.383 -2.375 1.00 93.44 320 ILE A O 1
ATOM 2538 N N . ALA A 1 321 ? 4.635 -15.556 -0.805 1.00 90.00 321 ALA A N 1
ATOM 2539 C CA . ALA A 1 321 ? 4.227 -16.449 0.283 1.00 90.00 321 ALA A CA 1
ATOM 2540 C C . ALA A 1 321 ? 2.713 -16.457 0.560 1.00 90.00 321 ALA A C 1
ATOM 2542 O O . ALA A 1 321 ? 2.155 -17.500 0.896 1.00 90.00 321 ALA A O 1
ATOM 2543 N N . CYS A 1 322 ? 2.045 -15.310 0.405 1.00 87.56 322 CYS A N 1
ATOM 2544 C CA . CYS A 1 322 ? 0.596 -15.192 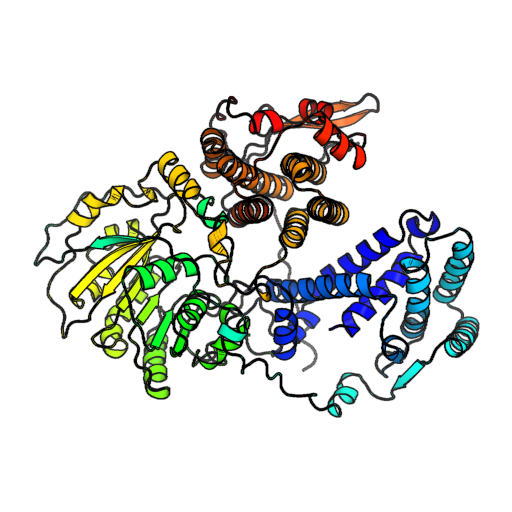0.565 1.00 87.56 322 CYS A CA 1
ATOM 2545 C C . CYS A 1 322 ? -0.202 -15.890 -0.547 1.00 87.56 322 CYS A C 1
ATOM 2547 O O . CYS A 1 322 ? -1.404 -16.060 -0.382 1.00 87.56 322 CYS A O 1
ATOM 2549 N N . ILE A 1 323 ? 0.432 -16.290 -1.655 1.00 88.56 323 ILE A N 1
ATOM 2550 C CA . ILE A 1 323 ? -0.196 -16.960 -2.802 1.00 88.56 323 ILE A CA 1
ATOM 2551 C C . ILE A 1 323 ? 0.508 -18.316 -3.005 1.00 88.56 323 ILE A C 1
ATOM 2553 O O . ILE A 1 323 ? 1.424 -18.431 -3.826 1.00 88.56 323 ILE A O 1
ATOM 2557 N N . PRO A 1 324 ? 0.141 -19.356 -2.233 1.00 84.25 324 PRO A N 1
ATOM 2558 C CA . PRO A 1 324 ? 0.832 -20.647 -2.239 1.00 84.25 324 PRO A CA 1
ATOM 2559 C C . PRO A 1 324 ? 0.972 -21.284 -3.627 1.00 84.25 324 PRO A C 1
ATOM 2561 O O . PRO A 1 324 ? 1.955 -21.980 -3.889 1.00 84.25 324 PRO A O 1
ATOM 2564 N N . GLU A 1 325 ? 0.025 -20.998 -4.522 1.00 86.44 325 GLU A N 1
ATOM 2565 C CA . GLU A 1 325 ? -0.079 -21.524 -5.885 1.00 86.44 325 GLU A CA 1
ATOM 2566 C C . GLU A 1 325 ? 1.078 -21.064 -6.794 1.00 86.44 325 GLU A C 1
ATOM 2568 O O . GLU A 1 325 ? 1.353 -21.677 -7.826 1.00 86.44 325 GLU A O 1
ATOM 2573 N N . ILE A 1 326 ? 1.782 -19.982 -6.435 1.00 91.19 326 ILE A N 1
ATOM 2574 C CA . ILE A 1 326 ? 2.904 -19.448 -7.228 1.00 91.19 326 ILE A CA 1
ATOM 2575 C C . ILE A 1 326 ? 4.275 -19.675 -6.584 1.00 91.19 326 ILE A C 1
ATOM 2577 O O . ILE A 1 326 ? 5.286 -19.577 -7.278 1.00 91.19 326 ILE A O 1
ATOM 2581 N N . CYS A 1 327 ? 4.336 -20.006 -5.289 1.00 90.50 327 CYS A N 1
ATOM 2582 C CA . CYS A 1 327 ? 5.589 -20.090 -4.530 1.00 90.50 327 CYS A CA 1
ATOM 2583 C C . CYS A 1 327 ? 6.624 -21.016 -5.177 1.00 90.50 327 CYS A C 1
ATOM 2585 O O . CYS A 1 327 ? 7.793 -20.657 -5.278 1.00 90.50 327 CYS A O 1
ATOM 2587 N N . ARG A 1 328 ? 6.188 -22.187 -5.663 1.00 90.69 328 ARG A N 1
ATOM 2588 C CA . ARG A 1 328 ? 7.067 -23.203 -6.271 1.00 90.69 328 ARG A CA 1
ATOM 2589 C C . ARG A 1 328 ? 7.715 -22.755 -7.584 1.00 90.69 328 ARG A C 1
ATOM 2591 O O . ARG A 1 328 ? 8.707 -23.343 -7.996 1.00 90.69 328 ARG A O 1
ATOM 2598 N N . ARG A 1 329 ? 7.158 -21.736 -8.244 1.00 94.38 329 ARG A N 1
ATOM 2599 C CA . ARG A 1 329 ? 7.661 -21.207 -9.521 1.00 94.38 329 ARG A CA 1
ATOM 2600 C C . ARG A 1 329 ? 8.654 -20.060 -9.339 1.00 94.38 329 ARG A C 1
ATOM 2602 O O . ARG A 1 329 ? 9.317 -19.671 -10.295 1.00 94.38 329 ARG A O 1
ATOM 2609 N N . CYS A 1 330 ? 8.800 -19.541 -8.122 1.00 96.81 330 CYS A N 1
ATOM 2610 C CA . CYS A 1 330 ? 9.896 -18.651 -7.762 1.00 96.81 330 CYS A CA 1
ATOM 2611 C C . CYS A 1 330 ? 11.098 -19.505 -7.334 1.00 96.81 330 CYS A C 1
ATOM 2613 O O . CYS A 1 330 ? 11.104 -20.063 -6.237 1.00 96.81 330 CYS A O 1
ATOM 2615 N N . VAL A 1 331 ? 12.107 -19.629 -8.199 1.00 96.94 331 VAL A N 1
ATOM 2616 C CA . VAL A 1 331 ? 13.158 -20.655 -8.043 1.00 96.94 331 VAL A CA 1
ATOM 2617 C C . VAL A 1 331 ? 14.014 -20.457 -6.794 1.00 96.94 331 VAL A C 1
ATOM 2619 O O . VAL A 1 331 ? 14.418 -21.432 -6.173 1.00 96.94 331 VAL A O 1
ATOM 2622 N N . ASN A 1 332 ? 14.217 -19.205 -6.382 1.00 96.62 332 ASN A N 1
ATOM 2623 C CA . ASN A 1 332 ? 15.001 -18.826 -5.208 1.00 96.62 332 ASN A CA 1
ATOM 2624 C C . ASN A 1 332 ? 14.128 -18.384 -4.014 1.00 96.62 332 ASN A C 1
ATOM 2626 O O . ASN A 1 332 ? 14.535 -17.565 -3.190 1.00 96.62 332 ASN A O 1
ATOM 2630 N N . TYR A 1 333 ? 12.883 -18.870 -3.932 1.00 94.50 333 TYR A N 1
ATOM 2631 C CA . TYR A 1 333 ? 11.901 -18.437 -2.926 1.00 94.50 333 TYR A CA 1
ATOM 2632 C C . TYR A 1 333 ? 12.383 -18.606 -1.476 1.00 94.50 333 TYR A C 1
ATOM 2634 O O . TYR A 1 333 ? 12.156 -17.725 -0.648 1.00 94.50 333 TYR A O 1
ATOM 2642 N N . GLN A 1 334 ? 13.032 -19.730 -1.152 1.00 91.62 334 GLN A N 1
ATOM 2643 C CA . GLN A 1 334 ? 13.419 -20.064 0.229 1.00 91.62 334 GLN A CA 1
ATOM 2644 C C . GLN A 1 334 ? 14.798 -19.523 0.633 1.00 91.62 334 GLN A C 1
ATOM 2646 O O . GLN A 1 334 ? 15.105 -19.422 1.823 1.00 91.62 334 GLN A O 1
ATOM 2651 N N . ASP A 1 335 ? 15.642 -19.207 -0.342 1.00 93.38 335 ASP A N 1
ATOM 2652 C CA . ASP A 1 335 ? 17.075 -18.991 -0.167 1.00 93.38 335 ASP A CA 1
ATOM 2653 C C . ASP A 1 335 ? 17.585 -17.686 -0.788 1.00 93.38 335 ASP A C 1
ATOM 2655 O O . ASP A 1 335 ? 18.780 -17.412 -0.705 1.00 93.38 335 ASP A O 1
ATOM 2659 N N . VAL A 1 336 ? 16.701 -16.826 -1.307 1.00 94.12 336 VAL A N 1
ATOM 2660 C CA . VAL A 1 336 ? 17.051 -15.482 -1.800 1.00 94.12 336 VAL A CA 1
ATOM 2661 C C . VAL A 1 336 ? 17.924 -14.690 -0.816 1.00 94.12 336 VAL A C 1
ATOM 2663 O O . VAL A 1 336 ? 18.856 -14.016 -1.241 1.00 94.12 336 VAL A O 1
ATOM 2666 N N . TRP A 1 337 ? 17.679 -14.802 0.494 1.00 93.25 337 TRP A N 1
ATOM 2667 C CA . TRP A 1 337 ? 18.448 -14.106 1.533 1.00 93.25 337 TRP A CA 1
ATOM 2668 C C . TRP A 1 337 ? 19.887 -14.621 1.698 1.00 93.25 337 TRP A C 1
ATOM 2670 O O . TRP A 1 337 ? 20.705 -13.931 2.299 1.00 93.25 337 TRP A O 1
ATOM 2680 N N . LYS A 1 338 ? 20.201 -15.825 1.199 1.00 94.38 338 LYS A N 1
ATOM 2681 C CA . LYS A 1 338 ? 21.551 -16.408 1.257 1.00 94.38 338 LYS A CA 1
ATOM 2682 C C . LYS A 1 338 ? 22.465 -15.849 0.166 1.00 94.38 338 LYS A C 1
ATOM 2684 O O . LYS A 1 338 ? 23.683 -15.875 0.322 1.00 94.38 338 LYS A O 1
ATOM 2689 N N . GLY A 1 339 ? 21.887 -15.393 -0.944 1.00 92.50 339 GLY A N 1
ATOM 2690 C CA . GLY A 1 339 ? 22.620 -14.830 -2.073 1.00 92.50 339 GLY A CA 1
ATOM 2691 C C . GLY A 1 339 ? 22.853 -13.320 -1.945 1.00 92.50 339 GLY A C 1
ATOM 2692 O O . GLY A 1 339 ? 22.208 -12.648 -1.140 1.00 92.50 339 GLY A O 1
ATOM 2693 N N . PRO A 1 340 ? 23.753 -12.745 -2.762 1.00 95.25 340 PRO A N 1
ATOM 2694 C CA . PRO A 1 340 ? 23.887 -11.297 -2.868 1.00 95.25 340 PRO A CA 1
ATOM 2695 C C . PRO A 1 340 ? 22.605 -10.683 -3.455 1.00 95.25 340 PRO A C 1
ATOM 2697 O O . PRO A 1 340 ? 22.128 -11.107 -4.508 1.00 95.25 340 PRO A O 1
ATOM 2700 N N . THR A 1 341 ? 22.040 -9.686 -2.765 1.00 94.81 341 THR A N 1
ATOM 2701 C CA . THR A 1 341 ? 20.776 -9.038 -3.161 1.00 94.81 341 THR A CA 1
ATOM 2702 C C . THR A 1 341 ? 20.935 -7.620 -3.711 1.00 94.81 341 THR A C 1
ATOM 2704 O O . THR A 1 341 ? 19.994 -7.078 -4.279 1.00 94.81 341 THR A O 1
ATOM 2707 N N . ASP A 1 342 ? 22.098 -6.999 -3.525 1.00 95.69 342 ASP A N 1
ATOM 2708 C CA . ASP A 1 342 ? 22.360 -5.602 -3.883 1.00 95.69 342 ASP A CA 1
ATOM 2709 C C . ASP A 1 342 ? 22.667 -5.464 -5.383 1.00 95.69 342 ASP A C 1
ATOM 2711 O O . ASP A 1 342 ? 23.715 -5.913 -5.852 1.00 95.69 342 ASP A O 1
ATOM 2715 N N . LEU A 1 343 ? 21.764 -4.840 -6.144 1.00 96.88 343 LEU A N 1
ATOM 2716 C CA . LEU A 1 343 ? 21.910 -4.659 -7.594 1.00 96.88 343 LEU A CA 1
ATOM 2717 C C . LEU A 1 343 ? 23.097 -3.761 -7.982 1.00 96.88 343 LEU A C 1
ATOM 2719 O O . LEU A 1 343 ? 23.537 -3.819 -9.130 1.00 96.88 343 LEU A O 1
ATOM 2723 N N . CYS A 1 344 ? 23.654 -2.980 -7.051 1.00 96.62 344 CYS A N 1
ATOM 2724 C CA . CYS A 1 344 ? 24.878 -2.208 -7.279 1.00 96.62 344 CYS A CA 1
ATOM 2725 C C . CYS A 1 344 ? 26.141 -3.083 -7.270 1.00 96.62 344 CYS A C 1
ATOM 2727 O O . CYS A 1 344 ? 27.223 -2.609 -7.612 1.00 96.62 344 CYS A O 1
ATOM 2729 N N . ARG A 1 345 ? 26.040 -4.353 -6.857 1.00 97.12 345 ARG A N 1
ATOM 2730 C CA . ARG A 1 345 ? 27.176 -5.274 -6.764 1.00 97.12 345 ARG A CA 1
ATOM 2731 C C . ARG A 1 345 ? 27.163 -6.265 -7.906 1.00 97.12 345 ARG A C 1
ATOM 2733 O O . ARG A 1 345 ? 26.188 -6.978 -8.120 1.00 97.12 345 ARG A O 1
ATOM 2740 N N . GLU A 1 346 ? 28.307 -6.400 -8.564 1.00 97.88 346 GLU A N 1
ATOM 2741 C CA . GLU A 1 346 ? 28.495 -7.359 -9.651 1.00 97.88 346 GLU A CA 1
ATOM 2742 C C . GLU A 1 346 ? 28.180 -8.812 -9.246 1.00 97.88 346 GLU A C 1
ATOM 2744 O O . GLU A 1 346 ? 27.577 -9.549 -10.023 1.00 97.88 346 GLU A O 1
ATOM 2749 N N . GLY A 1 347 ? 28.493 -9.206 -8.005 1.00 98.19 347 GLY A N 1
ATOM 2750 C CA . GLY A 1 347 ? 28.191 -10.549 -7.494 1.00 98.19 347 GLY A CA 1
ATOM 2751 C C . GLY A 1 347 ? 26.707 -10.936 -7.585 1.00 98.19 347 GLY A C 1
ATOM 2752 O O . GLY A 1 347 ? 26.398 -12.103 -7.815 1.00 98.19 347 GLY A O 1
ATOM 2753 N N . THR A 1 348 ? 25.790 -9.969 -7.481 1.00 98.12 348 THR A N 1
ATOM 2754 C CA . THR A 1 348 ? 24.341 -10.181 -7.657 1.00 98.12 348 THR A CA 1
ATOM 2755 C C . THR A 1 348 ? 24.005 -10.617 -9.081 1.00 98.12 348 THR A C 1
ATOM 2757 O O . THR A 1 348 ? 23.240 -11.556 -9.285 1.00 98.12 348 THR A O 1
ATOM 2760 N N . TRP A 1 349 ? 24.638 -10.000 -10.077 1.00 98.44 349 TRP A N 1
ATOM 2761 C CA . TRP A 1 349 ? 24.424 -10.308 -11.492 1.00 98.44 349 TRP A CA 1
ATOM 2762 C C . TRP A 1 349 ? 25.045 -11.645 -11.894 1.00 98.44 349 TRP A C 1
ATOM 2764 O O . TRP A 1 349 ? 24.420 -12.423 -12.613 1.00 98.44 349 TRP A O 1
ATOM 2774 N N . ILE A 1 350 ? 26.228 -11.961 -11.358 1.00 98.44 350 ILE A N 1
ATOM 2775 C CA . ILE A 1 350 ? 26.842 -13.290 -11.501 1.00 98.44 350 ILE A CA 1
ATOM 2776 C C . ILE A 1 350 ? 25.914 -14.361 -10.917 1.00 98.44 350 ILE A C 1
ATOM 2778 O O . ILE A 1 350 ? 25.682 -15.394 -11.545 1.00 98.44 350 ILE A O 1
ATOM 2782 N N . ASN A 1 351 ? 25.330 -14.101 -9.744 1.00 98.31 351 ASN A N 1
ATOM 2783 C CA . ASN A 1 351 ? 24.371 -15.011 -9.132 1.00 98.31 351 ASN A CA 1
ATOM 2784 C C . ASN A 1 351 ? 23.125 -15.220 -10.010 1.00 98.31 351 ASN A C 1
ATOM 2786 O O . ASN A 1 351 ? 22.659 -16.349 -10.131 1.00 98.31 351 ASN A O 1
ATOM 2790 N N . PHE A 1 352 ? 22.617 -14.183 -10.686 1.00 98.50 352 PHE A N 1
ATOM 2791 C CA . PHE A 1 352 ? 21.513 -14.340 -11.641 1.00 98.50 352 PHE A CA 1
ATOM 2792 C C . PHE A 1 352 ? 21.862 -15.270 -12.802 1.00 98.50 352 PHE A C 1
ATOM 2794 O O . PHE A 1 352 ? 21.075 -16.159 -13.121 1.00 98.50 352 PHE A O 1
ATOM 2801 N N . VAL A 1 353 ? 23.052 -15.119 -13.392 1.00 98.38 353 VAL A N 1
ATOM 2802 C CA . VAL A 1 353 ? 23.530 -16.011 -14.462 1.00 98.38 353 VAL A CA 1
ATOM 2803 C C . VAL A 1 353 ? 23.666 -17.450 -13.950 1.00 98.38 353 VAL A C 1
ATOM 2805 O O . VAL A 1 353 ? 23.314 -18.397 -14.654 1.00 98.38 353 VAL A O 1
ATOM 2808 N N . ASN A 1 354 ? 24.135 -17.634 -12.715 1.00 98.19 354 ASN A N 1
ATOM 2809 C CA . ASN A 1 354 ? 24.250 -18.956 -12.102 1.00 98.19 354 ASN A CA 1
ATOM 2810 C C . ASN A 1 354 ? 22.880 -19.599 -11.864 1.00 98.19 354 ASN A C 1
ATOM 2812 O O . ASN A 1 354 ? 22.694 -20.755 -12.226 1.00 98.19 354 ASN A O 1
ATOM 2816 N N . LEU A 1 355 ? 21.913 -18.855 -11.318 1.00 98.19 355 LEU A N 1
ATOM 2817 C CA . LEU A 1 355 ? 20.541 -19.331 -11.117 1.00 98.19 355 LEU A CA 1
ATOM 2818 C C . LEU A 1 355 ? 19.861 -19.674 -12.446 1.00 98.19 355 LEU A C 1
ATOM 2820 O O . LEU A 1 355 ? 19.195 -20.703 -12.545 1.00 98.19 355 LEU A O 1
ATOM 2824 N N . GLN A 1 356 ? 20.066 -18.851 -13.477 1.00 98.25 356 GLN A N 1
ATOM 2825 C CA . GLN A 1 356 ? 19.562 -19.120 -14.821 1.00 98.25 356 GLN A CA 1
ATOM 2826 C C . GLN A 1 356 ? 20.079 -20.458 -15.356 1.00 98.25 356 GLN A C 1
ATOM 2828 O O . GLN A 1 356 ? 19.295 -21.246 -15.878 1.00 98.25 356 GLN A O 1
ATOM 2833 N N . LYS A 1 357 ? 21.381 -20.728 -15.211 1.00 98.00 357 LYS A N 1
ATOM 2834 C CA . LYS A 1 357 ? 21.992 -21.992 -15.644 1.00 98.00 357 LYS A CA 1
ATOM 2835 C C . LYS A 1 357 ? 21.531 -23.172 -14.791 1.00 98.00 357 LYS A C 1
ATOM 2837 O O . LYS A 1 357 ? 21.167 -24.199 -15.343 1.00 98.00 357 LYS A O 1
ATOM 2842 N N . LEU A 1 358 ? 21.522 -23.012 -13.468 1.00 97.88 358 LEU A N 1
ATOM 2843 C CA . LEU A 1 358 ? 21.173 -24.064 -12.510 1.00 97.88 358 LEU A CA 1
ATOM 2844 C C . LEU A 1 358 ? 19.739 -24.572 -12.690 1.00 97.88 358 LEU A C 1
ATOM 2846 O O . LEU A 1 358 ? 19.490 -25.764 -12.549 1.00 97.88 358 LEU A O 1
ATOM 2850 N N . HIS A 1 359 ? 18.803 -23.670 -12.986 1.00 97.81 359 HIS A N 1
ATOM 2851 C CA . HIS A 1 359 ? 17.385 -23.997 -13.146 1.00 97.81 359 HIS A CA 1
ATOM 2852 C C . HIS A 1 359 ? 16.932 -24.055 -14.610 1.00 97.81 359 HIS A C 1
ATOM 2854 O O . HIS A 1 359 ? 15.730 -24.160 -14.867 1.00 97.81 359 HIS A O 1
ATOM 2860 N N . GLU A 1 360 ? 17.871 -23.970 -15.558 1.00 97.81 360 GLU A N 1
ATOM 2861 C CA . GLU A 1 360 ? 17.608 -24.009 -17.002 1.00 97.81 360 GLU A CA 1
ATOM 2862 C C . GLU A 1 360 ? 16.515 -23.004 -17.415 1.00 97.81 360 GLU A C 1
ATOM 2864 O O . GLU A 1 360 ? 15.491 -23.351 -18.013 1.00 97.81 360 GLU A O 1
ATOM 2869 N N . LEU A 1 361 ? 16.687 -21.741 -17.015 1.00 97.88 361 LEU A N 1
ATOM 2870 C CA . LEU A 1 361 ? 15.715 -20.678 -17.273 1.00 97.88 361 LEU A CA 1
ATOM 2871 C C . LEU A 1 361 ? 15.943 -20.025 -18.640 1.00 97.88 361 LEU A C 1
ATOM 2873 O O . LEU A 1 361 ? 17.043 -19.570 -18.967 1.00 97.88 361 LEU A O 1
ATOM 2877 N N . SER A 1 362 ? 14.866 -19.885 -19.404 1.00 97.44 362 SER A N 1
ATOM 2878 C CA . SER A 1 362 ? 14.826 -19.138 -20.660 1.00 97.44 362 SER A CA 1
ATOM 2879 C C . SER A 1 362 ? 14.318 -17.723 -20.381 1.00 97.44 362 SER A C 1
ATOM 2881 O O . SER A 1 362 ? 13.154 -17.401 -20.617 1.00 97.44 362 SER A O 1
ATOM 2883 N N . ILE A 1 363 ? 15.183 -16.888 -19.795 1.00 98.19 363 ILE A N 1
ATOM 2884 C CA . ILE A 1 363 ? 14.793 -15.547 -19.343 1.00 98.19 363 ILE A CA 1
ATOM 2885 C C . ILE A 1 363 ? 14.589 -14.626 -20.550 1.00 98.19 363 ILE A C 1
ATOM 2887 O O . ILE A 1 363 ? 15.534 -14.208 -21.219 1.00 98.19 363 ILE A O 1
ATOM 2891 N N . ASP A 1 364 ? 13.339 -14.278 -20.823 1.00 97.75 364 ASP A N 1
ATOM 2892 C CA . ASP A 1 364 ? 12.923 -13.388 -21.909 1.00 97.75 364 ASP A CA 1
ATOM 2893 C C . ASP A 1 364 ? 12.245 -12.105 -21.396 1.00 97.75 364 ASP A C 1
ATOM 2895 O O . ASP A 1 364 ? 11.899 -11.224 -22.182 1.00 97.75 364 ASP A O 1
ATOM 2899 N N . LEU A 1 365 ? 12.144 -11.928 -20.077 1.00 98.69 365 LEU A N 1
ATOM 2900 C CA . LEU A 1 365 ? 11.675 -10.688 -19.469 1.00 98.69 365 LEU A CA 1
ATOM 2901 C C . LEU A 1 365 ? 12.515 -10.302 -18.248 1.00 98.69 365 LEU A C 1
ATOM 2903 O O . LEU A 1 365 ? 12.587 -11.033 -17.260 1.00 98.69 365 LEU A O 1
ATOM 2907 N N . LEU A 1 366 ? 13.096 -9.102 -18.293 1.00 98.62 366 LEU A N 1
ATOM 2908 C CA . LEU A 1 366 ? 13.727 -8.453 -17.144 1.00 98.62 366 LEU A CA 1
ATOM 2909 C C . LEU A 1 366 ? 12.858 -7.284 -16.681 1.00 98.62 366 LEU A C 1
ATOM 2911 O O . LEU A 1 366 ? 12.538 -6.396 -17.474 1.00 98.62 366 LEU A O 1
ATOM 2915 N N . VAL A 1 367 ? 12.511 -7.248 -15.397 1.00 98.56 367 VAL A N 1
ATOM 2916 C CA . VAL A 1 367 ? 11.746 -6.153 -14.791 1.00 98.56 367 VAL A CA 1
ATOM 2917 C C . VAL A 1 367 ? 12.534 -5.559 -13.634 1.00 98.56 367 VAL A C 1
ATOM 2919 O O . VAL A 1 367 ? 12.922 -6.271 -12.715 1.00 98.56 367 VAL A O 1
ATOM 2922 N N . PHE A 1 368 ? 12.747 -4.247 -13.654 1.00 97.88 368 PHE A N 1
ATOM 2923 C CA . PHE A 1 368 ? 13.456 -3.539 -12.592 1.00 97.88 368 PHE A CA 1
ATOM 2924 C C . PHE A 1 368 ? 12.597 -2.397 -12.055 1.00 97.88 368 PHE A C 1
ATOM 2926 O O . PHE A 1 368 ? 12.300 -1.451 -12.784 1.00 97.88 368 PHE A O 1
ATOM 2933 N N . ASP A 1 369 ? 12.211 -2.481 -10.779 1.00 94.75 369 ASP A N 1
ATOM 2934 C CA . ASP A 1 369 ? 11.408 -1.470 -10.072 1.00 94.75 369 ASP A CA 1
ATOM 2935 C C . ASP A 1 369 ? 12.186 -0.797 -8.938 1.00 94.75 369 ASP A C 1
ATOM 2937 O O . ASP A 1 369 ? 11.663 -0.536 -7.859 1.00 94.75 369 ASP A O 1
ATOM 2941 N N . VAL A 1 370 ? 13.461 -0.508 -9.185 1.00 90.94 370 VAL A N 1
ATOM 2942 C CA . VAL A 1 370 ? 14.384 -0.029 -8.154 1.00 90.94 370 VAL A CA 1
ATOM 2943 C C . VAL A 1 370 ? 14.042 1.399 -7.718 1.00 90.94 370 VAL A C 1
ATOM 2945 O O . VAL A 1 370 ? 13.862 2.291 -8.545 1.00 90.94 370 VAL A O 1
ATOM 2948 N N . GLU A 1 371 ? 13.998 1.624 -6.406 1.00 85.06 371 GLU A N 1
ATOM 2949 C CA . GLU A 1 371 ? 13.933 2.954 -5.794 1.00 85.06 371 GLU A CA 1
ATOM 2950 C C . GLU A 1 371 ? 15.251 3.211 -5.057 1.00 85.06 371 GLU A C 1
ATOM 2952 O O . GLU A 1 371 ? 15.500 2.632 -4.000 1.00 85.06 371 GLU A O 1
ATOM 2957 N N . THR A 1 372 ? 16.133 4.043 -5.622 1.00 80.06 372 THR A N 1
ATOM 2958 C CA . THR A 1 372 ? 17.408 4.403 -4.982 1.00 80.06 372 THR A CA 1
ATOM 2959 C C . THR A 1 372 ? 17.327 5.793 -4.356 1.00 80.06 372 THR A C 1
ATOM 2961 O O . THR A 1 372 ? 16.745 6.717 -4.916 1.00 80.06 372 THR A O 1
ATOM 2964 N N . LYS A 1 373 ? 17.944 5.963 -3.179 1.00 77.06 373 LYS A N 1
ATOM 2965 C CA . LYS A 1 373 ? 18.083 7.284 -2.535 1.00 77.06 373 LYS A CA 1
ATOM 2966 C C . LYS A 1 373 ? 19.228 8.105 -3.133 1.00 77.06 373 LYS A C 1
ATOM 2968 O O . LYS A 1 373 ? 19.212 9.327 -3.049 1.00 77.06 373 LYS A O 1
ATOM 2973 N N . ARG A 1 374 ? 20.240 7.435 -3.697 1.00 84.12 374 ARG A N 1
ATOM 2974 C CA . ARG A 1 374 ? 21.425 8.064 -4.291 1.00 84.12 374 ARG A CA 1
ATOM 2975 C C . ARG A 1 374 ? 21.369 7.923 -5.806 1.00 84.12 374 ARG A C 1
ATOM 2977 O O . ARG A 1 374 ? 21.168 6.823 -6.320 1.00 84.12 374 ARG A O 1
ATOM 2984 N N . GLU A 1 375 ? 21.590 9.024 -6.520 1.00 77.00 375 GLU A N 1
ATOM 2985 C CA . GLU A 1 375 ? 21.569 9.033 -7.990 1.00 77.00 375 GLU A CA 1
ATOM 2986 C C . GLU A 1 375 ? 22.667 8.152 -8.610 1.00 77.00 375 GLU A C 1
ATOM 2988 O O . GLU A 1 375 ? 22.446 7.553 -9.665 1.00 77.00 375 GLU A O 1
ATOM 2993 N N . GLY A 1 376 ? 23.823 8.043 -7.941 1.00 89.44 376 GLY A N 1
ATOM 2994 C CA . GLY A 1 376 ? 24.957 7.231 -8.394 1.00 89.44 376 GLY A CA 1
ATOM 2995 C C . GLY A 1 376 ? 24.685 5.725 -8.381 1.00 89.44 376 GLY A C 1
ATOM 2996 O O . GLY A 1 376 ? 25.118 5.027 -9.293 1.00 89.44 376 GLY A O 1
ATOM 2997 N N . ASP A 1 377 ? 23.903 5.233 -7.413 1.00 92.81 377 ASP A N 1
ATOM 2998 C CA . ASP A 1 377 ? 23.549 3.808 -7.316 1.00 92.81 377 ASP A CA 1
ATOM 2999 C C . ASP A 1 377 ? 22.802 3.344 -8.571 1.00 92.81 377 ASP A C 1
ATOM 3001 O O . ASP A 1 377 ? 23.085 2.287 -9.130 1.00 92.81 377 ASP A O 1
ATOM 3005 N N . LEU A 1 378 ? 21.885 4.176 -9.069 1.00 93.38 378 LEU A N 1
ATOM 3006 C CA . LEU A 1 378 ? 21.104 3.836 -10.248 1.00 93.38 378 LEU A CA 1
ATOM 3007 C C . LEU A 1 378 ? 21.976 3.776 -11.508 1.00 93.38 378 LEU A C 1
ATOM 3009 O O . LEU A 1 378 ? 21.783 2.883 -12.320 1.00 93.38 378 LEU A O 1
ATOM 3013 N N . LEU A 1 379 ? 22.979 4.652 -11.651 1.00 94.38 379 LEU A N 1
ATOM 3014 C CA . LEU A 1 379 ? 23.915 4.579 -12.781 1.00 94.38 379 LEU A CA 1
ATOM 3015 C C . LEU A 1 379 ? 24.737 3.278 -12.756 1.00 94.38 379 LEU A C 1
ATOM 3017 O O . LEU A 1 379 ? 24.926 2.658 -13.799 1.00 94.38 379 LEU A O 1
ATOM 3021 N N . ILE A 1 380 ? 25.176 2.833 -11.575 1.00 96.75 380 ILE A N 1
ATOM 3022 C CA . ILE A 1 380 ? 25.891 1.555 -11.413 1.00 96.75 380 ILE A CA 1
ATOM 3023 C C . ILE A 1 380 ? 24.995 0.386 -11.840 1.00 96.75 380 ILE A C 1
ATOM 3025 O O . ILE A 1 380 ? 25.431 -0.491 -12.586 1.00 96.75 380 ILE A O 1
ATOM 3029 N N . ILE A 1 381 ? 23.727 0.391 -11.419 1.00 96.69 381 ILE A N 1
ATOM 3030 C CA . ILE A 1 381 ? 22.742 -0.621 -11.825 1.00 96.69 381 ILE A CA 1
ATOM 3031 C C . ILE A 1 381 ? 22.551 -0.612 -13.346 1.00 96.69 381 ILE A C 1
ATOM 3033 O O . ILE A 1 381 ? 22.527 -1.674 -13.959 1.00 96.69 381 ILE A O 1
ATOM 3037 N N . GLU A 1 382 ? 22.447 0.562 -13.972 1.00 96.25 382 GLU A N 1
ATOM 3038 C CA . GLU A 1 382 ? 22.297 0.698 -15.427 1.00 96.25 382 GLU A CA 1
ATOM 3039 C C . GLU A 1 382 ? 23.527 0.160 -16.187 1.00 96.25 382 GLU A C 1
ATOM 3041 O O . GLU A 1 382 ? 23.375 -0.528 -17.200 1.00 96.25 382 GLU A O 1
ATOM 3046 N N . GLN A 1 383 ? 24.739 0.412 -15.680 1.00 96.75 383 GLN A N 1
ATOM 3047 C CA . GLN A 1 383 ? 25.991 -0.119 -16.233 1.00 96.75 383 GLN A CA 1
ATOM 3048 C C . GLN A 1 383 ? 26.074 -1.644 -16.109 1.00 96.75 383 GLN A C 1
ATOM 3050 O O . GLN A 1 383 ? 26.397 -2.327 -17.084 1.00 96.75 383 GLN A O 1
ATOM 3055 N N . LEU A 1 384 ? 25.753 -2.196 -14.936 1.00 97.94 384 LEU A N 1
ATOM 3056 C CA . LEU A 1 384 ? 25.746 -3.642 -14.716 1.00 97.94 384 LEU A CA 1
ATOM 3057 C C . LEU A 1 384 ? 24.653 -4.328 -15.543 1.00 97.94 384 LEU A C 1
ATOM 3059 O O . LEU A 1 384 ? 24.915 -5.356 -16.163 1.00 97.94 384 LEU A O 1
ATOM 3063 N N . LEU A 1 385 ? 23.467 -3.728 -15.652 1.00 96.94 385 LEU A N 1
ATOM 3064 C CA . LEU A 1 385 ? 22.411 -4.222 -16.530 1.00 96.94 385 LEU A CA 1
ATOM 3065 C C . LEU A 1 385 ? 22.889 -4.280 -17.985 1.00 96.94 385 LEU A C 1
ATOM 3067 O O . LEU A 1 385 ? 22.756 -5.325 -18.617 1.00 96.94 385 LEU A O 1
ATOM 3071 N N . SER A 1 386 ? 23.495 -3.207 -18.505 1.00 95.75 386 SER A N 1
ATOM 3072 C CA . SER A 1 386 ? 24.063 -3.200 -19.862 1.00 95.75 386 SER A CA 1
ATOM 3073 C C . SER A 1 386 ? 25.143 -4.277 -20.048 1.00 95.75 386 SER A C 1
ATOM 3075 O O . SER A 1 386 ? 25.163 -4.970 -21.065 1.00 95.75 386 SER A O 1
ATOM 3077 N N . LYS A 1 387 ? 25.995 -4.501 -19.039 1.00 96.06 387 LYS A N 1
ATOM 3078 C CA . LYS A 1 387 ? 27.041 -5.535 -19.072 1.00 96.06 387 LYS A CA 1
ATOM 3079 C C . LYS A 1 387 ? 26.475 -6.960 -19.137 1.00 96.06 387 LYS A C 1
ATOM 3081 O O . LYS A 1 387 ? 27.009 -7.796 -19.865 1.00 96.06 387 LYS A O 1
ATOM 3086 N N . TYR A 1 388 ? 25.423 -7.250 -18.373 1.00 96.88 388 TYR A N 1
ATOM 3087 C CA . TYR A 1 388 ? 24.900 -8.610 -18.196 1.00 96.88 388 TYR A CA 1
ATOM 3088 C C . TYR A 1 388 ? 23.692 -8.945 -19.081 1.00 96.88 388 TYR A C 1
ATOM 3090 O O . TYR A 1 388 ? 23.364 -10.123 -19.227 1.00 96.88 388 TYR A O 1
ATOM 3098 N N . VAL A 1 389 ? 23.054 -7.957 -19.722 1.00 95.00 389 VAL A N 1
ATOM 3099 C CA . VAL A 1 389 ? 21.829 -8.160 -20.517 1.00 95.00 389 VAL A CA 1
ATOM 3100 C C . VAL A 1 389 ? 21.974 -9.256 -21.570 1.00 95.00 389 VAL A C 1
ATOM 3102 O O . VAL A 1 389 ? 21.108 -10.113 -21.660 1.00 95.00 389 VAL A O 1
ATOM 3105 N N . ASN A 1 390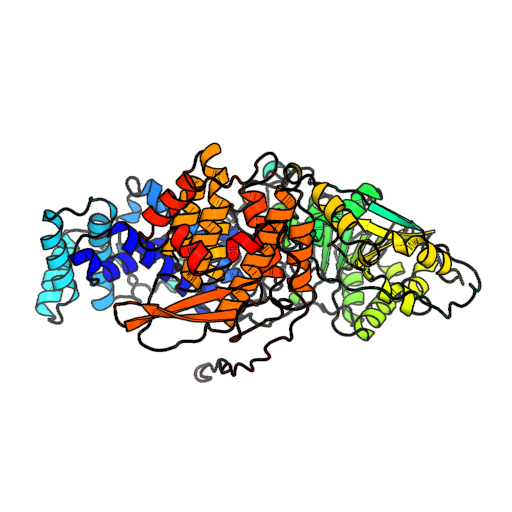 ? 23.078 -9.287 -22.321 1.00 92.06 390 ASN A N 1
ATOM 3106 C CA . ASN A 1 390 ? 23.273 -10.263 -23.400 1.00 92.06 390 ASN A CA 1
ATOM 3107 C C . ASN A 1 390 ? 23.507 -11.695 -22.890 1.00 92.06 390 ASN A C 1
ATOM 3109 O O . ASN A 1 390 ? 23.359 -12.641 -23.657 1.00 92.06 390 ASN A O 1
ATOM 3113 N N . GLN A 1 391 ? 23.907 -11.853 -21.623 1.00 94.81 391 GLN A N 1
ATOM 3114 C CA . GLN A 1 391 ? 24.079 -13.164 -20.992 1.00 94.81 391 GLN A CA 1
ATOM 3115 C C . GLN A 1 391 ? 22.768 -13.669 -20.389 1.00 94.81 391 GLN A C 1
ATOM 3117 O O . GLN A 1 391 ? 22.510 -14.866 -20.421 1.00 94.81 391 GLN A O 1
ATOM 3122 N N . LEU A 1 392 ? 21.962 -12.755 -19.843 1.00 96.31 392 LEU A N 1
ATOM 3123 C CA . LEU A 1 392 ? 20.710 -13.083 -19.170 1.00 96.31 392 LEU A CA 1
ATOM 3124 C C . LEU A 1 392 ? 19.545 -13.234 -20.152 1.00 96.31 392 LEU A C 1
ATOM 3126 O O . LEU A 1 392 ? 18.741 -14.150 -20.018 1.00 96.31 392 LEU A O 1
ATOM 3130 N N . LEU A 1 393 ? 19.435 -12.329 -21.124 1.00 96.44 393 LEU A N 1
ATOM 3131 C CA . LEU A 1 393 ? 18.230 -12.128 -21.920 1.00 96.44 393 LEU A CA 1
ATOM 3132 C C . LEU A 1 393 ? 18.276 -12.886 -23.252 1.00 96.44 393 LEU A C 1
ATOM 3134 O O . LEU A 1 393 ? 19.245 -12.800 -24.006 1.00 96.44 393 LEU A O 1
ATOM 3138 N N . THR A 1 394 ? 17.191 -13.581 -23.592 1.00 95.12 394 THR A N 1
ATOM 3139 C CA . THR A 1 394 ? 17.055 -14.252 -24.895 1.00 95.12 394 THR A CA 1
ATOM 3140 C C . THR A 1 394 ? 16.846 -13.264 -26.057 1.00 95.12 394 THR A C 1
ATOM 3142 O O . THR A 1 394 ? 16.527 -12.090 -25.873 1.00 95.12 394 THR A O 1
ATOM 3145 N N . LYS A 1 395 ? 16.967 -13.744 -27.306 1.00 91.06 395 LYS A N 1
ATOM 3146 C CA . LYS A 1 395 ? 16.849 -12.923 -28.536 1.00 91.06 395 LYS A CA 1
ATOM 3147 C C . LYS A 1 395 ? 15.500 -12.211 -28.711 1.00 91.06 395 LYS A C 1
ATOM 3149 O O . LYS A 1 395 ? 15.443 -11.173 -29.365 1.00 91.06 395 LYS A O 1
ATOM 3154 N N . ASN A 1 396 ? 14.425 -12.764 -28.152 1.00 92.50 396 ASN A N 1
ATOM 3155 C CA . ASN A 1 396 ? 13.090 -12.158 -28.188 1.00 92.50 396 ASN A CA 1
ATOM 3156 C C . ASN A 1 396 ? 12.773 -11.368 -26.915 1.00 92.50 396 ASN A C 1
ATOM 3158 O O . ASN A 1 396 ? 11.635 -10.947 -26.726 1.00 92.50 396 ASN A O 1
ATOM 3162 N N . GLY A 1 397 ? 13.770 -11.177 -26.052 1.00 96.06 397 GLY A N 1
ATOM 3163 C CA . GLY A 1 397 ? 13.539 -10.683 -24.717 1.00 96.06 397 GLY A CA 1
ATOM 3164 C C . GLY A 1 397 ? 13.161 -9.207 -24.637 1.00 96.06 397 GLY A C 1
ATOM 3165 O O . GLY A 1 397 ? 13.275 -8.426 -25.592 1.00 96.06 397 GLY A O 1
ATOM 3166 N N . VAL A 1 398 ? 12.701 -8.828 -23.451 1.00 98.38 398 VAL A N 1
ATOM 3167 C CA . VAL A 1 398 ? 12.214 -7.490 -23.135 1.00 98.38 398 VAL A CA 1
ATOM 3168 C C . VAL A 1 398 ? 12.785 -7.022 -21.802 1.00 98.38 398 VAL A C 1
ATOM 3170 O O . VAL A 1 398 ? 12.840 -7.777 -20.836 1.00 98.38 398 VAL A O 1
ATOM 3173 N N . ILE A 1 399 ? 13.168 -5.748 -21.735 1.00 98.50 399 ILE A N 1
ATOM 3174 C CA . ILE A 1 399 ? 13.448 -5.053 -20.476 1.00 98.50 399 ILE A CA 1
ATOM 3175 C C . ILE A 1 399 ? 12.306 -4.086 -20.189 1.00 98.50 399 ILE A C 1
ATOM 3177 O O . ILE A 1 399 ? 11.926 -3.306 -21.062 1.00 98.50 399 ILE A O 1
ATOM 3181 N N . VAL A 1 400 ? 11.811 -4.101 -18.953 1.00 98.56 400 VAL A N 1
ATOM 3182 C CA . VAL A 1 400 ? 10.911 -3.094 -18.384 1.00 98.56 400 VAL A CA 1
ATOM 3183 C C . VAL A 1 400 ? 11.603 -2.468 -17.173 1.00 98.56 400 VAL A C 1
ATOM 3185 O O . VAL A 1 400 ? 11.734 -3.099 -16.128 1.00 98.56 400 VAL A O 1
ATOM 3188 N N . PHE A 1 401 ? 12.054 -1.224 -17.304 1.00 98.06 401 PHE A N 1
ATOM 3189 C CA . PHE A 1 401 ? 12.841 -0.537 -16.278 1.00 98.06 401 PHE A CA 1
ATOM 3190 C C . PHE A 1 401 ? 12.100 0.708 -15.771 1.00 98.06 401 PHE A C 1
ATOM 3192 O O . PHE A 1 401 ? 11.845 1.628 -16.554 1.00 98.06 401 PHE A O 1
ATOM 3199 N N . LYS A 1 402 ? 11.732 0.753 -14.481 1.00 96.88 402 LYS A N 1
ATOM 3200 C CA . LYS A 1 402 ? 11.156 1.955 -13.851 1.00 96.88 402 LYS A CA 1
ATOM 3201 C C . LYS A 1 402 ? 12.222 3.042 -13.780 1.00 96.88 402 LYS A C 1
ATOM 3203 O O . LYS A 1 402 ? 13.343 2.807 -13.345 1.00 96.88 402 LYS A O 1
ATOM 3208 N N . THR A 1 403 ? 11.853 4.249 -14.173 1.00 95.00 403 THR A N 1
ATOM 3209 C CA . THR A 1 403 ? 12.697 5.436 -14.054 1.00 95.00 403 THR A CA 1
ATOM 3210 C C . THR A 1 403 ? 11.820 6.685 -14.011 1.00 95.00 403 THR A C 1
ATOM 3212 O O . THR A 1 403 ? 10.591 6.604 -13.983 1.00 95.00 403 THR A O 1
ATOM 3215 N N . HIS A 1 404 ? 12.446 7.853 -14.013 1.00 94.38 404 HIS A N 1
ATOM 3216 C CA . HIS A 1 404 ? 11.763 9.131 -14.076 1.00 94.38 404 HIS A CA 1
ATOM 3217 C C . HIS A 1 404 ? 12.218 9.936 -15.291 1.00 94.38 404 HIS A C 1
ATOM 3219 O O . HIS A 1 404 ? 13.366 9.849 -15.728 1.00 94.38 404 HIS A O 1
ATOM 3225 N N . VAL A 1 405 ? 11.307 10.723 -15.859 1.00 93.75 405 VAL A N 1
ATOM 3226 C CA . VAL A 1 405 ? 11.570 11.508 -17.078 1.00 93.75 405 VAL A CA 1
ATOM 3227 C C . VAL A 1 405 ? 12.667 12.544 -16.863 1.00 93.75 405 VAL A C 1
ATOM 3229 O O . VAL A 1 405 ? 13.494 12.736 -17.747 1.00 93.75 405 VAL A O 1
ATOM 3232 N N . ASP A 1 406 ? 12.713 13.175 -15.691 1.00 91.94 406 ASP A N 1
ATOM 3233 C CA . ASP A 1 406 ? 13.786 14.097 -15.310 1.00 91.94 406 ASP A CA 1
ATOM 3234 C C . ASP A 1 406 ? 15.158 13.420 -15.361 1.00 91.94 406 ASP A C 1
ATOM 3236 O O . ASP A 1 406 ? 16.083 13.972 -15.958 1.00 91.94 406 ASP A O 1
ATOM 3240 N N . ARG A 1 407 ? 15.273 12.193 -14.838 1.00 92.00 407 ARG A N 1
ATOM 3241 C CA . ARG A 1 407 ? 16.497 11.399 -14.951 1.00 92.00 407 ARG A CA 1
ATOM 3242 C C . ARG A 1 407 ? 16.821 11.095 -16.406 1.00 92.00 407 ARG A C 1
ATOM 3244 O O . ARG A 1 407 ? 17.934 11.374 -16.828 1.00 92.00 407 ARG A O 1
ATOM 3251 N N . LEU A 1 408 ? 15.865 10.563 -17.169 1.00 92.94 408 LEU A N 1
ATOM 3252 C CA . LEU A 1 408 ? 16.081 10.207 -18.577 1.00 92.94 408 LEU A CA 1
ATOM 3253 C C . LEU A 1 408 ? 16.585 11.387 -19.414 1.00 92.94 408 LEU A C 1
ATOM 3255 O O . LEU A 1 408 ? 17.402 11.192 -20.308 1.00 92.94 408 LEU A O 1
ATOM 3259 N N . LEU A 1 409 ? 16.104 12.597 -19.126 1.00 92.25 409 LEU A N 1
ATOM 3260 C CA . LEU A 1 409 ? 16.560 13.817 -19.784 1.00 92.25 409 LEU A CA 1
ATOM 3261 C C . LEU A 1 409 ? 17.948 14.251 -19.319 1.00 92.25 409 LEU A C 1
ATOM 3263 O O . LEU A 1 409 ? 18.724 14.709 -20.144 1.00 92.25 409 LEU A O 1
ATOM 3267 N N . ARG A 1 410 ? 18.276 14.125 -18.029 1.00 90.69 410 ARG A N 1
ATOM 3268 C CA . ARG A 1 410 ? 19.587 14.523 -17.483 1.00 90.69 410 ARG A CA 1
ATOM 3269 C C . ARG A 1 410 ? 20.708 13.559 -17.850 1.00 90.69 410 ARG A C 1
ATOM 3271 O O . ARG A 1 410 ? 21.826 14.000 -18.063 1.00 90.69 410 ARG A O 1
ATOM 3278 N N . THR A 1 411 ? 20.409 12.266 -17.926 1.00 91.50 411 THR A N 1
ATOM 3279 C CA . THR A 1 411 ? 21.372 11.201 -18.241 1.00 91.50 411 THR A CA 1
ATOM 3280 C C . THR A 1 411 ? 21.185 10.667 -19.657 1.00 91.50 411 THR A C 1
ATOM 3282 O O . THR A 1 411 ? 21.509 9.516 -19.946 1.00 91.50 411 THR A O 1
ATOM 3285 N N . TRP A 1 412 ? 20.634 11.473 -20.567 1.00 90.94 412 TRP A N 1
ATOM 3286 C CA . TRP A 1 412 ? 20.312 11.026 -21.922 1.00 90.94 412 TRP A CA 1
ATOM 3287 C C . TRP A 1 412 ? 21.531 10.461 -22.670 1.00 90.94 412 TRP A C 1
ATOM 3289 O O . TRP A 1 412 ? 21.374 9.542 -23.468 1.00 90.94 412 TRP A O 1
ATOM 3299 N N . ASP A 1 413 ? 22.735 10.955 -22.381 1.00 89.38 413 ASP A N 1
ATOM 3300 C CA . ASP A 1 413 ? 24.013 10.609 -23.014 1.00 89.38 413 ASP A CA 1
ATOM 3301 C C . ASP A 1 413 ? 24.850 9.564 -22.251 1.00 89.38 413 ASP A C 1
ATOM 3303 O O . ASP A 1 413 ? 25.826 9.047 -22.790 1.00 89.38 413 ASP A O 1
ATOM 3307 N N . THR A 1 414 ? 24.479 9.251 -21.011 1.00 91.38 414 THR A N 1
ATOM 3308 C CA . THR A 1 414 ? 25.300 8.468 -20.066 1.00 91.38 414 THR A CA 1
ATOM 3309 C C . THR A 1 414 ? 24.529 7.358 -19.355 1.00 91.38 414 THR A C 1
ATOM 3311 O O . THR A 1 414 ? 25.134 6.411 -18.858 1.00 91.38 414 THR A O 1
ATOM 3314 N N . GLY A 1 415 ? 23.203 7.451 -19.304 1.00 93.06 415 GLY A N 1
ATOM 3315 C CA . GLY A 1 415 ? 22.318 6.507 -18.633 1.00 93.06 415 GLY A CA 1
ATOM 3316 C C . GLY A 1 415 ? 21.872 5.350 -19.522 1.00 93.06 415 GLY A C 1
ATOM 3317 O O . GLY A 1 415 ? 22.326 5.172 -20.656 1.00 93.06 415 GLY A O 1
ATOM 3318 N N . LEU A 1 416 ? 20.919 4.567 -19.015 1.00 94.69 416 LEU A N 1
ATOM 3319 C CA . LEU A 1 416 ? 20.495 3.295 -19.615 1.00 94.69 416 LEU A CA 1
ATOM 3320 C C . LEU A 1 416 ? 20.094 3.371 -21.096 1.00 94.69 416 LEU A C 1
ATOM 3322 O O . LEU A 1 416 ? 20.389 2.449 -21.858 1.00 94.69 416 LEU A O 1
ATOM 3326 N N . MET A 1 417 ? 19.438 4.461 -21.519 1.00 94.19 417 MET A N 1
ATOM 3327 C CA . MET A 1 417 ? 19.053 4.643 -22.926 1.00 94.19 417 MET A CA 1
ATOM 3328 C C . MET A 1 417 ? 20.272 4.614 -23.851 1.00 94.19 417 MET A C 1
ATOM 3330 O O . MET A 1 417 ? 20.196 4.010 -24.919 1.00 94.19 417 MET A O 1
ATOM 3334 N N . THR A 1 418 ? 21.386 5.217 -23.439 1.00 93.50 418 THR A N 1
ATOM 3335 C CA . THR A 1 418 ? 22.637 5.197 -24.205 1.00 93.50 418 THR A CA 1
ATOM 3336 C C . THR A 1 418 ? 23.432 3.919 -23.950 1.00 93.50 418 THR A C 1
ATOM 3338 O O . THR A 1 418 ? 23.939 3.326 -24.895 1.00 93.50 418 THR A O 1
ATOM 3341 N N . LEU A 1 419 ? 23.493 3.447 -22.700 1.00 93.94 419 LEU A N 1
ATOM 3342 C CA . LEU A 1 419 ? 24.287 2.270 -22.330 1.00 93.94 419 LEU A CA 1
ATOM 3343 C C . LEU A 1 419 ? 23.779 0.965 -22.949 1.00 93.94 419 LEU A C 1
ATOM 3345 O O . LEU A 1 419 ? 24.587 0.091 -23.250 1.00 93.94 419 LEU A O 1
ATOM 3349 N N . ALA A 1 420 ? 22.463 0.791 -23.078 1.00 93.88 420 ALA A N 1
ATOM 3350 C CA . ALA A 1 420 ? 21.867 -0.471 -23.520 1.00 93.88 420 ALA A CA 1
ATOM 3351 C C . ALA A 1 420 ? 20.884 -0.313 -24.682 1.00 93.88 420 ALA A C 1
ATOM 3353 O O . ALA A 1 420 ? 20.671 -1.268 -25.422 1.00 93.88 420 ALA A O 1
ATOM 3354 N N . GLY A 1 421 ? 20.262 0.853 -24.866 1.00 94.12 421 GLY A N 1
ATOM 3355 C CA . GLY A 1 421 ? 19.123 0.964 -25.776 1.00 94.12 421 GLY A CA 1
ATOM 3356 C C . GLY A 1 421 ? 19.451 0.750 -27.258 1.00 94.12 421 GLY A C 1
ATOM 3357 O O . GLY A 1 421 ? 18.625 0.188 -27.978 1.00 94.12 421 GLY A O 1
ATOM 3358 N N . SER A 1 422 ? 20.668 1.077 -27.711 1.00 91.88 422 SER A N 1
ATOM 3359 C CA . SER A 1 422 ? 21.123 0.788 -29.084 1.00 91.88 422 SER A CA 1
ATOM 3360 C C . SER A 1 422 ? 21.257 -0.715 -29.375 1.00 91.88 422 SER A C 1
ATOM 3362 O O . SER A 1 422 ? 21.211 -1.133 -30.536 1.00 91.88 422 SER A O 1
ATOM 3364 N N . CYS A 1 423 ? 21.345 -1.545 -28.330 1.00 93.62 423 CYS A N 1
ATOM 3365 C CA . CYS A 1 423 ? 21.335 -3.003 -28.422 1.00 93.62 423 CYS A CA 1
ATOM 3366 C C . CYS A 1 423 ? 19.926 -3.572 -28.654 1.00 93.62 423 CYS A C 1
ATOM 3368 O O . CYS A 1 423 ? 19.779 -4.785 -28.738 1.00 93.62 423 CYS A O 1
ATOM 3370 N N . PHE A 1 424 ? 18.877 -2.751 -28.767 1.00 96.00 424 PHE A N 1
ATOM 3371 C CA . PHE A 1 424 ? 17.499 -3.209 -28.964 1.00 96.00 424 PHE A CA 1
ATOM 3372 C C . PHE A 1 424 ? 16.909 -2.701 -30.280 1.00 96.00 424 PHE A C 1
ATOM 3374 O O . PHE A 1 424 ? 17.308 -1.677 -30.838 1.00 96.00 424 PHE A O 1
ATOM 3381 N N . ARG A 1 425 ? 15.948 -3.436 -30.850 1.00 95.06 425 ARG A N 1
ATOM 3382 C CA . ARG A 1 425 ? 15.264 -2.987 -32.077 1.00 95.06 425 ARG A CA 1
ATOM 3383 C C . ARG A 1 425 ? 14.251 -1.894 -31.807 1.00 95.06 425 ARG A C 1
ATOM 3385 O O . ARG A 1 425 ? 14.069 -1.032 -32.660 1.00 95.06 425 ARG A O 1
ATOM 3392 N N . LYS A 1 426 ? 13.596 -1.944 -30.649 1.00 96.50 426 LYS A N 1
ATOM 3393 C CA . LYS A 1 426 ? 12.550 -0.997 -30.276 1.00 96.50 426 LYS A CA 1
ATOM 3394 C C . LYS A 1 426 ? 12.756 -0.529 -28.844 1.00 96.50 426 LYS A C 1
ATOM 3396 O O . LYS A 1 426 ? 12.793 -1.350 -27.932 1.00 96.50 426 LYS A O 1
ATOM 3401 N N . VAL A 1 427 ? 12.828 0.784 -28.666 1.00 97.12 427 VAL A N 1
ATOM 3402 C CA . VAL A 1 427 ? 12.916 1.442 -27.361 1.00 97.12 427 VAL A CA 1
ATOM 3403 C C . VAL A 1 427 ? 11.765 2.430 -27.252 1.00 97.12 427 VAL A C 1
ATOM 3405 O O . VAL A 1 427 ? 11.478 3.174 -28.189 1.00 97.12 427 VAL A O 1
ATOM 3408 N N . SER A 1 428 ? 11.070 2.413 -26.124 1.00 97.25 428 SER A N 1
ATOM 3409 C CA . SER A 1 428 ? 9.911 3.268 -25.887 1.00 97.25 428 SER A CA 1
ATOM 3410 C C . SER A 1 428 ? 9.778 3.613 -24.413 1.00 97.25 428 SER A C 1
ATOM 3412 O O . SER A 1 428 ? 10.043 2.774 -23.556 1.00 97.25 428 SER A O 1
ATOM 3414 N N . ILE A 1 429 ? 9.301 4.816 -24.123 1.00 97.12 429 ILE A N 1
ATOM 3415 C CA . ILE A 1 429 ? 8.873 5.231 -22.789 1.00 97.12 429 ILE A CA 1
ATOM 3416 C C . ILE A 1 429 ? 7.375 4.982 -22.667 1.00 97.12 429 ILE A C 1
ATOM 3418 O O . ILE A 1 429 ? 6.611 5.297 -23.578 1.00 97.12 429 ILE A O 1
ATOM 3422 N N . VAL A 1 430 ? 6.951 4.406 -21.547 1.00 97.62 430 VAL A N 1
ATOM 3423 C CA . VAL A 1 430 ? 5.576 3.951 -21.355 1.00 97.62 430 VAL A CA 1
ATOM 3424 C C . VAL A 1 430 ? 5.006 4.493 -20.052 1.00 97.62 430 VAL A C 1
ATOM 3426 O O . VAL A 1 430 ? 5.626 4.394 -18.991 1.00 97.62 430 VAL A O 1
ATOM 3429 N N . VAL A 1 431 ? 3.792 5.037 -20.135 1.00 95.94 431 VAL A N 1
ATOM 3430 C CA . VAL A 1 431 ? 2.996 5.507 -18.993 1.00 95.94 431 VAL A CA 1
ATOM 3431 C C . VAL A 1 431 ? 1.647 4.805 -19.003 1.00 95.94 431 VAL A C 1
ATOM 3433 O O . VAL A 1 431 ? 0.982 4.762 -20.035 1.00 95.94 431 VAL A O 1
ATOM 3436 N N . GLY A 1 432 ? 1.216 4.279 -17.856 1.00 94.50 432 GLY A N 1
ATOM 3437 C CA . GLY A 1 432 ? -0.085 3.625 -17.718 1.00 94.50 432 GLY A CA 1
ATOM 3438 C C . GLY A 1 432 ? -1.174 4.557 -17.184 1.00 94.50 432 GLY A C 1
ATOM 3439 O O . GLY A 1 432 ? -0.903 5.484 -16.419 1.00 94.50 432 GLY A O 1
ATOM 3440 N N . THR A 1 433 ? -2.440 4.255 -17.480 1.00 94.38 433 THR A N 1
ATOM 3441 C CA . THR A 1 433 ? -3.595 4.979 -16.907 1.00 94.38 433 THR A CA 1
ATOM 3442 C C . THR A 1 433 ? -3.677 4.892 -15.385 1.00 94.38 433 THR A C 1
ATOM 3444 O O . THR A 1 433 ? -4.295 5.748 -14.758 1.00 94.38 433 THR A O 1
ATOM 3447 N N . MET A 1 434 ? -3.022 3.895 -14.787 1.00 95.88 434 MET A N 1
ATOM 3448 C CA . MET A 1 434 ? -2.961 3.690 -13.341 1.00 95.88 434 MET A CA 1
ATOM 3449 C C . MET A 1 434 ? -1.741 4.347 -12.680 1.00 95.88 434 MET A C 1
ATOM 3451 O O . MET A 1 434 ? -1.595 4.216 -11.465 1.00 95.88 434 MET A O 1
ATOM 3455 N N . SER A 1 435 ? -0.882 5.066 -13.414 1.00 95.44 435 SER A N 1
ATOM 3456 C CA . SER A 1 435 ? 0.224 5.848 -12.834 1.00 95.44 435 SER A CA 1
ATOM 3457 C C . SER A 1 435 ? -0.293 6.928 -11.880 1.00 95.44 435 SER A C 1
ATOM 3459 O O . SER A 1 435 ? -1.422 7.404 -12.018 1.00 95.44 435 SER A O 1
ATOM 3461 N N . SER A 1 436 ? 0.498 7.282 -10.866 1.00 95.12 436 SER A N 1
ATOM 3462 C CA . SER A 1 436 ? 0.092 8.274 -9.857 1.00 95.12 436 SER A CA 1
ATOM 3463 C C . SER A 1 436 ? -0.167 9.636 -10.508 1.00 95.12 436 SER A C 1
ATOM 3465 O O . SER A 1 436 ? 0.374 9.920 -11.576 1.00 95.12 436 SER A O 1
ATOM 3467 N N . SER A 1 437 ? -1.028 10.459 -9.913 1.00 94.75 437 SER A N 1
ATOM 3468 C CA . SER A 1 437 ? -1.317 11.786 -10.461 1.00 94.75 437 SER A CA 1
ATOM 3469 C C . SER A 1 437 ? -0.080 12.685 -10.361 1.00 94.75 437 SER A C 1
ATOM 3471 O O . SER A 1 437 ? 0.629 12.632 -9.359 1.00 94.75 437 SER A O 1
ATOM 3473 N N . GLY A 1 438 ? 0.215 13.461 -11.409 1.00 92.44 438 GLY A N 1
ATOM 3474 C CA . GLY A 1 438 ? 1.341 14.410 -11.407 1.00 92.44 438 GLY A CA 1
ATOM 3475 C C . GLY A 1 438 ? 2.746 13.786 -11.339 1.00 92.44 438 GLY A C 1
ATOM 3476 O O . GLY A 1 438 ? 3.711 14.484 -11.036 1.00 92.44 438 GLY A O 1
ATOM 3477 N N . THR A 1 439 ? 2.886 12.481 -11.598 1.00 94.69 439 THR A N 1
ATOM 3478 C CA . THR A 1 439 ? 4.176 11.780 -11.504 1.00 94.69 439 THR A CA 1
ATOM 3479 C C . THR A 1 439 ? 5.048 11.936 -12.755 1.00 94.69 439 THR A C 1
ATOM 3481 O O . THR A 1 439 ? 4.539 11.936 -13.877 1.00 94.69 439 THR A O 1
ATOM 3484 N N . SER A 1 440 ? 6.371 12.021 -12.566 1.00 94.81 440 SER A N 1
ATOM 3485 C CA . SER A 1 440 ? 7.370 11.864 -13.635 1.00 94.81 440 SER A CA 1
ATOM 3486 C C . SER A 1 440 ? 7.805 10.408 -13.840 1.00 94.81 440 SER A C 1
ATOM 3488 O O . SER A 1 440 ? 8.635 10.147 -14.708 1.00 94.81 440 SER A O 1
ATOM 3490 N N . GLU A 1 441 ? 7.272 9.474 -13.041 1.00 95.62 441 GLU A N 1
ATOM 3491 C CA . GLU A 1 441 ? 7.558 8.041 -13.136 1.00 95.62 441 GLU A CA 1
ATOM 3492 C C . GLU A 1 441 ? 7.081 7.481 -14.481 1.00 95.62 441 GLU A C 1
ATOM 3494 O O . GLU A 1 441 ? 5.913 7.620 -14.863 1.00 95.62 441 GLU A O 1
ATOM 3499 N N . VAL A 1 442 ? 7.993 6.809 -15.176 1.00 96.25 442 VAL A N 1
ATOM 3500 C CA . VAL A 1 442 ? 7.765 6.151 -16.461 1.00 96.25 442 VAL A CA 1
ATOM 3501 C C . VAL A 1 442 ? 8.486 4.807 -16.503 1.00 96.25 442 VAL A C 1
ATOM 3503 O O . VAL A 1 442 ? 9.415 4.555 -15.738 1.00 96.25 442 VAL A O 1
ATOM 3506 N N . TYR A 1 443 ? 8.085 3.945 -17.432 1.00 97.94 443 TYR A N 1
ATOM 3507 C CA . TYR A 1 443 ? 8.790 2.696 -17.702 1.00 97.94 443 TYR A CA 1
ATOM 3508 C C . TYR A 1 443 ? 9.520 2.792 -19.037 1.00 97.94 443 TYR A C 1
ATOM 3510 O O . TYR A 1 443 ? 8.897 3.021 -20.075 1.00 97.94 443 TYR A O 1
ATOM 3518 N N . LEU A 1 444 ? 10.837 2.607 -19.017 1.00 97.75 444 LEU A N 1
ATOM 3519 C CA . LEU A 1 444 ? 11.635 2.422 -20.220 1.00 97.75 444 LEU A CA 1
ATOM 3520 C C . LEU A 1 444 ? 11.510 0.960 -20.657 1.00 97.75 444 LEU A C 1
ATOM 3522 O O . LEU A 1 444 ? 11.903 0.049 -19.927 1.00 97.75 444 LEU A O 1
ATOM 3526 N N . VAL A 1 445 ? 10.937 0.745 -21.838 1.00 98.44 445 VAL A N 1
ATOM 3527 C CA . VAL A 1 445 ? 10.699 -0.580 -22.413 1.00 98.44 445 VAL A CA 1
ATOM 3528 C C . VAL A 1 445 ? 11.595 -0.778 -23.629 1.00 98.44 445 VAL A C 1
ATOM 3530 O O . VAL A 1 445 ? 11.475 -0.049 -24.616 1.00 98.44 445 VAL A O 1
ATOM 3533 N N . MET A 1 446 ? 12.471 -1.781 -23.571 1.00 98.19 446 MET A N 1
ATOM 3534 C CA . MET A 1 446 ? 13.416 -2.132 -24.636 1.00 98.19 446 MET A CA 1
ATOM 3535 C C . MET A 1 446 ? 13.129 -3.553 -25.126 1.00 98.19 446 MET A C 1
ATOM 3537 O O . MET A 1 446 ? 13.061 -4.478 -24.321 1.00 98.19 446 MET A O 1
ATOM 3541 N N . ARG A 1 447 ? 12.904 -3.730 -26.432 1.00 97.56 447 ARG A N 1
ATOM 3542 C CA . ARG A 1 447 ? 12.421 -4.985 -27.034 1.00 97.56 447 ARG A CA 1
ATOM 3543 C C . ARG A 1 447 ? 13.310 -5.466 -28.169 1.00 97.56 447 ARG A C 1
ATOM 3545 O O . ARG A 1 447 ? 13.786 -4.661 -28.978 1.00 97.56 447 ARG A O 1
ATOM 3552 N N . TYR A 1 448 ? 13.434 -6.789 -28.251 1.00 95.75 448 TYR A N 1
ATOM 3553 C CA . TYR A 1 448 ? 14.169 -7.517 -29.283 1.00 95.75 448 TYR A CA 1
ATOM 3554 C C . TYR A 1 448 ? 15.660 -7.145 -29.301 1.00 95.75 448 TYR A C 1
ATOM 3556 O O . TYR A 1 448 ? 16.072 -6.300 -30.108 1.00 95.75 448 TYR A O 1
ATOM 3564 N N . PRO A 1 449 ? 16.466 -7.742 -28.404 1.00 93.94 449 PRO A N 1
ATOM 3565 C CA . PRO A 1 449 ? 17.913 -7.612 -28.425 1.00 93.94 449 PRO A CA 1
ATOM 3566 C C . PRO A 1 449 ? 18.498 -7.870 -29.818 1.00 93.94 449 PRO A C 1
ATOM 3568 O O . PRO A 1 449 ? 18.075 -8.763 -30.558 1.00 93.94 449 PRO A O 1
ATOM 3571 N N . ARG A 1 450 ? 19.486 -7.064 -30.189 1.00 89.88 450 ARG A N 1
ATOM 3572 C CA . ARG A 1 450 ? 20.287 -7.198 -31.402 1.00 89.88 450 ARG A CA 1
ATOM 3573 C C . ARG A 1 450 ? 21.592 -7.906 -31.058 1.00 89.88 450 ARG A C 1
ATOM 3575 O O . ARG A 1 450 ? 22.109 -7.789 -29.952 1.00 89.88 450 ARG A O 1
ATOM 3582 N N . ALA A 1 451 ? 22.146 -8.614 -32.036 1.00 81.31 451 ALA A N 1
ATOM 3583 C CA . ALA A 1 451 ? 23.529 -9.054 -31.949 1.00 81.31 451 ALA A CA 1
ATOM 3584 C C . ALA A 1 451 ? 24.434 -7.832 -32.182 1.00 81.31 451 ALA A C 1
ATOM 3586 O O . ALA A 1 451 ? 24.485 -7.312 -33.295 1.00 81.31 451 ALA A O 1
ATOM 3587 N N . GLY A 1 452 ? 25.104 -7.368 -31.127 1.00 76.94 452 GLY A N 1
ATOM 3588 C CA . GLY A 1 452 ? 25.977 -6.192 -31.162 1.00 76.94 452 GLY A CA 1
ATOM 3589 C C . GLY A 1 452 ? 25.273 -4.870 -30.836 1.00 76.94 452 GLY A C 1
ATOM 3590 O O . GLY A 1 452 ? 24.046 -4.777 -30.811 1.00 76.94 452 GLY A O 1
ATOM 3591 N N . SER A 1 453 ? 26.085 -3.845 -30.572 1.00 78.94 453 SER A N 1
ATOM 3592 C CA . SER A 1 453 ? 25.636 -2.476 -30.308 1.00 78.94 453 SER A CA 1
ATOM 3593 C C . SER A 1 453 ? 25.827 -1.620 -31.556 1.00 78.94 453 SER A C 1
ATOM 3595 O O . SER A 1 453 ? 26.875 -1.678 -32.202 1.00 78.94 453 SER A O 1
ATOM 3597 N N . LEU A 1 454 ? 24.813 -0.831 -31.906 1.00 82.88 454 LEU A N 1
ATOM 3598 C CA . LEU A 1 454 ? 24.966 0.227 -32.897 1.00 82.88 454 LEU A CA 1
ATOM 3599 C C . LEU A 1 454 ? 25.625 1.438 -32.232 1.00 82.88 454 LEU A C 1
ATOM 3601 O O . LEU A 1 454 ? 25.257 1.802 -31.115 1.00 82.88 454 LEU A O 1
ATOM 3605 N N . ASN A 1 455 ? 26.550 2.095 -32.936 1.00 86.88 455 ASN A N 1
ATOM 3606 C CA . ASN A 1 455 ? 27.108 3.377 -32.502 1.00 86.88 455 ASN A CA 1
ATOM 3607 C C . ASN A 1 455 ? 26.095 4.509 -32.750 1.00 86.88 455 ASN A C 1
ATOM 3609 O O . ASN A 1 455 ? 26.266 5.346 -33.634 1.00 86.88 455 ASN A O 1
ATOM 3613 N N . CYS A 1 456 ? 24.981 4.470 -32.026 1.00 90.38 456 CYS A N 1
ATOM 3614 C CA . CYS A 1 456 ? 23.911 5.452 -32.087 1.00 90.38 456 CYS A CA 1
ATOM 3615 C C . CYS A 1 456 ? 23.473 5.847 -30.677 1.00 90.38 456 CYS A C 1
ATOM 3617 O O . CYS A 1 456 ? 23.602 5.084 -29.719 1.00 90.38 456 CYS A O 1
ATOM 3619 N N . LYS A 1 457 ? 22.936 7.057 -30.556 1.00 91.25 457 LYS A N 1
ATOM 3620 C CA . LYS A 1 457 ? 22.477 7.650 -29.298 1.00 91.25 457 LYS A CA 1
ATOM 3621 C C . LYS A 1 457 ? 20.993 8.022 -29.399 1.00 91.25 457 LYS A C 1
ATOM 3623 O O . LYS A 1 457 ? 20.488 8.209 -30.510 1.00 91.25 457 LYS A O 1
ATOM 3628 N N . PRO A 1 458 ? 20.273 8.120 -28.270 1.00 92.56 458 PRO A N 1
ATOM 3629 C CA . PRO A 1 458 ? 18.854 8.451 -28.279 1.00 92.56 458 PRO A CA 1
ATOM 3630 C C . PRO A 1 458 ? 18.609 9.879 -28.793 1.00 92.56 458 PRO A C 1
ATOM 3632 O O . PRO A 1 458 ? 19.193 10.849 -28.309 1.00 92.56 458 PRO A O 1
ATOM 3635 N N . ALA A 1 459 ? 17.683 10.022 -29.739 1.00 91.50 459 ALA A N 1
ATOM 3636 C CA . ALA A 1 459 ? 17.256 11.295 -30.310 1.00 91.50 459 ALA A CA 1
ATOM 3637 C C . ALA A 1 459 ? 16.285 12.028 -29.361 1.00 91.50 459 ALA A C 1
ATOM 3639 O O . ALA A 1 459 ? 15.061 12.037 -29.548 1.00 91.50 459 ALA A O 1
ATOM 3640 N N . ILE A 1 460 ? 16.831 12.656 -28.316 1.00 90.50 460 ILE A N 1
ATOM 3641 C CA . ILE A 1 460 ? 16.064 13.180 -27.172 1.00 90.50 460 ILE A CA 1
ATOM 3642 C C . ILE A 1 460 ? 15.070 14.301 -27.532 1.00 90.50 460 ILE A C 1
ATOM 3644 O O . ILE A 1 460 ? 14.064 14.491 -26.850 1.00 90.50 460 ILE A O 1
ATOM 3648 N N . ARG A 1 461 ? 15.281 15.012 -28.649 1.00 88.12 461 ARG A N 1
ATOM 3649 C CA . ARG A 1 461 ? 14.363 16.066 -29.127 1.00 88.12 461 ARG A CA 1
ATOM 3650 C C . ARG A 1 461 ? 12.941 15.545 -29.363 1.00 88.12 461 ARG A C 1
ATOM 3652 O O . ARG A 1 461 ? 11.976 16.270 -29.127 1.00 88.12 461 ARG A O 1
ATOM 3659 N N . SER A 1 462 ? 12.802 14.294 -29.803 1.00 84.00 462 SER A N 1
ATOM 3660 C CA . SER A 1 462 ? 11.499 13.643 -29.999 1.00 84.00 462 SER A CA 1
ATOM 3661 C C . SER A 1 462 ? 10.748 13.436 -28.675 1.00 84.00 462 SER A C 1
ATOM 3663 O O . SER A 1 462 ? 9.544 13.703 -28.589 1.00 84.00 462 SER A O 1
ATOM 3665 N N . LEU A 1 463 ? 11.477 13.059 -27.621 1.00 87.81 463 LEU A N 1
ATOM 3666 C CA . LEU A 1 463 ? 10.947 12.926 -26.269 1.00 87.81 463 LEU A CA 1
ATOM 3667 C C . LEU A 1 463 ? 10.491 14.278 -25.717 1.00 87.81 463 LEU A C 1
ATOM 3669 O O . LEU A 1 463 ? 9.375 14.383 -25.215 1.00 87.81 463 LEU A O 1
ATOM 3673 N N . ILE A 1 464 ? 11.312 15.322 -25.868 1.00 91.06 464 ILE A N 1
ATOM 3674 C CA . ILE A 1 464 ? 10.990 16.677 -25.392 1.00 91.06 464 ILE A CA 1
ATOM 3675 C C . ILE A 1 464 ? 9.677 17.176 -26.010 1.00 91.06 464 ILE A C 1
ATOM 3677 O O . ILE A 1 464 ? 8.821 17.695 -25.299 1.00 91.06 464 ILE A O 1
ATOM 3681 N N . ARG A 1 465 ? 9.455 16.948 -27.312 1.00 89.56 465 ARG A N 1
ATOM 3682 C CA . ARG A 1 465 ? 8.193 17.319 -27.983 1.00 89.56 465 ARG A CA 1
ATOM 3683 C C . ARG A 1 465 ? 6.972 16.593 -27.409 1.00 89.56 465 ARG A C 1
ATOM 3685 O O . ARG A 1 465 ? 5.886 17.164 -27.356 1.00 89.56 465 ARG A O 1
ATOM 3692 N N . SER A 1 466 ? 7.150 15.360 -26.945 1.00 90.12 466 SER A N 1
ATOM 3693 C CA . SER A 1 466 ? 6.071 14.504 -26.430 1.00 90.12 466 SER A CA 1
ATOM 3694 C C . SER A 1 466 ? 5.873 14.620 -24.913 1.00 90.12 466 SER A C 1
ATOM 3696 O O . SER A 1 466 ? 5.005 13.955 -24.346 1.00 90.12 466 SER A O 1
ATOM 3698 N N . ILE A 1 467 ? 6.658 15.464 -24.236 1.00 90.50 467 ILE A N 1
ATOM 3699 C CA . ILE A 1 467 ? 6.734 15.467 -22.773 1.00 90.50 467 ILE A CA 1
ATOM 3700 C C . ILE A 1 467 ? 5.449 15.937 -22.088 1.00 90.50 467 ILE A C 1
ATOM 3702 O O . ILE A 1 467 ? 5.122 15.481 -20.996 1.00 90.50 467 ILE A O 1
ATOM 3706 N N . HIS A 1 468 ? 4.682 16.794 -22.764 1.00 90.94 468 HIS A N 1
ATOM 3707 C CA . HIS A 1 468 ? 3.399 17.327 -22.301 1.00 90.94 468 HIS A CA 1
ATOM 3708 C C . HIS A 1 468 ? 2.349 16.230 -22.040 1.00 90.94 468 HIS A C 1
ATOM 3710 O O . HIS A 1 468 ? 1.364 16.450 -21.337 1.00 90.94 468 HIS A O 1
ATOM 3716 N N . ILE A 1 469 ? 2.555 15.028 -22.589 1.00 90.88 469 ILE A N 1
ATOM 3717 C CA . ILE A 1 469 ? 1.666 13.880 -22.404 1.00 90.88 469 ILE A CA 1
ATOM 3718 C C . ILE A 1 469 ? 1.919 13.189 -21.053 1.00 90.88 469 ILE A C 1
ATOM 3720 O O . ILE A 1 469 ? 1.044 12.470 -20.568 1.00 90.88 469 ILE A O 1
ATOM 3724 N N . ILE A 1 470 ? 3.071 13.395 -20.414 1.00 93.75 470 ILE A N 1
ATOM 3725 C CA . ILE A 1 470 ? 3.422 12.754 -19.140 1.00 93.75 470 ILE A CA 1
ATOM 3726 C C . ILE A 1 470 ? 2.639 13.407 -17.984 1.00 93.75 470 ILE A C 1
ATOM 3728 O O . ILE A 1 470 ? 2.504 14.630 -17.965 1.00 93.75 470 ILE A O 1
ATOM 3732 N N . PRO A 1 471 ? 2.141 12.632 -16.995 1.00 94.94 471 PRO A N 1
ATOM 3733 C CA . PRO A 1 471 ? 1.322 13.144 -15.893 1.00 94.94 471 PRO A CA 1
ATOM 3734 C C . PRO A 1 471 ? 1.884 14.370 -15.163 1.00 94.94 471 PRO A C 1
ATOM 3736 O O . PRO A 1 471 ? 1.119 15.275 -14.844 1.00 94.94 471 PRO A O 1
ATOM 3739 N N . SER A 1 472 ? 3.199 14.444 -14.931 1.00 94.25 472 SER A N 1
ATOM 3740 C CA . SER A 1 472 ? 3.860 15.596 -14.289 1.00 94.25 472 SER A CA 1
ATOM 3741 C C . SER A 1 472 ? 3.747 16.918 -15.051 1.00 94.25 472 SER A C 1
ATOM 3743 O O . SER A 1 472 ? 3.908 17.982 -14.456 1.00 94.25 472 SER A O 1
ATOM 3745 N N . GLN A 1 473 ? 3.481 16.864 -16.355 1.00 93.81 473 GLN A N 1
ATOM 3746 C CA . GLN A 1 473 ? 3.369 18.035 -17.228 1.00 93.81 473 GLN A CA 1
ATOM 3747 C C . GLN A 1 473 ? 1.914 18.404 -17.543 1.00 93.81 473 GLN A C 1
ATOM 3749 O O . GLN A 1 473 ? 1.657 19.416 -18.192 1.00 93.81 473 GLN A O 1
ATOM 3754 N N . ARG A 1 474 ? 0.948 17.602 -17.080 1.00 92.81 474 ARG A N 1
ATOM 3755 C CA . ARG A 1 474 ? -0.482 17.863 -17.264 1.00 92.81 474 ARG A CA 1
ATOM 3756 C C . ARG A 1 474 ? -1.021 18.809 -16.201 1.00 92.81 474 ARG A C 1
ATOM 3758 O O . ARG A 1 474 ? -0.473 18.935 -15.105 1.00 92.81 474 ARG A O 1
ATOM 3765 N N . SER A 1 475 ? -2.151 19.445 -16.504 1.00 92.44 475 SER A N 1
ATOM 3766 C CA . SER A 1 475 ? -2.857 20.249 -15.511 1.00 92.44 475 SER A CA 1
ATOM 3767 C C . SER A 1 475 ? -3.475 19.364 -14.418 1.00 92.44 475 SER A C 1
ATOM 3769 O O . SER A 1 475 ? -3.865 18.219 -14.661 1.00 92.44 475 SER A O 1
ATOM 3771 N N . CYS A 1 476 ? -3.645 19.909 -13.207 1.00 91.50 476 CYS A N 1
ATOM 3772 C CA . CYS A 1 476 ? -4.371 19.222 -12.129 1.00 91.50 476 CYS A CA 1
ATOM 3773 C C . CYS A 1 476 ? -5.797 18.827 -12.538 1.00 91.50 476 CYS A C 1
ATOM 3775 O O . CYS A 1 476 ? -6.330 17.833 -12.046 1.00 91.50 476 CYS A O 1
ATOM 3777 N N . PHE A 1 477 ? -6.422 19.604 -13.425 1.00 95.12 477 PHE A N 1
ATOM 3778 C CA . PHE A 1 477 ? -7.763 19.323 -13.919 1.00 95.12 477 PHE A CA 1
ATOM 3779 C C . PHE A 1 477 ? -7.784 18.094 -14.835 1.00 95.12 477 PHE A C 1
ATOM 3781 O O . PHE A 1 477 ? -8.647 17.232 -14.675 1.00 95.12 477 PHE A O 1
ATOM 3788 N N . ASP A 1 478 ? -6.809 17.958 -15.736 1.00 95.56 478 ASP A N 1
ATOM 3789 C CA . ASP A 1 478 ? -6.697 16.786 -16.615 1.00 95.56 478 ASP A CA 1
ATOM 3790 C C . ASP A 1 478 ? -6.426 15.509 -15.819 1.00 95.56 478 ASP A C 1
ATOM 3792 O O . ASP A 1 478 ? -7.018 14.461 -16.082 1.00 95.56 478 ASP A O 1
ATOM 3796 N N . GLU A 1 479 ? -5.588 15.599 -14.787 1.00 95.94 479 GLU A N 1
ATOM 3797 C CA . GLU A 1 479 ? -5.302 14.475 -13.895 1.00 95.94 479 GLU A CA 1
ATOM 3798 C C . GLU A 1 479 ? -6.505 14.108 -13.017 1.00 95.94 479 GLU A C 1
ATOM 3800 O O . GLU A 1 479 ? -6.756 12.926 -12.766 1.00 95.94 479 GLU A O 1
ATOM 3805 N N . PHE A 1 480 ? -7.315 15.091 -12.618 1.00 97.19 480 PHE A N 1
ATOM 3806 C CA . PHE A 1 480 ? -8.597 14.836 -11.967 1.00 97.19 480 PHE A CA 1
ATOM 3807 C C . PHE A 1 480 ? -9.578 14.131 -12.914 1.00 97.19 480 PHE A C 1
ATOM 3809 O O . PHE A 1 480 ? -10.184 13.130 -12.532 1.00 97.19 480 PHE A O 1
ATOM 3816 N N . ARG A 1 481 ? -9.677 14.563 -14.179 1.00 97.38 481 ARG A N 1
ATOM 3817 C CA . ARG A 1 481 ? -10.475 13.865 -15.204 1.00 97.38 481 ARG A CA 1
ATOM 3818 C C . ARG A 1 481 ? -9.988 12.435 -15.438 1.00 97.38 481 ARG A C 1
ATOM 3820 O O . ARG A 1 481 ? -10.812 11.530 -15.555 1.00 97.38 481 ARG A O 1
ATOM 3827 N N . ARG A 1 482 ? -8.671 12.208 -15.451 1.00 96.19 482 ARG A N 1
ATOM 3828 C CA . ARG A 1 482 ? -8.080 10.863 -15.536 1.00 96.19 482 ARG A CA 1
ATOM 3829 C C . ARG A 1 482 ? -8.490 9.991 -14.349 1.00 96.19 482 ARG A C 1
ATOM 3831 O O . ARG A 1 482 ? -8.818 8.826 -14.551 1.00 96.19 482 ARG A O 1
ATOM 3838 N N . ALA A 1 483 ? -8.523 10.545 -13.138 1.00 97.19 483 ALA A N 1
ATOM 3839 C CA . ALA A 1 483 ? -8.983 9.830 -11.949 1.00 97.19 483 ALA A CA 1
ATOM 3840 C C . ALA A 1 483 ? -10.482 9.476 -12.006 1.00 97.19 483 ALA A C 1
ATOM 3842 O O . ALA A 1 483 ? -10.865 8.374 -11.615 1.00 97.19 483 ALA A O 1
ATOM 3843 N N . LEU A 1 484 ? -11.326 10.374 -12.528 1.00 96.56 484 LEU A N 1
ATOM 3844 C CA . LEU A 1 484 ? -12.761 10.119 -12.733 1.00 96.56 484 LEU A CA 1
ATOM 3845 C C . LEU A 1 484 ? -13.020 8.985 -13.738 1.00 96.56 484 LEU A C 1
ATOM 3847 O O . LEU A 1 484 ? -14.009 8.270 -13.614 1.00 96.56 484 LEU A O 1
ATOM 3851 N N . ALA A 1 485 ? -12.122 8.787 -14.706 1.00 96.00 485 ALA A N 1
ATOM 3852 C CA . ALA A 1 485 ? -12.239 7.734 -15.713 1.00 96.00 485 ALA A CA 1
ATOM 3853 C C . ALA A 1 485 ? -11.873 6.325 -15.200 1.00 96.00 485 ALA A C 1
ATOM 3855 O O . ALA A 1 485 ? -12.040 5.349 -15.933 1.00 96.00 485 ALA A O 1
ATOM 3856 N N . ILE A 1 486 ? -11.366 6.184 -13.967 1.00 95.00 486 ILE A N 1
ATOM 3857 C CA . ILE A 1 486 ? -10.959 4.882 -13.423 1.00 95.00 486 ILE A CA 1
ATOM 3858 C C . ILE A 1 486 ? -12.199 4.016 -13.139 1.00 95.00 486 ILE A C 1
ATOM 3860 O O . ILE A 1 486 ? -13.027 4.376 -12.297 1.00 95.00 486 ILE A O 1
ATOM 3864 N N . PRO A 1 487 ? -12.325 2.825 -13.757 1.00 93.69 487 PRO A N 1
ATOM 3865 C CA . PRO A 1 487 ? -13.473 1.951 -13.557 1.00 93.69 487 PRO A CA 1
ATOM 3866 C C . PRO A 1 487 ? -13.323 1.152 -12.255 1.00 93.69 487 PRO A C 1
ATOM 3868 O O . PRO A 1 487 ? -12.958 -0.024 -12.267 1.00 93.69 487 PRO A O 1
ATOM 3871 N N . ILE A 1 488 ? -13.626 1.780 -11.116 1.00 92.62 488 ILE A N 1
ATOM 3872 C CA . ILE A 1 488 ? -13.407 1.198 -9.779 1.00 92.62 488 ILE A CA 1
ATOM 3873 C C . ILE A 1 488 ? -14.046 -0.187 -9.577 1.00 92.62 488 ILE A C 1
ATOM 3875 O O . ILE A 1 488 ? -13.451 -1.048 -8.933 1.00 92.62 488 ILE A O 1
ATOM 3879 N N . HIS A 1 489 ? -15.200 -0.449 -10.200 1.00 90.50 489 HIS A N 1
ATOM 3880 C CA . HIS A 1 489 ? -15.900 -1.737 -10.139 1.00 90.50 489 HIS A CA 1
ATOM 3881 C C . HIS A 1 489 ? -15.114 -2.890 -10.787 1.00 90.50 489 HIS A C 1
ATOM 3883 O O . HIS A 1 489 ? -15.356 -4.052 -10.471 1.00 90.50 489 HIS A O 1
ATOM 3889 N N . LYS A 1 490 ? -14.157 -2.593 -11.678 1.00 94.25 490 LYS A N 1
ATOM 3890 C CA . LYS A 1 490 ? -13.303 -3.600 -12.325 1.00 94.25 490 LYS A CA 1
ATOM 3891 C C . LYS A 1 490 ? -12.018 -3.875 -11.551 1.00 94.25 490 LYS A C 1
ATOM 3893 O O . LYS A 1 490 ? -11.357 -4.857 -11.854 1.00 94.25 490 LYS A O 1
ATOM 3898 N N . LEU A 1 491 ? -11.651 -3.061 -10.561 1.00 94.56 491 LEU A N 1
ATOM 3899 C CA . LEU A 1 491 ? -10.335 -3.153 -9.912 1.00 94.56 491 LEU A CA 1
ATOM 3900 C C . LEU A 1 491 ? -10.149 -4.403 -9.039 1.00 94.56 491 LEU A C 1
ATOM 3902 O O . LEU A 1 491 ? -9.018 -4.784 -8.768 1.00 94.56 491 LEU A O 1
ATOM 3906 N N . PHE A 1 492 ? -11.236 -5.074 -8.656 1.00 94.69 492 PHE A N 1
ATOM 3907 C CA . PHE A 1 492 ? -11.198 -6.390 -8.004 1.00 94.69 492 PHE A CA 1
ATOM 3908 C C . PHE A 1 492 ? -11.453 -7.559 -8.967 1.00 94.69 492 PHE A C 1
ATOM 3910 O O . PHE A 1 492 ? -11.524 -8.707 -8.533 1.00 94.69 492 PHE A O 1
ATOM 3917 N N . LYS A 1 493 ? -11.618 -7.298 -10.273 1.00 95.25 493 LYS A N 1
ATOM 3918 C CA . LYS A 1 493 ? -11.819 -8.358 -11.268 1.00 95.25 493 LYS A CA 1
ATOM 3919 C C . LYS A 1 493 ? -10.646 -9.337 -11.192 1.00 95.25 493 LYS A C 1
ATOM 3921 O O . LYS A 1 493 ? -9.502 -8.899 -11.158 1.00 95.25 493 LYS A O 1
ATOM 3926 N N . GLY A 1 494 ? -10.947 -10.635 -11.171 1.00 93.75 494 GLY A N 1
ATOM 3927 C CA . GLY A 1 494 ? -9.942 -11.700 -11.162 1.00 93.75 494 GLY A CA 1
ATOM 3928 C C . GLY A 1 494 ? -9.207 -11.899 -9.833 1.00 93.75 494 GLY A C 1
ATOM 3929 O O . GLY A 1 494 ? -8.331 -12.752 -9.779 1.00 93.75 494 GLY A O 1
ATOM 3930 N N . VAL A 1 495 ? -9.548 -11.151 -8.775 1.00 93.69 495 VAL A N 1
ATOM 3931 C CA . VAL A 1 495 ? -8.947 -11.300 -7.441 1.00 93.69 495 VAL A CA 1
ATOM 3932 C C . VAL A 1 495 ? -9.846 -12.184 -6.559 1.00 93.69 495 VAL A C 1
ATOM 3934 O O . VAL A 1 495 ? -11.040 -11.887 -6.436 1.00 93.69 495 VAL A O 1
ATOM 3937 N N . PRO A 1 496 ? -9.309 -13.227 -5.897 1.00 90.88 496 PRO A N 1
ATOM 3938 C CA . PRO A 1 496 ? -10.067 -14.060 -4.968 1.00 90.88 496 PRO A CA 1
ATOM 3939 C C . PRO A 1 496 ? -10.677 -13.261 -3.814 1.00 90.88 496 PRO A C 1
ATOM 3941 O O . PRO A 1 496 ? -10.032 -12.388 -3.233 1.00 90.88 496 PRO A O 1
ATOM 3944 N N . LYS A 1 497 ? -11.897 -13.615 -3.390 1.00 87.50 497 LYS A N 1
ATOM 3945 C CA . LYS A 1 497 ? -12.550 -12.980 -2.226 1.00 87.50 497 LYS A CA 1
ATOM 3946 C C . LYS A 1 497 ? -11.755 -13.159 -0.929 1.00 87.50 497 LYS A C 1
ATOM 3948 O O . LYS A 1 497 ? -11.790 -12.276 -0.078 1.00 87.50 497 LYS A O 1
ATOM 3953 N N . SER A 1 498 ? -11.018 -14.263 -0.801 1.00 81.75 498 SER A N 1
ATOM 3954 C CA . SER A 1 498 ? -10.103 -14.526 0.317 1.00 81.75 498 SER A CA 1
ATOM 3955 C C . SER A 1 498 ? -8.945 -13.529 0.403 1.00 81.75 498 SER A C 1
ATOM 3957 O O . SER A 1 498 ? -8.337 -13.417 1.453 1.00 81.75 498 SER A O 1
ATOM 3959 N N . MET A 1 499 ? -8.657 -12.775 -0.659 1.00 86.44 499 MET A N 1
ATOM 3960 C CA . MET A 1 499 ? -7.603 -11.754 -0.705 1.00 86.44 499 MET A CA 1
ATOM 3961 C C . MET A 1 499 ? -8.143 -10.327 -0.576 1.00 86.44 499 MET A C 1
ATOM 3963 O O . MET A 1 499 ? -7.386 -9.361 -0.663 1.00 86.44 499 MET A O 1
ATOM 3967 N N . ILE A 1 500 ? -9.459 -10.167 -0.414 1.00 89.38 500 ILE A N 1
ATOM 3968 C CA . ILE A 1 500 ? -10.127 -8.867 -0.364 1.00 89.38 500 ILE A CA 1
ATOM 3969 C C . ILE A 1 500 ? -10.566 -8.619 1.087 1.00 89.38 500 ILE A C 1
ATOM 3971 O O . ILE A 1 500 ? -11.574 -9.182 1.516 1.00 89.38 500 ILE A O 1
ATOM 3975 N N . PRO A 1 501 ? -9.855 -7.770 1.858 1.00 86.81 501 PRO A N 1
ATOM 3976 C CA . PRO A 1 501 ? -10.219 -7.478 3.247 1.00 86.81 501 PRO A CA 1
ATOM 3977 C C . PRO A 1 501 ? -11.623 -6.880 3.343 1.00 86.81 501 PRO A C 1
ATOM 3979 O O . PRO A 1 501 ? -12.019 -6.139 2.450 1.00 86.81 501 PRO A O 1
ATOM 3982 N N . ASP A 1 502 ? -12.375 -7.118 4.415 1.00 87.50 502 ASP A N 1
ATOM 3983 C CA . ASP A 1 502 ? -13.677 -6.458 4.604 1.00 87.50 502 ASP A CA 1
ATOM 3984 C C . ASP A 1 502 ? -13.507 -4.929 4.773 1.00 87.50 502 ASP A C 1
ATOM 3986 O O . ASP A 1 502 ? -12.787 -4.502 5.681 1.00 87.50 502 ASP A O 1
ATOM 3990 N N . PRO A 1 503 ? -14.169 -4.081 3.957 1.00 91.62 503 PRO A N 1
ATOM 3991 C CA . PRO A 1 503 ? -13.981 -2.628 4.008 1.00 91.62 503 PRO A CA 1
ATOM 3992 C C . PRO A 1 503 ? -14.425 -1.996 5.337 1.00 91.62 503 PRO A C 1
ATOM 3994 O O . PRO A 1 503 ? -13.872 -0.974 5.739 1.00 91.62 503 PRO A O 1
ATOM 3997 N N . HIS A 1 504 ? -15.375 -2.600 6.060 1.00 91.25 504 HIS A N 1
ATOM 3998 C CA . HIS A 1 504 ? -15.785 -2.120 7.387 1.00 91.25 504 HIS A CA 1
ATOM 3999 C C . HIS A 1 504 ? -14.685 -2.363 8.424 1.00 91.25 504 HIS A C 1
ATOM 4001 O O . HIS A 1 504 ? -14.382 -1.500 9.248 1.00 91.25 504 HIS A O 1
ATOM 4007 N N . THR A 1 505 ? -14.047 -3.531 8.356 1.00 86.94 505 THR A N 1
ATOM 4008 C CA . THR A 1 505 ? -12.890 -3.864 9.190 1.00 86.94 505 THR A CA 1
ATOM 4009 C C . THR A 1 505 ? -11.712 -2.939 8.878 1.00 86.94 505 THR A C 1
ATOM 4011 O O . THR A 1 505 ? -11.083 -2.431 9.806 1.00 86.94 505 THR A O 1
ATOM 4014 N N . GLU A 1 506 ? -11.455 -2.639 7.601 1.00 89.94 506 GLU A N 1
ATOM 4015 C CA . GLU A 1 506 ? -10.442 -1.649 7.211 1.00 89.94 506 GLU A CA 1
ATOM 4016 C C . GLU A 1 506 ? -10.759 -0.247 7.732 1.00 89.94 506 GLU A C 1
ATOM 4018 O O . GLU A 1 506 ? -9.850 0.425 8.214 1.00 89.94 506 GLU A O 1
ATOM 4023 N N . LEU A 1 507 ? -12.026 0.185 7.695 1.00 94.44 507 LEU A N 1
ATOM 4024 C CA . LEU A 1 507 ? -12.443 1.450 8.299 1.00 94.44 507 LEU A CA 1
ATOM 4025 C C . LEU A 1 507 ? -12.138 1.461 9.797 1.00 94.44 507 LEU A C 1
ATOM 4027 O O . LEU A 1 507 ? -11.482 2.379 10.272 1.00 94.44 507 LEU A O 1
ATOM 4031 N N . CYS A 1 508 ? -12.539 0.425 10.534 1.00 89.12 508 CYS A N 1
ATOM 4032 C CA . CYS A 1 508 ? -12.257 0.319 11.966 1.00 89.12 508 CYS A CA 1
ATOM 4033 C C . CYS A 1 508 ? -10.749 0.424 12.260 1.00 89.12 508 CYS A C 1
ATOM 4035 O O . CYS A 1 508 ? -10.326 1.226 13.094 1.00 89.12 508 CYS A O 1
ATOM 4037 N N . VAL A 1 509 ? -9.922 -0.332 11.530 1.00 87.31 509 VAL A N 1
ATOM 4038 C CA . VAL A 1 509 ? -8.457 -0.305 11.673 1.00 87.31 509 VAL A CA 1
ATOM 4039 C C . VAL A 1 509 ? -7.886 1.070 11.323 1.00 87.31 509 VAL A C 1
ATOM 4041 O O . VAL A 1 509 ? -7.050 1.581 12.067 1.00 87.31 509 VAL A O 1
ATOM 4044 N N . LEU A 1 510 ? -8.356 1.693 10.240 1.00 93.75 510 LEU A N 1
ATOM 4045 C CA . LEU A 1 510 ? -7.959 3.039 9.830 1.00 93.75 510 LEU A CA 1
ATOM 4046 C C . LEU A 1 510 ? -8.255 4.055 10.938 1.00 93.75 510 LEU A C 1
ATOM 4048 O O . LEU A 1 510 ? -7.352 4.792 11.332 1.00 93.75 510 LEU A O 1
ATOM 4052 N N . LEU A 1 511 ? -9.476 4.055 11.482 1.00 94.88 511 LEU A N 1
ATOM 4053 C CA . LEU A 1 511 ? -9.891 4.980 12.539 1.00 94.88 511 LEU A CA 1
ATOM 4054 C C . LEU A 1 511 ? -9.051 4.799 13.812 1.00 94.88 511 LEU A C 1
ATOM 4056 O O . LEU A 1 511 ? -8.537 5.771 14.367 1.00 94.88 511 LEU A O 1
ATOM 4060 N N . ILE A 1 512 ? -8.824 3.556 14.235 1.00 88.62 512 ILE A N 1
ATOM 4061 C CA . ILE A 1 512 ? -7.972 3.265 15.395 1.00 88.62 512 ILE A CA 1
ATOM 4062 C C . ILE A 1 512 ? -6.527 3.723 15.141 1.00 88.62 512 ILE A C 1
ATOM 4064 O O . ILE A 1 512 ? -5.911 4.336 16.013 1.00 88.62 512 ILE A O 1
ATOM 4068 N N . SER A 1 513 ? -5.987 3.496 13.938 1.00 88.56 513 SER A N 1
ATOM 4069 C CA . SER A 1 513 ? -4.602 3.861 13.602 1.00 88.56 513 SER A CA 1
ATOM 4070 C C . SER A 1 513 ? -4.339 5.373 13.661 1.00 88.56 513 SER A C 1
ATOM 4072 O O . SER A 1 513 ? -3.233 5.800 14.007 1.00 88.56 513 SER A O 1
ATOM 4074 N N . ILE A 1 514 ? -5.361 6.194 13.385 1.00 94.56 514 ILE A N 1
ATOM 4075 C CA . ILE A 1 514 ? -5.269 7.659 13.475 1.00 94.56 514 ILE A CA 1
ATOM 4076 C C . ILE A 1 514 ? -5.529 8.188 14.894 1.00 94.56 514 ILE A C 1
ATOM 4078 O O . ILE A 1 514 ? -5.347 9.383 15.130 1.00 94.56 514 ILE A O 1
ATOM 4082 N N . GLY A 1 515 ? -5.868 7.315 15.848 1.00 90.69 515 GLY A N 1
ATOM 4083 C CA . GLY A 1 515 ? -6.042 7.649 17.263 1.00 90.69 515 GLY A CA 1
ATOM 4084 C C . GLY A 1 515 ? -7.493 7.785 17.729 1.00 90.69 515 GLY A C 1
ATOM 4085 O O . GLY A 1 515 ? -7.714 8.320 18.812 1.00 90.69 515 GLY A O 1
ATOM 4086 N N . VAL A 1 516 ? -8.477 7.328 16.946 1.00 90.69 516 VAL A N 1
ATOM 4087 C CA . VAL A 1 516 ? -9.876 7.235 17.403 1.00 90.69 516 VAL A CA 1
ATOM 4088 C C . VAL A 1 516 ? -9.985 6.129 18.455 1.00 90.69 516 VAL A C 1
ATOM 4090 O O . VAL A 1 516 ? -9.368 5.070 18.319 1.00 90.69 516 VAL A O 1
ATOM 4093 N N . GLU A 1 517 ? -10.781 6.359 19.502 1.00 85.88 517 GLU A N 1
ATOM 4094 C CA . GLU A 1 517 ? -11.031 5.356 20.545 1.00 85.88 517 GLU A CA 1
ATOM 4095 C C . GLU A 1 517 ? -11.596 4.062 19.919 1.00 85.88 517 GLU A C 1
ATOM 4097 O O . GLU A 1 517 ? -12.501 4.111 19.083 1.00 85.88 517 GLU A O 1
ATOM 4102 N N . SER A 1 518 ? -11.093 2.887 20.323 1.00 79.81 518 SER A N 1
ATOM 4103 C CA . SER A 1 518 ? -11.436 1.601 19.684 1.00 79.81 518 SER A CA 1
ATOM 4104 C C . SER A 1 518 ? -12.935 1.295 19.678 1.00 79.81 518 SER A C 1
ATOM 4106 O O . SER A 1 518 ? -13.451 0.783 18.686 1.00 79.81 518 SER A O 1
ATOM 4108 N N . GLY A 1 519 ? -13.648 1.671 20.744 1.00 77.88 519 GLY A N 1
ATOM 4109 C CA . GLY A 1 519 ? -15.104 1.551 20.823 1.00 77.88 519 GLY A CA 1
ATOM 4110 C C . GLY A 1 519 ? -15.840 2.412 19.792 1.00 77.88 519 GLY A C 1
ATOM 4111 O O . GLY A 1 519 ? -16.786 1.932 19.172 1.00 77.88 519 GLY A O 1
ATOM 411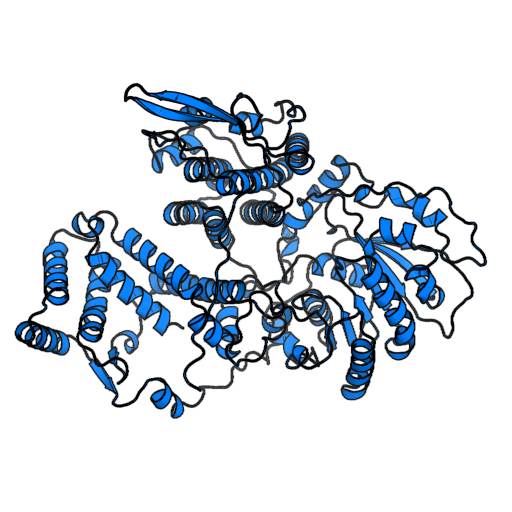2 N N . ILE A 1 520 ? -15.380 3.647 19.558 1.00 86.12 520 ILE A N 1
ATOM 4113 C CA . ILE A 1 520 ? -15.959 4.558 18.557 1.00 86.12 520 ILE A CA 1
ATOM 4114 C C . ILE A 1 520 ? -15.653 4.043 17.147 1.00 86.12 520 ILE A C 1
ATOM 4116 O O . ILE A 1 520 ? -16.554 3.942 16.318 1.00 86.12 520 ILE A O 1
ATOM 4120 N N . GLY A 1 521 ? -14.404 3.647 16.879 1.00 88.38 521 GLY A N 1
ATOM 4121 C CA . GLY A 1 521 ? -14.009 3.092 15.581 1.00 88.38 521 GLY A CA 1
ATOM 4122 C C . GLY A 1 521 ? -14.817 1.846 15.198 1.00 88.38 521 GLY A C 1
ATOM 4123 O O . GLY A 1 521 ? -15.279 1.733 14.061 1.00 88.38 521 GLY A O 1
ATOM 4124 N N . ALA A 1 522 ? -15.052 0.948 16.161 1.00 82.81 522 ALA A N 1
ATOM 4125 C CA . ALA A 1 522 ? -15.891 -0.232 15.972 1.00 82.81 522 ALA A CA 1
ATOM 4126 C C . ALA A 1 522 ? -17.372 0.124 15.758 1.00 82.81 522 ALA A C 1
ATOM 4128 O O . ALA A 1 522 ? -18.007 -0.459 14.882 1.00 82.81 522 ALA A O 1
ATOM 4129 N N . LEU A 1 523 ? -17.910 1.091 16.511 1.00 85.75 523 LEU A N 1
ATOM 4130 C CA . LEU A 1 523 ? -19.292 1.557 16.360 1.00 85.75 523 LEU A CA 1
ATOM 4131 C C . LEU A 1 523 ? -19.543 2.135 14.964 1.00 85.75 523 LEU A C 1
ATOM 4133 O O . LEU A 1 523 ? -20.517 1.761 14.317 1.00 85.75 523 LEU A O 1
ATOM 4137 N N . VAL A 1 524 ? -18.654 3.009 14.485 1.00 91.81 524 VAL A N 1
ATOM 4138 C CA . VAL A 1 524 ? -18.760 3.605 13.146 1.00 91.81 524 VAL A CA 1
ATOM 4139 C C . VAL A 1 524 ? -18.739 2.512 12.076 1.00 91.81 524 VAL A C 1
ATOM 4141 O O . VAL A 1 524 ? -19.593 2.502 11.192 1.00 91.81 524 VAL A O 1
ATOM 4144 N N . ALA A 1 525 ? -17.805 1.561 12.164 1.00 90.00 525 ALA A N 1
ATOM 4145 C CA . ALA A 1 525 ? -17.716 0.453 11.215 1.00 90.00 525 ALA A CA 1
ATOM 4146 C C . ALA A 1 525 ? -18.966 -0.445 11.216 1.00 90.00 525 ALA A C 1
ATOM 4148 O O . ALA A 1 525 ? -19.429 -0.855 10.150 1.00 90.00 525 ALA A O 1
ATOM 4149 N N . GLU A 1 526 ? -19.533 -0.725 12.390 1.00 87.06 526 GLU A N 1
ATOM 4150 C CA . GLU A 1 526 ? -20.759 -1.515 12.512 1.00 87.06 526 GLU A CA 1
ATOM 4151 C C . GLU A 1 526 ? -21.981 -0.757 11.980 1.00 87.06 526 GLU A C 1
ATOM 4153 O O . GLU A 1 526 ? -22.820 -1.350 11.305 1.00 87.06 526 GLU A O 1
ATOM 4158 N N . LEU A 1 527 ? -22.054 0.562 12.187 1.00 91.38 527 LEU A N 1
ATOM 4159 C CA . LEU A 1 527 ? -23.120 1.387 11.622 1.00 91.38 527 LEU A CA 1
ATOM 4160 C C . LEU A 1 527 ? -23.111 1.324 10.090 1.00 91.38 527 LEU A C 1
ATOM 4162 O O . LEU A 1 527 ? -24.162 1.130 9.485 1.00 91.38 527 LEU A O 1
ATOM 4166 N N . TRP A 1 528 ? -21.937 1.409 9.457 1.00 94.25 528 TRP A N 1
ATOM 4167 C CA . TRP A 1 528 ? -21.803 1.198 8.010 1.00 94.25 528 TRP A CA 1
ATOM 4168 C C . TRP A 1 528 ? -22.301 -0.181 7.568 1.00 94.25 528 TRP A C 1
ATOM 4170 O O . TRP A 1 528 ? -22.999 -0.283 6.557 1.00 94.25 528 TRP A O 1
ATOM 4180 N N . ARG A 1 529 ? -21.983 -1.221 8.346 1.00 90.75 529 ARG A N 1
ATOM 4181 C CA . ARG A 1 529 ? -22.345 -2.613 8.058 1.00 90.75 529 ARG A CA 1
ATOM 4182 C C . ARG A 1 529 ? -23.850 -2.873 8.154 1.00 90.75 529 ARG A C 1
ATOM 4184 O O . ARG A 1 529 ? -24.374 -3.648 7.360 1.00 90.75 529 ARG A O 1
ATOM 4191 N N . GLN A 1 530 ? -24.525 -2.257 9.123 1.00 90.12 530 GLN A N 1
ATOM 4192 C CA . GLN A 1 530 ? -25.957 -2.453 9.385 1.00 90.12 530 GLN A CA 1
ATOM 4193 C C . GLN A 1 530 ? -26.860 -1.512 8.579 1.00 90.12 530 GLN A C 1
ATOM 4195 O O . GLN A 1 530 ? -28.052 -1.777 8.438 1.00 90.12 530 GLN A O 1
ATOM 4200 N N . SER A 1 531 ? -26.311 -0.409 8.069 1.00 90.31 531 SER A N 1
ATOM 4201 C CA . SER A 1 531 ? -27.093 0.599 7.357 1.00 90.31 531 SER A CA 1
ATOM 4202 C C . SER A 1 531 ? -27.580 0.101 6.002 1.00 90.31 531 SER A C 1
ATOM 4204 O O . SER A 1 531 ? -26.834 -0.495 5.222 1.00 90.31 531 SER A O 1
ATOM 4206 N N . THR A 1 532 ? -28.833 0.425 5.694 1.00 89.38 532 THR A N 1
ATOM 4207 C CA . THR A 1 532 ? -29.416 0.247 4.360 1.00 89.38 532 THR A CA 1
ATOM 4208 C C . THR A 1 532 ? -28.720 1.131 3.324 1.00 89.38 532 THR A C 1
ATOM 4210 O O . THR A 1 532 ? -28.004 2.079 3.654 1.00 89.38 532 THR A O 1
ATOM 4213 N N . TYR A 1 533 ? -28.965 0.845 2.045 1.00 83.56 533 TYR A N 1
ATOM 4214 C CA . TYR A 1 533 ? -28.394 1.601 0.931 1.00 83.56 533 TYR A CA 1
ATOM 4215 C C . TYR A 1 533 ? -28.646 3.118 1.032 1.00 83.56 533 TYR A C 1
ATOM 4217 O O . TYR A 1 533 ? -27.723 3.906 0.840 1.00 83.56 533 TYR A O 1
ATOM 4225 N N . GLU A 1 534 ? -29.867 3.532 1.379 1.00 84.44 534 GLU A N 1
ATOM 4226 C CA . GLU A 1 534 ? -30.229 4.949 1.516 1.00 84.44 534 GLU A CA 1
ATOM 4227 C C . GLU A 1 534 ? -29.529 5.598 2.715 1.00 84.44 534 GLU A C 1
ATOM 4229 O O . GLU A 1 534 ? -28.954 6.681 2.596 1.00 84.44 534 GLU A O 1
ATOM 4234 N N . GLN A 1 535 ? -29.482 4.897 3.851 1.00 88.56 535 GLN A N 1
ATOM 4235 C CA . GLN A 1 535 ? -28.814 5.369 5.067 1.00 88.56 535 GLN A CA 1
ATOM 4236 C C . GLN A 1 535 ? -27.304 5.540 4.871 1.00 88.56 535 GLN A C 1
ATOM 4238 O O . GLN A 1 535 ? -26.712 6.450 5.448 1.00 88.56 535 GLN A O 1
ATOM 4243 N N . GLN A 1 536 ? -26.672 4.725 4.021 1.00 91.31 536 GLN A N 1
ATOM 4244 C CA . GLN A 1 536 ? -25.240 4.843 3.743 1.00 91.31 536 GLN A CA 1
ATOM 4245 C C . GLN A 1 536 ? -24.859 6.202 3.138 1.00 91.31 536 GLN A C 1
ATOM 4247 O O . GLN A 1 536 ? -23.726 6.632 3.332 1.00 91.31 536 GLN A O 1
ATOM 4252 N N . THR A 1 537 ? -25.776 6.920 2.475 1.00 93.50 537 THR A N 1
ATOM 4253 C CA . THR A 1 537 ? -25.487 8.220 1.832 1.00 93.50 537 THR A CA 1
ATOM 4254 C C . THR A 1 537 ? -25.111 9.334 2.818 1.00 93.50 537 THR A C 1
ATOM 4256 O O . THR A 1 537 ? -24.335 10.222 2.460 1.00 93.50 537 THR A O 1
ATOM 4259 N N . VAL A 1 538 ? -25.588 9.279 4.068 1.00 95.25 538 VAL A N 1
ATOM 4260 C CA . VAL A 1 538 ? -25.290 10.283 5.111 1.00 95.25 538 VAL A CA 1
ATOM 4261 C C . VAL A 1 538 ? -24.081 9.912 5.979 1.00 95.25 538 VAL A C 1
ATOM 4263 O O . VAL A 1 538 ? -23.486 10.775 6.632 1.00 95.25 538 VAL A O 1
ATOM 4266 N N . LEU A 1 539 ? -23.679 8.636 5.977 1.00 96.06 539 LEU A N 1
ATOM 4267 C CA . LEU A 1 539 ? -22.608 8.118 6.832 1.00 96.06 539 LEU A CA 1
ATOM 4268 C C . LEU A 1 539 ? -21.220 8.732 6.606 1.00 96.06 539 LEU A C 1
ATOM 4270 O O . LEU A 1 539 ? -20.476 8.810 7.588 1.00 96.06 539 LEU A O 1
ATOM 4274 N N . PRO A 1 540 ? -20.825 9.192 5.401 1.00 97.12 540 PRO A N 1
ATOM 4275 C CA . PRO A 1 540 ? -19.560 9.901 5.226 1.00 97.12 540 PRO A CA 1
ATOM 4276 C C . PRO A 1 540 ? -19.444 11.139 6.120 1.00 97.12 540 PRO A C 1
ATOM 4278 O O . PRO A 1 540 ? -18.412 11.334 6.760 1.00 97.12 540 PRO A O 1
ATOM 4281 N N . TYR A 1 541 ? -20.519 11.926 6.230 1.00 96.94 541 TYR A N 1
ATOM 4282 C CA . TYR A 1 541 ? -20.561 13.112 7.087 1.00 96.94 541 TYR A CA 1
ATOM 4283 C C . TYR A 1 541 ? -20.543 12.738 8.568 1.00 96.94 541 TYR A C 1
ATOM 4285 O O . TYR A 1 541 ? -19.745 13.288 9.324 1.00 96.94 541 TYR A O 1
ATOM 4293 N N . TYR A 1 542 ? -21.365 11.763 8.973 1.00 96.38 542 TYR A N 1
ATOM 4294 C CA . TYR A 1 542 ? -21.349 11.235 10.342 1.00 96.38 542 TYR A CA 1
ATOM 4295 C C . TYR A 1 542 ? -19.944 10.756 10.739 1.00 96.38 542 TYR A C 1
ATOM 4297 O O . TYR A 1 542 ? -19.408 11.184 11.758 1.00 96.38 542 TYR A O 1
ATOM 4305 N N . THR A 1 543 ? -19.304 9.954 9.882 1.00 97.25 543 THR A N 1
ATOM 4306 C CA . THR A 1 543 ? -17.943 9.441 10.098 1.00 97.25 543 THR A CA 1
ATOM 4307 C C . THR A 1 543 ? -16.951 10.587 10.272 1.00 97.25 543 THR A C 1
ATOM 4309 O O . THR A 1 543 ? -16.189 10.592 11.235 1.00 97.25 543 THR A O 1
ATOM 4312 N N . LEU A 1 544 ? -16.975 11.586 9.384 1.00 97.56 544 LEU A N 1
ATOM 4313 C CA . LEU A 1 544 ? -16.099 12.752 9.475 1.00 97.56 544 LEU A CA 1
ATOM 4314 C C . LEU A 1 544 ? -16.276 13.496 10.806 1.00 97.56 544 LEU A C 1
ATOM 4316 O O . LEU A 1 544 ? -15.293 13.768 11.495 1.00 97.56 544 LEU A O 1
ATOM 4320 N N . PHE A 1 545 ? -17.513 13.801 11.197 1.00 96.38 545 PHE A N 1
ATOM 4321 C CA . PHE A 1 545 ? -17.786 14.567 12.414 1.00 96.38 545 PHE A CA 1
ATOM 4322 C C . PHE A 1 545 ? -17.451 13.800 13.692 1.00 96.38 545 PHE A C 1
ATOM 4324 O O . PHE A 1 545 ? -16.866 14.379 14.610 1.00 96.38 545 PHE A O 1
ATOM 4331 N N . THR A 1 546 ? -17.752 12.503 13.746 1.00 95.25 546 THR A N 1
ATOM 4332 C CA . THR A 1 546 ? -17.394 11.644 14.880 1.00 95.25 546 THR A CA 1
ATOM 4333 C C . THR A 1 546 ? -15.878 11.513 15.018 1.00 95.25 546 THR A C 1
ATOM 4335 O O . THR A 1 546 ? -15.350 11.668 16.120 1.00 95.25 546 THR A O 1
ATOM 4338 N N . VAL A 1 547 ? -15.146 11.326 13.914 1.00 95.69 547 VAL A N 1
ATOM 4339 C CA . VAL A 1 547 ? -13.675 11.249 13.929 1.00 95.69 547 VAL A CA 1
ATOM 4340 C C . VAL A 1 547 ? -13.054 12.559 14.402 1.00 95.69 547 VAL A C 1
ATOM 4342 O O . VAL A 1 547 ? -12.209 12.547 15.299 1.00 95.69 547 VAL A O 1
ATOM 4345 N N . LEU A 1 548 ? -13.493 13.697 13.858 1.00 95.50 548 LEU A N 1
ATOM 4346 C CA . LEU A 1 548 ? -12.996 15.006 14.282 1.00 95.50 548 LEU A CA 1
ATOM 4347 C C . LEU A 1 548 ? -13.292 15.266 15.761 1.00 95.50 548 LEU A C 1
ATOM 4349 O O . LEU A 1 548 ? -12.407 15.720 16.485 1.00 95.50 548 LEU A O 1
ATOM 4353 N N . ASN A 1 549 ? -14.494 14.932 16.238 1.00 93.88 549 ASN A N 1
ATOM 4354 C CA . ASN A 1 549 ? -14.827 15.075 17.652 1.00 93.88 549 ASN A CA 1
ATOM 4355 C C . ASN A 1 549 ? -13.990 14.147 18.546 1.00 93.88 549 ASN A C 1
ATOM 4357 O O . ASN A 1 549 ? -13.538 14.587 19.600 1.00 93.88 549 ASN A O 1
ATOM 4361 N N . SER A 1 550 ? -13.737 12.900 18.134 1.00 93.00 550 SER A N 1
ATOM 4362 C CA . SER A 1 550 ? -12.909 11.956 18.898 1.00 93.00 550 SER A CA 1
ATOM 4363 C C . SER A 1 550 ? -11.456 12.421 19.006 1.00 93.00 550 SER A C 1
ATOM 4365 O O . SER A 1 550 ? -10.871 12.318 20.081 1.00 93.00 550 SER A O 1
ATOM 4367 N N . LEU A 1 551 ? -10.874 12.933 17.919 1.00 93.62 551 LEU A N 1
ATOM 4368 C CA . LEU A 1 551 ? -9.468 13.346 17.884 1.00 93.62 551 LEU A CA 1
ATOM 4369 C C . LEU A 1 551 ? -9.239 14.707 18.550 1.00 93.62 551 LEU A C 1
ATOM 4371 O O . LEU A 1 551 ? -8.236 14.902 19.233 1.00 93.62 551 LEU A O 1
ATOM 4375 N N . LEU A 1 552 ? -10.160 15.653 18.354 1.00 92.62 552 LEU A N 1
ATOM 4376 C CA . LEU A 1 552 ? -10.016 17.043 18.802 1.00 92.62 552 LEU A CA 1
ATOM 4377 C C . LEU A 1 552 ? -10.768 17.342 20.104 1.00 92.62 552 LEU A C 1
ATOM 4379 O O . LEU A 1 552 ? -10.630 18.437 20.646 1.00 92.62 552 LEU A O 1
ATOM 4383 N N . GLN A 1 553 ? -11.556 16.380 20.593 1.00 89.88 553 GLN A N 1
ATOM 4384 C CA . GLN A 1 553 ? -12.340 16.458 21.827 1.00 89.88 553 GLN A CA 1
ATOM 4385 C C . GLN A 1 553 ? -13.261 17.687 21.883 1.00 89.88 553 GLN A C 1
ATOM 4387 O O . GLN A 1 553 ? -13.397 18.327 22.923 1.00 89.88 553 GLN A O 1
ATOM 4392 N N . LEU A 1 554 ? -13.927 18.010 20.769 1.00 88.25 554 LEU A N 1
ATOM 4393 C CA . LEU A 1 554 ? -14.684 19.261 20.599 1.00 88.25 554 LEU A CA 1
ATOM 4394 C C . LEU A 1 554 ? -15.764 19.464 21.672 1.00 88.25 554 LEU A C 1
ATOM 4396 O O . LEU A 1 554 ? -16.026 20.595 22.073 1.00 88.25 554 LEU A O 1
ATOM 4400 N N . THR A 1 555 ? -16.382 18.381 22.152 1.00 87.62 555 THR A N 1
ATOM 4401 C CA . THR A 1 555 ? -17.433 18.434 23.183 1.00 87.62 555 THR A CA 1
ATOM 4402 C C . THR A 1 555 ? -16.936 18.377 24.630 1.00 87.62 555 THR A C 1
ATOM 4404 O O . THR A 1 555 ? -17.747 18.522 25.545 1.00 87.62 555 THR A O 1
ATOM 4407 N N . ARG A 1 556 ? -15.645 18.116 24.883 1.00 85.81 556 ARG A N 1
ATOM 4408 C CA . ARG A 1 556 ? -15.101 18.011 26.249 1.00 85.81 556 ARG A CA 1
ATOM 4409 C C . ARG A 1 556 ? -14.443 19.335 26.637 1.00 85.81 556 ARG A C 1
ATOM 4411 O O . ARG A 1 556 ? -13.521 19.802 25.982 1.00 85.81 556 ARG A O 1
ATOM 4418 N N . GLY A 1 557 ? -14.941 19.949 27.707 1.00 83.81 557 GLY A N 1
ATOM 4419 C CA . GLY A 1 557 ? -14.324 21.142 28.281 1.00 83.81 557 GLY A CA 1
ATOM 4420 C C . GLY A 1 557 ? -13.143 20.774 29.178 1.00 83.81 557 GLY A C 1
ATOM 4421 O O . GLY A 1 557 ? -13.267 19.882 30.016 1.00 83.81 557 GLY A O 1
ATOM 4422 N N . GLU A 1 558 ? -12.025 21.478 29.033 1.00 85.00 558 GLU A N 1
ATOM 4423 C CA . GLU A 1 558 ? -10.825 21.286 29.854 1.00 85.00 558 GLU A CA 1
ATOM 4424 C C . GLU A 1 558 ? -10.745 22.367 30.950 1.00 85.00 558 GLU A C 1
ATOM 4426 O O . GLU A 1 558 ? -11.219 23.496 30.767 1.00 85.00 558 GLU A O 1
ATOM 4431 N N . LYS A 1 559 ? -10.168 22.016 32.111 1.00 81.12 559 LYS A N 1
ATOM 4432 C CA . LYS A 1 559 ? -9.867 22.982 33.189 1.00 81.12 559 LYS A CA 1
ATOM 4433 C C . LYS A 1 559 ? -8.621 23.807 32.870 1.00 81.12 559 LYS A C 1
ATOM 4435 O O . LYS A 1 559 ? -8.586 25.000 33.149 1.00 81.12 559 LYS A O 1
ATOM 4440 N N . GLU A 1 560 ? -7.633 23.162 32.262 1.00 76.56 560 GLU A N 1
ATOM 4441 C CA . GLU A 1 560 ? -6.364 23.757 31.857 1.00 76.56 560 GLU A CA 1
ATOM 4442 C C . GLU A 1 560 ? -6.190 23.662 30.350 1.00 76.56 560 GLU A C 1
ATOM 4444 O O . GLU A 1 560 ? -6.857 22.887 29.670 1.00 76.56 560 GLU A O 1
ATOM 4449 N N . LEU A 1 561 ? -5.310 24.496 29.814 1.00 64.88 561 LEU A N 1
ATOM 4450 C CA . LEU A 1 561 ? -5.092 24.564 28.387 1.00 64.88 561 LEU A CA 1
ATOM 4451 C C . LEU A 1 561 ? -4.154 23.451 27.921 1.00 64.88 561 LEU A C 1
ATOM 4453 O O . LEU A 1 561 ? -2.954 23.523 28.173 1.00 64.88 561 LEU A O 1
ATOM 4457 N N . THR A 1 562 ? -4.652 22.542 27.086 1.00 74.94 562 THR A N 1
ATOM 4458 C CA . THR A 1 562 ? -3.775 21.693 26.271 1.00 74.94 562 THR A CA 1
ATOM 4459 C C . THR A 1 562 ? -3.813 22.107 24.800 1.00 74.94 562 THR A C 1
ATOM 4461 O O . THR A 1 562 ? -4.874 22.219 24.176 1.00 74.94 562 THR A O 1
ATOM 4464 N N . VAL A 1 563 ? -2.643 22.375 24.216 1.00 80.00 563 VAL A N 1
ATOM 4465 C CA . VAL A 1 563 ? -2.506 22.491 22.757 1.00 80.00 563 VAL A CA 1
ATOM 4466 C C . VAL A 1 563 ? -2.636 21.092 22.163 1.00 80.00 563 VAL A C 1
ATOM 4468 O O . VAL A 1 563 ? -2.091 20.139 22.717 1.00 80.00 563 VAL A O 1
ATOM 4471 N N . SER A 1 564 ? -3.342 20.956 21.037 1.00 85.00 564 SER A N 1
ATOM 4472 C CA . SER A 1 564 ? -3.451 19.665 20.353 1.00 85.00 564 SER A CA 1
ATOM 4473 C C . SER A 1 564 ? -2.051 19.132 20.012 1.00 85.00 564 SER A C 1
ATOM 4475 O O . SER A 1 564 ? -1.280 19.853 19.367 1.00 85.00 564 SER A O 1
ATOM 4477 N N . PRO A 1 565 ? -1.692 17.899 20.413 1.00 88.06 565 PRO A N 1
ATOM 4478 C CA . PRO A 1 565 ? -0.392 17.316 20.092 1.00 88.06 565 PRO A CA 1
ATOM 4479 C C . PRO A 1 565 ? -0.152 17.254 18.580 1.00 88.06 565 PRO A C 1
ATOM 4481 O O . PRO A 1 565 ? -1.095 17.053 17.814 1.00 88.06 565 PRO A O 1
ATOM 4484 N N . ASP A 1 566 ? 1.105 17.371 18.141 1.00 88.50 566 ASP A N 1
ATOM 4485 C CA . ASP A 1 566 ? 1.493 17.350 16.718 1.00 88.50 566 ASP A CA 1
ATOM 4486 C C . ASP A 1 566 ? 0.897 16.139 16.004 1.00 88.50 566 ASP A C 1
ATOM 4488 O O . ASP A 1 566 ? 0.225 16.278 14.985 1.00 88.50 566 ASP A O 1
ATOM 4492 N N . ARG A 1 567 ? 1.056 14.952 16.602 1.00 92.12 567 ARG A N 1
ATOM 4493 C CA . ARG A 1 567 ? 0.527 13.688 16.074 1.00 92.12 567 ARG A CA 1
ATOM 4494 C C . ARG A 1 567 ? -0.970 13.756 15.762 1.00 92.12 567 ARG A C 1
ATOM 4496 O O . ARG A 1 567 ? -1.389 13.207 14.747 1.00 92.12 567 ARG A O 1
ATOM 4503 N N . VAL A 1 568 ? -1.761 14.423 16.606 1.00 94.38 568 VAL A N 1
ATOM 4504 C CA . VAL A 1 568 ? -3.208 14.579 16.394 1.00 94.38 568 VAL A CA 1
ATOM 4505 C C . VAL A 1 568 ? -3.468 15.463 15.177 1.00 94.38 568 VAL A C 1
ATOM 4507 O O . VAL A 1 568 ? -4.265 15.087 14.325 1.00 94.38 568 VAL A O 1
ATOM 4510 N N . VAL A 1 569 ? -2.757 16.588 15.044 1.00 95.12 569 VAL A N 1
ATOM 4511 C CA . VAL A 1 569 ? -2.911 17.504 13.901 1.00 95.12 569 VAL A CA 1
ATOM 4512 C C . VAL A 1 569 ? -2.488 16.836 12.590 1.00 95.12 569 VAL A C 1
ATOM 4514 O O . VAL A 1 569 ? -3.238 16.896 11.619 1.00 95.12 569 VAL A O 1
ATOM 4517 N N . TYR A 1 570 ? -1.360 16.116 12.567 1.00 95.38 570 TYR A N 1
ATOM 4518 C CA . TYR A 1 570 ? -0.937 15.335 11.396 1.00 95.38 570 TYR A CA 1
ATOM 4519 C C . TYR A 1 570 ? -1.972 14.276 10.992 1.00 95.38 570 TYR A C 1
ATOM 4521 O O . TYR A 1 570 ? -2.241 14.088 9.806 1.00 95.38 570 TYR A O 1
ATOM 4529 N N . ASN A 1 571 ? -2.550 13.570 11.967 1.00 96.44 571 ASN A N 1
ATOM 4530 C CA . ASN A 1 571 ? -3.546 12.531 11.712 1.00 96.44 571 ASN A CA 1
ATOM 4531 C C . ASN A 1 571 ? -4.876 13.119 11.220 1.00 96.44 571 ASN A C 1
ATOM 4533 O O . ASN A 1 571 ? -5.461 12.581 10.282 1.00 96.44 571 ASN A O 1
ATOM 4537 N N . VAL A 1 572 ? -5.321 14.241 11.796 1.00 97.62 572 VAL A N 1
ATOM 4538 C CA . VAL A 1 572 ? -6.496 14.990 11.324 1.00 97.62 572 VAL A CA 1
ATOM 4539 C C . VAL A 1 572 ? -6.267 15.515 9.908 1.00 97.62 572 VAL A C 1
ATOM 4541 O O . VAL A 1 572 ? -7.128 15.315 9.058 1.00 97.62 572 VAL A O 1
ATOM 4544 N N . GLY A 1 573 ? -5.107 16.116 9.630 1.00 97.31 573 GLY A N 1
ATOM 4545 C CA . GLY A 1 573 ? -4.761 16.619 8.301 1.00 97.31 573 GLY A CA 1
ATOM 4546 C C . GLY A 1 573 ? -4.719 15.513 7.251 1.00 97.31 573 GLY A C 1
ATOM 4547 O O . GLY A 1 573 ? -5.377 15.617 6.220 1.00 97.31 573 GLY A O 1
ATOM 4548 N N . GLY A 1 574 ? -4.035 14.401 7.537 1.00 97.75 574 GLY A N 1
ATOM 4549 C CA . GLY A 1 574 ? -3.999 13.247 6.636 1.00 97.75 574 GLY A CA 1
ATOM 4550 C C . GLY A 1 574 ? -5.381 12.623 6.400 1.00 97.75 574 GLY A C 1
ATOM 4551 O O . GLY A 1 574 ? -5.711 12.283 5.262 1.00 97.75 574 GLY A O 1
ATOM 4552 N N . PHE A 1 575 ? -6.213 12.514 7.443 1.00 98.44 575 PHE A N 1
ATOM 4553 C CA . PHE A 1 575 ? -7.583 12.011 7.315 1.00 98.44 575 PHE A CA 1
ATOM 4554 C C . PHE A 1 575 ? -8.466 12.952 6.489 1.00 98.44 575 PHE A C 1
ATOM 4556 O O . PHE A 1 575 ? -9.094 12.513 5.528 1.00 98.44 575 PHE A O 1
ATOM 4563 N N . LEU A 1 576 ? -8.482 14.247 6.819 1.00 98.25 576 LEU A N 1
ATOM 4564 C CA . LEU A 1 576 ? -9.319 15.242 6.152 1.00 98.25 576 LEU A CA 1
ATOM 4565 C C . LEU A 1 576 ? -8.917 15.430 4.687 1.00 98.25 576 LEU A C 1
ATOM 4567 O O . LEU A 1 576 ? -9.781 15.426 3.819 1.00 98.25 576 LEU A O 1
ATOM 4571 N N . VAL A 1 577 ? -7.623 15.522 4.376 1.00 98.19 577 VAL A N 1
ATOM 4572 C CA . VAL A 1 577 ? -7.154 15.638 2.984 1.00 98.19 577 VAL A CA 1
ATOM 4573 C C . VAL A 1 577 ? -7.481 14.379 2.176 1.00 98.19 577 VAL A C 1
ATOM 4575 O O . VAL A 1 577 ? -7.863 14.479 1.008 1.00 98.19 577 VAL A O 1
ATOM 4578 N N . GLY A 1 578 ? -7.392 13.190 2.780 1.00 98.38 578 GLY A N 1
ATOM 4579 C CA . GLY A 1 578 ? -7.841 11.944 2.150 1.00 98.38 578 GLY A CA 1
ATOM 4580 C C . GLY A 1 578 ? -9.343 11.938 1.883 1.00 98.38 578 GLY A C 1
ATOM 4581 O O . GLY A 1 578 ? -9.772 11.618 0.773 1.00 98.38 578 GLY A O 1
ATOM 4582 N N . PHE A 1 579 ? -10.130 12.369 2.869 1.00 98.50 579 PHE A N 1
ATOM 4583 C CA . PHE A 1 579 ? -11.576 12.506 2.744 1.00 98.50 579 PHE A CA 1
ATOM 4584 C C . PHE A 1 579 ? -11.940 13.505 1.643 1.00 98.50 579 PHE A C 1
ATOM 4586 O O . PHE A 1 579 ? -12.757 13.176 0.796 1.00 98.50 579 PHE A O 1
ATOM 4593 N N . LEU A 1 580 ? -11.297 14.676 1.584 1.00 98.12 580 LEU A N 1
ATOM 4594 C CA . LEU A 1 580 ? -11.541 15.693 0.555 1.00 98.12 580 LEU A CA 1
ATOM 4595 C C . LEU A 1 580 ? -11.198 15.199 -0.852 1.00 98.12 580 LEU A C 1
ATOM 4597 O O . LEU A 1 580 ? -11.961 15.458 -1.776 1.00 98.12 580 LEU A O 1
ATOM 4601 N N . ASN A 1 581 ? -10.097 14.464 -1.032 1.00 98.06 581 ASN A N 1
ATOM 4602 C CA . ASN A 1 581 ? -9.758 13.876 -2.333 1.00 98.06 581 ASN A CA 1
ATOM 4603 C C . ASN A 1 581 ? -10.816 12.859 -2.792 1.00 98.06 581 ASN A C 1
ATOM 4605 O O . ASN A 1 581 ? -11.259 12.920 -3.939 1.00 98.06 581 ASN A O 1
ATOM 4609 N N . TRP A 1 582 ? -11.244 11.948 -1.910 1.00 98.12 582 TRP A N 1
ATOM 4610 C CA . TRP A 1 582 ? -12.318 10.998 -2.223 1.00 98.12 582 TRP A CA 1
ATOM 4611 C C . TRP A 1 582 ? -13.652 11.705 -2.464 1.00 98.12 582 TRP A C 1
ATOM 4613 O O . TRP A 1 582 ? -14.340 11.406 -3.435 1.00 98.12 582 TRP A O 1
ATOM 4623 N N . PHE A 1 583 ? -13.995 12.670 -1.614 1.00 97.62 583 PHE A N 1
ATOM 4624 C CA . PHE A 1 583 ? -15.248 13.402 -1.684 1.00 97.62 583 PHE A CA 1
ATOM 4625 C C . PHE A 1 583 ? -15.320 14.242 -2.967 1.00 97.62 583 PHE A C 1
ATOM 4627 O O . PHE A 1 583 ? -16.335 14.228 -3.657 1.00 97.62 583 PHE A O 1
ATOM 4634 N N . ALA A 1 584 ? -14.221 14.892 -3.359 1.00 97.25 584 ALA A N 1
ATOM 4635 C CA . ALA A 1 584 ? -14.093 15.568 -4.646 1.00 97.25 584 ALA A CA 1
ATOM 4636 C C . ALA A 1 584 ? -14.283 14.599 -5.819 1.00 97.25 584 ALA A C 1
ATOM 4638 O O . ALA A 1 584 ? -15.015 14.910 -6.754 1.00 97.25 584 ALA A O 1
ATOM 4639 N N . TRP A 1 585 ? -13.657 13.420 -5.761 1.00 97.62 585 TRP A N 1
ATOM 4640 C CA . TRP A 1 585 ? -13.782 12.390 -6.791 1.00 97.62 585 TRP A CA 1
ATOM 4641 C C . TRP A 1 585 ? -15.214 11.864 -6.921 1.00 97.62 585 TRP A C 1
ATOM 4643 O O . TRP A 1 585 ? -15.734 11.856 -8.030 1.00 97.62 585 TRP A O 1
ATOM 4653 N N . ILE A 1 586 ? -15.886 11.502 -5.823 1.00 96.62 586 ILE A N 1
ATOM 4654 C CA . ILE A 1 586 ? -17.249 10.950 -5.877 1.00 96.62 586 ILE A CA 1
ATOM 4655 C C . ILE A 1 586 ? -18.295 12.007 -6.260 1.00 96.62 586 ILE A C 1
ATOM 4657 O O . ILE A 1 586 ? -19.267 11.685 -6.931 1.00 96.62 586 ILE A O 1
ATOM 4661 N N . THR A 1 587 ? -18.091 13.277 -5.892 1.00 95.38 587 THR A N 1
ATOM 4662 C CA . THR A 1 587 ? -18.996 14.394 -6.243 1.00 95.38 587 THR A CA 1
ATOM 4663 C C . THR A 1 587 ? -18.630 15.099 -7.551 1.00 95.38 587 THR A C 1
ATOM 4665 O O . THR A 1 587 ? -19.299 16.051 -7.944 1.00 95.38 587 THR A O 1
ATOM 4668 N N . HIS A 1 588 ? -17.562 14.660 -8.224 1.00 96.06 588 HIS A N 1
ATOM 4669 C CA . HIS A 1 588 ? -17.022 15.270 -9.443 1.00 96.06 588 HIS A CA 1
ATOM 4670 C C . HIS A 1 588 ? -16.658 16.765 -9.267 1.00 96.06 588 HIS A C 1
ATOM 4672 O O . HIS A 1 588 ? -16.664 17.544 -10.222 1.00 96.06 588 HIS A O 1
ATOM 4678 N N . CYS A 1 589 ? -16.308 17.187 -8.047 1.00 95.19 589 CYS A N 1
ATOM 4679 C CA . CYS A 1 589 ? -16.043 18.584 -7.717 1.00 95.19 589 CYS A CA 1
ATOM 4680 C C . CYS A 1 589 ? -14.542 18.913 -7.722 1.00 95.19 589 CYS A C 1
ATOM 4682 O O . CYS A 1 589 ? -13.837 18.735 -6.726 1.00 95.19 589 CYS A O 1
ATOM 4684 N N . TYR A 1 590 ? -14.050 19.485 -8.825 1.00 95.19 590 TYR A N 1
ATOM 4685 C CA . TYR A 1 590 ? -12.634 19.853 -8.947 1.00 95.19 590 TYR A CA 1
ATOM 4686 C C . TYR A 1 590 ? -12.171 20.895 -7.915 1.00 95.19 590 TYR A C 1
ATOM 4688 O O . TYR A 1 590 ? -11.023 20.856 -7.484 1.00 95.19 590 TYR A O 1
ATOM 4696 N N . ARG A 1 591 ? -13.040 21.811 -7.467 1.00 93.19 591 ARG A N 1
ATOM 4697 C CA . ARG A 1 591 ? -12.652 22.821 -6.464 1.00 93.19 591 ARG A CA 1
ATOM 4698 C C . ARG A 1 591 ? -12.232 22.197 -5.135 1.00 93.19 591 ARG A C 1
ATOM 4700 O O . ARG A 1 591 ? -11.225 22.609 -4.569 1.00 93.19 591 ARG A O 1
ATOM 4707 N N . LEU A 1 592 ? -12.940 21.162 -4.685 1.00 94.12 592 LEU A N 1
ATOM 4708 C CA . LEU A 1 592 ? -12.570 20.416 -3.479 1.00 94.12 592 LEU A CA 1
ATOM 4709 C C . LEU A 1 592 ? -11.257 19.650 -3.677 1.00 94.12 592 LEU A C 1
ATOM 4711 O O . LEU A 1 592 ? -10.425 19.606 -2.772 1.00 94.12 592 LEU A O 1
ATOM 4715 N N . LYS A 1 593 ? -11.014 19.127 -4.887 1.00 95.38 593 LYS A N 1
ATOM 4716 C CA . LYS A 1 593 ? -9.718 18.537 -5.248 1.00 95.38 593 LYS A CA 1
ATOM 4717 C C . LYS A 1 593 ? -8.594 19.579 -5.213 1.00 95.38 593 LYS A C 1
ATOM 4719 O O . LYS A 1 593 ? -7.531 19.299 -4.668 1.00 95.38 593 LYS A O 1
ATOM 4724 N N . ALA A 1 594 ? -8.819 20.776 -5.750 1.00 93.56 594 ALA A N 1
ATOM 4725 C CA . ALA A 1 594 ? -7.846 21.864 -5.722 1.00 93.56 594 ALA A CA 1
ATOM 4726 C C . ALA A 1 594 ? -7.529 22.310 -4.284 1.00 93.56 594 ALA A C 1
ATOM 4728 O O . ALA A 1 594 ? -6.362 22.516 -3.960 1.00 93.56 594 ALA A O 1
ATOM 4729 N N . LEU A 1 595 ? -8.537 22.375 -3.406 1.00 93.81 595 LEU A N 1
ATOM 4730 C CA . LEU A 1 595 ? -8.347 22.641 -1.978 1.00 93.81 595 LEU A CA 1
ATOM 4731 C C . LEU A 1 595 ? -7.506 21.549 -1.306 1.00 93.81 595 LEU A C 1
ATOM 4733 O O . LEU A 1 595 ? -6.513 21.852 -0.648 1.00 93.81 595 LEU A O 1
ATOM 4737 N N . ALA A 1 596 ? -7.853 20.277 -1.522 1.00 95.56 596 ALA A N 1
ATOM 4738 C CA . ALA A 1 596 ? -7.094 19.153 -0.984 1.00 95.56 596 ALA A CA 1
ATOM 4739 C C . ALA A 1 596 ? -5.634 19.166 -1.466 1.00 95.56 596 ALA A C 1
ATOM 4741 O O . ALA A 1 596 ? -4.726 18.939 -0.671 1.00 95.56 596 ALA A O 1
ATOM 4742 N N . GLN A 1 597 ? -5.404 19.474 -2.747 1.00 94.44 597 GLN A N 1
ATOM 4743 C CA . GLN A 1 597 ? -4.059 19.593 -3.308 1.00 94.44 597 GLN A CA 1
ATOM 4744 C C . GLN A 1 597 ? -3.298 20.786 -2.725 1.00 94.44 597 GLN A C 1
ATOM 4746 O O . GLN A 1 597 ? -2.110 20.662 -2.457 1.00 94.44 597 GLN A O 1
ATOM 4751 N N . SER A 1 598 ? -3.968 21.911 -2.460 1.00 93.06 598 SER A N 1
ATOM 4752 C CA . SER A 1 598 ? -3.346 23.071 -1.814 1.00 93.06 598 SER A CA 1
ATOM 4753 C C . SER A 1 598 ? -2.817 22.745 -0.416 1.00 93.06 598 SER A C 1
ATOM 4755 O O . SER A 1 598 ? -1.782 23.281 -0.032 1.00 93.06 598 SER A O 1
ATOM 4757 N N . TYR A 1 599 ? -3.487 21.873 0.345 1.00 94.69 599 TYR A N 1
ATOM 4758 C CA . TYR A 1 599 ? -2.976 21.422 1.646 1.00 94.69 599 TYR A CA 1
ATOM 4759 C C . TYR A 1 599 ? -1.745 20.511 1.528 1.00 94.69 599 TYR A C 1
ATOM 4761 O O . TYR A 1 599 ? -0.952 20.456 2.464 1.00 94.69 599 TYR A O 1
ATOM 4769 N N . ILE A 1 600 ? -1.592 19.798 0.407 1.00 93.81 600 ILE A N 1
ATOM 4770 C CA . ILE A 1 600 ? -0.437 18.928 0.136 1.00 93.81 600 ILE A CA 1
ATOM 4771 C C . ILE A 1 600 ? 0.748 19.751 -0.381 1.00 93.81 600 ILE A C 1
ATOM 4773 O O . ILE A 1 600 ? 1.850 19.606 0.128 1.00 93.81 600 ILE A O 1
ATOM 4777 N N . ASP A 1 601 ? 0.517 20.625 -1.365 1.00 90.25 601 ASP A N 1
ATOM 4778 C CA . ASP A 1 601 ? 1.559 21.444 -2.004 1.00 90.25 601 ASP A CA 1
ATOM 4779 C C . ASP A 1 601 ? 2.121 22.531 -1.067 1.00 90.25 601 ASP A C 1
ATOM 4781 O O . ASP A 1 601 ? 3.200 23.078 -1.308 1.00 90.25 601 ASP A O 1
ATOM 4785 N N . HIS A 1 602 ? 1.356 22.916 -0.045 1.00 90.00 602 HIS A N 1
ATOM 4786 C CA . HIS A 1 602 ? 1.731 23.932 0.933 1.00 90.00 602 HIS A CA 1
ATOM 4787 C C . HIS A 1 602 ? 1.710 23.316 2.330 1.00 90.00 602 HIS A C 1
ATOM 4789 O O . HIS A 1 602 ? 2.522 22.455 2.632 1.00 90.00 602 HIS A O 1
ATOM 4795 N N . CYS A 1 603 ? 0.790 23.727 3.192 1.00 91.75 603 CYS A N 1
ATOM 4796 C CA . CYS A 1 603 ? 0.642 23.159 4.519 1.00 91.75 603 CYS A CA 1
ATOM 4797 C C . CYS A 1 603 ? -0.835 22.926 4.819 1.00 91.75 603 CYS A C 1
ATOM 4799 O O . CYS A 1 603 ? -1.716 23.649 4.347 1.00 91.75 603 CYS A O 1
ATOM 4801 N N . PHE A 1 604 ? -1.109 21.916 5.636 1.00 94.62 604 PHE A N 1
ATOM 4802 C CA . PHE A 1 604 ? -2.415 21.736 6.234 1.00 94.62 604 PHE A CA 1
ATOM 4803 C C . PHE A 1 604 ? -2.635 22.826 7.276 1.00 94.62 604 PHE A C 1
ATOM 4805 O O . PHE A 1 604 ? -1.889 22.912 8.256 1.00 94.62 604 PHE A O 1
ATOM 4812 N N . LEU A 1 605 ? -3.655 23.649 7.055 1.00 94.25 605 LEU A N 1
ATOM 4813 C CA . LEU A 1 605 ? -3.976 24.750 7.948 1.00 94.25 605 LEU A CA 1
ATOM 4814 C C . LEU A 1 605 ? -4.718 24.224 9.167 1.00 94.25 605 LEU A C 1
ATOM 4816 O O . LEU A 1 605 ? -5.730 23.533 9.054 1.00 94.25 605 LEU A O 1
ATOM 4820 N N . PHE A 1 606 ? -4.229 24.591 10.342 1.00 95.00 606 PHE A N 1
ATOM 4821 C CA . PHE A 1 606 ? -4.885 24.262 11.594 1.00 95.00 606 PHE A CA 1
ATOM 4822 C C . PHE A 1 606 ? -4.720 25.429 12.550 1.00 95.00 606 PHE A C 1
ATOM 4824 O O . PHE A 1 606 ? -3.628 25.698 13.044 1.00 95.00 606 PHE A O 1
ATOM 4831 N N . SER A 1 607 ? -5.818 26.116 12.834 1.00 93.50 607 SER A N 1
ATOM 4832 C CA . SER A 1 607 ? -5.846 27.228 13.778 1.00 93.50 607 SER A CA 1
ATOM 4833 C C . SER A 1 607 ? -6.961 27.041 14.797 1.00 93.50 607 SER A C 1
ATOM 4835 O O . SER A 1 607 ? -7.927 26.315 14.560 1.00 93.50 607 SER A O 1
ATOM 4837 N N . TRP A 1 608 ? -6.844 27.660 15.968 1.00 93.62 608 TRP A N 1
ATOM 4838 C CA . TRP A 1 608 ? -7.865 27.571 17.005 1.00 93.62 608 TRP A CA 1
ATOM 4839 C C . TRP A 1 608 ? -8.034 28.873 17.785 1.00 93.62 608 TRP A C 1
ATOM 4841 O O . TRP A 1 608 ? -7.132 29.697 17.899 1.00 93.62 608 TRP A O 1
ATOM 4851 N N . LYS A 1 609 ? -9.215 29.044 18.378 1.00 92.19 609 LYS A N 1
ATOM 4852 C CA . LYS A 1 609 ? -9.482 30.043 19.415 1.00 92.19 609 LYS A CA 1
ATOM 4853 C C . LYS A 1 609 ? -10.195 29.415 20.597 1.00 92.19 609 LYS A C 1
ATOM 4855 O O . LYS A 1 609 ? -10.828 28.366 20.493 1.00 92.19 609 LYS A O 1
ATOM 4860 N N . ARG A 1 610 ? -10.096 30.072 21.743 1.00 88.88 610 ARG A N 1
ATOM 4861 C CA . ARG A 1 610 ? -10.644 29.580 23.009 1.00 88.88 610 ARG A CA 1
ATOM 4862 C C . ARG A 1 610 ? -11.919 30.330 23.335 1.00 88.88 610 ARG A C 1
ATOM 4864 O O . ARG A 1 610 ? -12.041 31.515 23.032 1.00 88.88 610 ARG A O 1
ATOM 4871 N N . PHE A 1 611 ? -12.847 29.655 23.994 1.00 88.75 611 PHE A N 1
ATOM 4872 C CA . PHE A 1 611 ? -13.979 30.317 24.624 1.00 88.75 611 PHE A CA 1
ATOM 4873 C C . PHE A 1 611 ? -14.332 29.624 25.934 1.00 88.75 611 PHE A C 1
ATOM 4875 O O . PHE A 1 611 ? -14.284 28.398 26.038 1.00 88.75 611 PHE A O 1
ATOM 4882 N N . LYS A 1 612 ? -14.661 30.424 26.951 1.00 87.19 612 LYS A N 1
ATOM 4883 C CA . LYS A 1 612 ? -15.119 29.916 28.243 1.00 87.19 612 LYS A CA 1
ATOM 4884 C C . LYS A 1 612 ? -16.610 29.612 28.175 1.00 87.19 612 LYS A C 1
ATOM 4886 O O . LYS A 1 612 ? -17.395 30.368 27.605 1.00 87.19 612 LYS A O 1
ATOM 4891 N N . THR A 1 613 ? -16.997 28.490 28.761 1.00 86.31 613 THR A N 1
ATOM 4892 C CA . THR A 1 613 ? -18.401 28.142 28.992 1.00 86.31 613 THR A CA 1
ATOM 4893 C C . THR A 1 613 ? -18.908 28.780 30.282 1.00 86.31 613 THR A C 1
ATOM 4895 O O . THR A 1 613 ? -18.122 29.188 31.135 1.00 86.31 613 THR A O 1
ATOM 4898 N N . LYS A 1 614 ? -20.234 28.787 30.477 1.00 83.44 614 LYS A N 1
ATOM 4899 C CA . LYS A 1 614 ? -20.869 29.251 31.726 1.00 83.44 614 LYS A CA 1
ATOM 4900 C C . LYS A 1 614 ? -20.389 28.495 32.980 1.00 83.44 614 LYS A C 1
ATOM 4902 O O . LYS A 1 614 ? -20.525 29.011 34.077 1.00 83.44 614 LYS A O 1
ATOM 4907 N N . LYS A 1 615 ? -19.826 27.288 32.825 1.00 84.62 615 LYS A N 1
ATOM 4908 C CA . LYS A 1 615 ? -19.302 26.442 33.915 1.00 84.62 615 LYS A CA 1
ATOM 4909 C C . LYS A 1 615 ? -17.787 26.598 34.133 1.00 84.62 615 LYS A C 1
ATOM 4911 O O . LYS A 1 615 ? -17.163 25.693 34.672 1.00 84.62 615 LYS A O 1
ATOM 4916 N N . ASN A 1 616 ? -17.178 27.688 33.657 1.00 84.69 616 ASN A N 1
ATOM 4917 C CA . ASN A 1 616 ? -15.725 27.923 33.690 1.00 84.69 616 ASN A CA 1
ATOM 4918 C C . ASN A 1 616 ? -14.858 26.864 32.978 1.00 84.69 616 ASN A C 1
ATOM 4920 O O . ASN A 1 616 ? -13.640 26.882 33.118 1.00 84.69 616 ASN A O 1
ATOM 4924 N N . LEU A 1 617 ? -15.446 25.987 32.157 1.00 87.31 617 LEU A N 1
ATOM 4925 C CA . LEU A 1 617 ? -14.681 25.075 31.303 1.00 87.31 617 LEU A CA 1
ATOM 4926 C C . LEU A 1 617 ? -14.237 25.792 30.028 1.00 87.31 617 LEU A C 1
ATOM 4928 O O . LEU A 1 617 ? -15.028 26.538 29.435 1.00 87.31 617 LEU A O 1
ATOM 4932 N N . ILE A 1 618 ? -13.006 25.539 29.590 1.00 86.62 618 ILE A N 1
ATOM 4933 C CA . ILE A 1 618 ? -12.446 26.078 28.351 1.00 86.62 618 ILE A CA 1
ATOM 4934 C C . ILE A 1 618 ? -12.766 25.108 27.212 1.00 86.62 618 ILE A C 1
ATOM 4936 O O . ILE A 1 618 ? -12.467 23.920 27.300 1.00 86.62 618 ILE A O 1
ATOM 4940 N N . MET A 1 619 ? -13.368 25.620 26.137 1.00 89.38 619 MET A N 1
ATOM 4941 C CA . MET A 1 619 ? -13.601 24.871 24.899 1.00 89.38 619 MET A CA 1
ATOM 4942 C C . MET A 1 619 ? -12.821 25.482 23.735 1.00 89.38 619 MET A C 1
ATOM 4944 O O . MET A 1 619 ? -12.485 26.675 23.731 1.00 89.38 619 MET A O 1
ATOM 4948 N N . LYS A 1 620 ? -12.536 24.645 22.736 1.00 88.88 620 LYS A N 1
ATOM 4949 C CA . LYS A 1 620 ? -11.773 25.002 21.537 1.00 88.88 620 LYS A CA 1
ATOM 4950 C C . LYS A 1 620 ? -12.745 25.245 20.380 1.00 88.88 620 LYS A C 1
ATOM 4952 O O . LYS A 1 620 ? -13.680 24.478 20.171 1.00 88.88 620 LYS A O 1
ATOM 4957 N N . LYS A 1 621 ? -12.531 26.327 19.635 1.00 92.62 621 LYS A N 1
ATOM 4958 C CA . LYS A 1 621 ? -13.020 26.463 18.261 1.00 92.62 621 LYS A CA 1
ATOM 4959 C C . LYS A 1 621 ? -11.842 26.259 17.336 1.00 92.62 621 LYS A C 1
ATOM 4961 O O . LYS A 1 621 ? -10.805 26.869 17.565 1.00 92.62 621 LYS A O 1
ATOM 4966 N N . ILE A 1 622 ? -12.006 25.436 16.323 1.00 94.81 622 ILE A N 1
ATOM 4967 C CA . ILE A 1 622 ? -10.957 25.012 15.407 1.00 94.81 622 ILE A CA 1
ATOM 4968 C C . ILE A 1 622 ? -11.308 25.525 14.016 1.00 94.81 622 ILE A C 1
ATOM 4970 O O . ILE A 1 622 ? -12.479 25.697 13.688 1.00 94.81 622 ILE A O 1
ATOM 4974 N N . SER A 1 623 ? -10.296 25.851 13.232 1.00 94.69 623 SER A N 1
ATOM 4975 C CA . SER A 1 623 ? -10.439 26.252 11.846 1.00 94.69 623 SER A CA 1
ATOM 4976 C C . SER A 1 623 ? -9.390 25.548 11.002 1.00 94.69 623 SER A C 1
ATOM 4978 O O . SER A 1 623 ? -8.197 25.587 11.314 1.00 94.69 623 SER A O 1
ATOM 4980 N N . PHE A 1 624 ? -9.856 24.933 9.925 1.00 95.12 624 PHE A N 1
ATOM 4981 C CA . PHE A 1 624 ? -9.046 24.322 8.878 1.00 95.12 624 PHE A CA 1
ATOM 4982 C C . PHE A 1 624 ? -8.802 25.289 7.706 1.00 95.12 624 PHE A C 1
ATOM 4984 O O . PHE A 1 624 ? -8.111 24.951 6.749 1.00 95.12 624 PHE A O 1
ATOM 4991 N N . LEU A 1 625 ? -9.355 26.503 7.772 1.00 92.19 625 LEU A N 1
ATOM 4992 C CA . LEU A 1 625 ? -9.145 27.588 6.807 1.00 92.19 625 LEU A CA 1
ATOM 4993 C C . LEU A 1 625 ? -8.184 28.678 7.318 1.00 92.19 625 LEU A C 1
ATOM 4995 O O . LEU A 1 625 ? -7.969 29.672 6.630 1.00 92.19 625 LEU A O 1
ATOM 4999 N N . GLY A 1 626 ? -7.607 28.511 8.514 1.00 89.06 626 GLY A N 1
ATOM 5000 C CA . GLY A 1 626 ? -6.685 29.493 9.099 1.00 89.06 626 GLY A CA 1
ATOM 5001 C C . GLY A 1 626 ? -7.379 30.749 9.645 1.00 89.06 626 GLY A C 1
ATOM 5002 O O . GLY A 1 626 ? -6.818 31.838 9.594 1.00 89.06 626 GLY A O 1
ATOM 5003 N N . ALA A 1 627 ? -8.611 30.630 10.147 1.00 89.69 627 ALA A N 1
ATOM 5004 C CA . ALA A 1 627 ? -9.418 31.771 10.589 1.00 89.69 627 ALA A CA 1
ATOM 5005 C C . ALA A 1 627 ? -8.977 32.398 11.928 1.00 89.69 627 ALA A C 1
ATOM 5007 O O . ALA A 1 627 ? -9.544 33.412 12.346 1.00 89.69 627 ALA A O 1
ATOM 5008 N N . TYR A 1 628 ? -8.030 31.790 12.648 1.00 91.06 628 TYR A N 1
ATOM 5009 C CA . TYR A 1 628 ? -7.641 32.212 13.996 1.00 91.06 628 TYR A CA 1
ATOM 5010 C C . TYR A 1 628 ? -6.140 32.469 14.124 1.00 91.06 628 TYR A C 1
ATOM 5012 O O . TYR A 1 628 ? -5.337 31.909 13.390 1.00 91.06 628 TYR A O 1
ATOM 5020 N N . THR A 1 629 ? -5.763 33.293 15.106 1.00 86.25 629 THR A N 1
ATOM 5021 C CA . THR A 1 629 ? -4.370 33.713 15.335 1.00 86.25 629 THR A CA 1
ATOM 5022 C C . THR A 1 629 ? -3.491 32.645 15.980 1.00 86.25 629 THR A C 1
ATOM 5024 O O . THR A 1 629 ? -2.279 32.686 15.819 1.00 86.25 629 THR A O 1
ATOM 5027 N N . SER A 1 630 ? -4.061 31.703 16.742 1.00 90.12 630 SER A N 1
ATOM 5028 C CA . SER A 1 630 ? -3.291 30.562 17.254 1.00 90.12 630 SER A CA 1
ATOM 5029 C C . SER A 1 630 ? -3.280 29.469 16.197 1.00 90.12 630 SER A C 1
ATOM 5031 O O . SER A 1 630 ? -4.335 28.909 15.909 1.00 90.12 630 SER A O 1
ATOM 5033 N N . GLU A 1 631 ? -2.113 29.171 15.633 1.00 90.81 631 GLU A N 1
ATOM 5034 C CA . GLU A 1 631 ? -1.959 28.241 14.514 1.00 90.81 631 GLU A CA 1
ATOM 5035 C C . GLU A 1 631 ? -0.927 27.140 14.776 1.00 90.81 631 GLU A C 1
ATOM 5037 O O . GLU A 1 631 ? -0.053 27.248 15.638 1.00 90.81 631 GLU A O 1
ATOM 5042 N N . LYS A 1 632 ? -1.077 26.040 14.039 1.00 92.19 632 LYS A N 1
ATOM 5043 C CA . LYS A 1 632 ? -0.199 24.871 14.034 1.00 92.19 632 LYS A CA 1
ATOM 5044 C C . LYS A 1 632 ? -0.290 24.182 12.678 1.00 92.19 632 LYS A C 1
ATOM 5046 O O . LYS A 1 632 ? -0.805 23.073 12.555 1.00 92.19 632 LYS A O 1
ATOM 5051 N N . ASN A 1 633 ? 0.170 24.884 11.653 1.00 91.94 633 ASN A N 1
ATOM 5052 C CA . ASN A 1 633 ? 0.117 24.400 10.279 1.00 91.94 633 ASN A CA 1
ATOM 5053 C C . ASN A 1 633 ? 1.171 23.302 10.072 1.00 91.94 633 ASN A C 1
ATOM 5055 O O . ASN A 1 633 ? 2.310 23.471 10.498 1.00 91.94 633 ASN A O 1
ATOM 5059 N N . VAL A 1 634 ? 0.825 22.188 9.426 1.00 92.31 634 VAL A N 1
ATOM 5060 C CA . VAL A 1 634 ? 1.735 21.030 9.282 1.00 92.31 634 VAL A CA 1
ATOM 5061 C C . VAL A 1 634 ? 1.900 20.599 7.828 1.00 92.31 634 VAL A C 1
ATOM 5063 O O . VAL A 1 634 ? 0.952 20.654 7.049 1.00 92.31 634 VAL A O 1
ATOM 5066 N N . TYR A 1 635 ? 3.096 20.138 7.465 1.00 93.56 635 TYR A N 1
ATOM 5067 C CA . TYR A 1 635 ? 3.361 19.507 6.168 1.00 93.56 635 TYR A CA 1
ATOM 5068 C C . TYR A 1 635 ? 2.864 18.061 6.149 1.00 93.56 635 TYR A C 1
ATOM 5070 O O . TYR A 1 635 ? 2.997 17.347 7.138 1.00 93.56 635 TYR A O 1
ATOM 5078 N N . LEU A 1 636 ? 2.284 17.595 5.045 1.00 93.81 636 LEU A N 1
ATOM 5079 C CA . LEU A 1 636 ? 1.675 16.259 4.988 1.00 93.81 636 LEU A CA 1
ATOM 5080 C C . LEU A 1 636 ? 2.510 15.214 4.237 1.00 93.81 636 LEU A C 1
ATOM 5082 O O . LEU A 1 636 ? 2.033 14.091 4.079 1.00 93.81 636 LEU A O 1
ATOM 5086 N N . ASP A 1 637 ? 3.750 15.515 3.842 1.00 91.50 637 ASP A N 1
ATOM 5087 C CA . ASP A 1 637 ? 4.628 14.628 3.059 1.00 91.50 637 ASP A CA 1
ATOM 5088 C C . ASP A 1 637 ? 4.734 13.216 3.660 1.00 91.50 637 ASP A C 1
ATOM 5090 O O . ASP A 1 637 ? 4.560 12.207 2.976 1.00 91.50 637 ASP A O 1
ATOM 5094 N N . SER A 1 638 ? 4.905 13.126 4.983 1.00 90.38 638 SER A N 1
ATOM 5095 C CA . SER A 1 638 ? 5.012 11.846 5.705 1.00 90.38 638 SER A CA 1
ATOM 5096 C C . SER A 1 638 ? 3.683 11.087 5.858 1.00 90.38 638 SER A C 1
ATOM 5098 O O . SER A 1 638 ? 3.654 9.967 6.375 1.00 90.38 638 SER A O 1
ATOM 5100 N N . LYS A 1 639 ? 2.557 11.675 5.434 1.00 94.56 639 LYS A N 1
ATOM 5101 C CA . LYS A 1 639 ? 1.197 11.139 5.606 1.00 94.56 639 LYS A CA 1
ATOM 5102 C C . LYS A 1 639 ? 0.508 10.779 4.291 1.00 94.56 639 LYS A C 1
ATOM 5104 O O . LYS A 1 639 ? -0.655 10.380 4.326 1.00 94.56 639 LYS A O 1
ATOM 5109 N N . MET A 1 640 ? 1.204 10.794 3.152 1.00 95.38 640 MET A N 1
ATOM 5110 C CA . MET A 1 640 ? 0.621 10.407 1.854 1.00 95.38 640 MET A CA 1
ATOM 5111 C C . MET A 1 640 ? 0.038 8.983 1.844 1.00 95.38 640 MET A C 1
ATOM 5113 O O . MET A 1 640 ? -1.009 8.744 1.240 1.00 95.38 640 MET A O 1
ATOM 5117 N N . ALA A 1 641 ? 0.645 8.045 2.580 1.00 93.00 641 ALA A N 1
ATOM 5118 C CA . ALA A 1 641 ? 0.105 6.694 2.748 1.00 93.00 641 ALA A CA 1
ATOM 5119 C C . ALA A 1 641 ? -1.243 6.677 3.499 1.00 93.00 641 ALA A C 1
ATOM 5121 O O . ALA A 1 641 ? -2.137 5.904 3.145 1.00 93.00 641 ALA A O 1
ATOM 5122 N N . LEU A 1 642 ? -1.416 7.550 4.500 1.00 96.50 642 LEU A N 1
ATOM 5123 C CA . LEU A 1 642 ? -2.684 7.717 5.215 1.00 96.50 642 LEU A CA 1
ATOM 5124 C C . LEU A 1 642 ? -3.743 8.328 4.291 1.00 96.50 642 LEU A C 1
ATOM 5126 O O . LEU A 1 642 ? -4.834 7.775 4.182 1.00 96.50 642 LEU A O 1
ATOM 5130 N N . VAL A 1 643 ? -3.398 9.398 3.567 1.00 98.06 643 VAL A N 1
ATOM 5131 C CA . VAL A 1 643 ? -4.290 10.050 2.590 1.00 98.06 643 VAL A CA 1
ATOM 5132 C C . VAL A 1 643 ? -4.800 9.027 1.565 1.00 98.06 643 VAL A C 1
ATOM 5134 O O . VAL A 1 643 ? -6.007 8.894 1.366 1.00 98.06 643 VAL A O 1
ATOM 5137 N N . GLY A 1 644 ? -3.902 8.227 0.979 1.00 97.00 644 GLY A N 1
ATOM 5138 C CA . GLY A 1 644 ? -4.264 7.159 0.041 1.00 97.00 644 GLY A CA 1
ATOM 5139 C C . GLY A 1 644 ? -5.112 6.039 0.660 1.00 97.00 644 GLY A C 1
ATOM 5140 O O . GLY A 1 644 ? -5.972 5.475 -0.017 1.00 97.00 644 GLY A O 1
ATOM 5141 N N . SER A 1 645 ? -4.907 5.721 1.942 1.00 95.81 645 SER A N 1
ATOM 5142 C CA . SER A 1 645 ? -5.695 4.706 2.660 1.00 95.81 645 SER A CA 1
ATOM 5143 C C . SER A 1 645 ? -7.129 5.170 2.910 1.00 95.81 645 SER A C 1
ATOM 5145 O O . SER A 1 645 ? -8.062 4.398 2.708 1.00 95.81 645 SER A O 1
ATOM 5147 N N . VAL A 1 646 ? -7.318 6.441 3.272 1.00 98.25 646 VAL A N 1
ATOM 5148 C CA . VAL A 1 646 ? -8.648 7.046 3.445 1.00 98.25 646 VAL A CA 1
ATOM 5149 C C . VAL A 1 646 ? -9.413 7.020 2.124 1.00 98.25 646 VAL A C 1
ATOM 5151 O O . VAL A 1 646 ? -10.539 6.528 2.089 1.00 98.25 646 VAL A O 1
ATOM 5154 N N . ILE A 1 647 ? -8.782 7.457 1.026 1.00 98.25 647 ILE A N 1
ATOM 5155 C CA . ILE A 1 647 ? -9.403 7.452 -0.309 1.00 98.25 647 ILE A CA 1
ATOM 5156 C C . ILE A 1 647 ? -9.888 6.050 -0.676 1.00 98.25 647 ILE A C 1
ATOM 5158 O O . ILE A 1 647 ? -11.028 5.873 -1.100 1.00 98.25 647 ILE A O 1
ATOM 5162 N N . ARG A 1 648 ? -9.033 5.046 -0.470 1.00 96.62 648 ARG A N 1
ATOM 5163 C CA . ARG A 1 648 ? -9.326 3.642 -0.759 1.00 96.62 648 ARG A CA 1
ATOM 5164 C C . ARG A 1 648 ? -10.504 3.120 0.052 1.00 96.62 648 ARG A C 1
ATOM 5166 O O . ARG A 1 648 ? -11.431 2.574 -0.533 1.00 96.62 648 ARG A O 1
ATOM 5173 N N . VAL A 1 649 ? -10.473 3.274 1.377 1.00 96.38 649 VAL A N 1
ATOM 5174 C CA . VAL A 1 649 ? -11.523 2.751 2.267 1.00 96.38 649 VAL A CA 1
ATOM 5175 C C . VAL A 1 649 ? -12.874 3.356 1.902 1.00 96.38 649 VAL A C 1
ATOM 5177 O O . VAL A 1 649 ? -13.835 2.618 1.689 1.00 96.38 649 VAL A O 1
ATOM 5180 N N . PHE A 1 650 ? -12.944 4.677 1.731 1.00 97.31 650 PHE A N 1
ATOM 5181 C CA . PHE A 1 650 ? -14.193 5.324 1.345 1.00 97.31 650 PHE A CA 1
ATOM 5182 C C . PHE A 1 650 ? -14.636 4.965 -0.078 1.00 97.31 650 PHE A C 1
ATOM 5184 O O . PHE A 1 650 ? -15.824 4.739 -0.283 1.00 97.31 650 PHE A O 1
ATOM 5191 N N . ALA A 1 651 ? -13.722 4.805 -1.042 1.00 96.25 651 ALA A N 1
ATOM 5192 C CA . ALA A 1 651 ? -14.071 4.331 -2.385 1.00 96.25 651 ALA A CA 1
ATOM 5193 C C . ALA A 1 651 ? -14.629 2.894 -2.385 1.00 96.25 651 ALA A C 1
ATOM 5195 O O . ALA A 1 651 ? -15.466 2.560 -3.222 1.00 96.25 651 ALA A O 1
ATOM 5196 N N . ARG A 1 652 ? -14.192 2.044 -1.443 1.00 94.62 652 ARG A N 1
ATOM 5197 C CA . ARG A 1 652 ? -14.713 0.678 -1.264 1.00 94.62 652 ARG A CA 1
ATOM 5198 C C . ARG A 1 652 ? -16.063 0.640 -0.551 1.00 94.62 652 ARG A C 1
ATOM 5200 O O . ARG A 1 652 ? -16.897 -0.187 -0.906 1.00 94.62 652 ARG A O 1
ATOM 5207 N N . LEU A 1 653 ? -16.271 1.500 0.446 1.00 94.06 653 LEU A N 1
ATOM 5208 C CA . LEU A 1 653 ? -17.551 1.628 1.156 1.00 94.06 653 LEU A CA 1
ATOM 5209 C C . LEU A 1 653 ? -18.620 2.285 0.271 1.00 94.06 653 LEU A C 1
ATOM 5211 O O . LEU A 1 653 ? -19.785 1.884 0.270 1.00 94.06 653 LEU A O 1
ATOM 5215 N N . MET A 1 654 ? -18.216 3.293 -0.501 1.00 91.88 654 MET A N 1
ATOM 5216 C CA . MET A 1 654 ? -19.085 4.108 -1.338 1.00 91.88 654 MET A CA 1
ATOM 5217 C C . MET A 1 654 ? -18.366 4.517 -2.632 1.00 91.88 654 MET A C 1
ATOM 5219 O O . MET A 1 654 ? -17.655 5.522 -2.698 1.00 91.88 654 MET A O 1
ATOM 5223 N N . GLY A 1 655 ? -18.591 3.723 -3.678 1.00 79.69 655 GLY A N 1
ATOM 5224 C CA . GLY A 1 655 ? -18.213 4.036 -5.055 1.00 79.69 655 GLY A CA 1
ATOM 5225 C C . GLY A 1 655 ? -19.434 4.294 -5.953 1.00 79.69 655 GLY A C 1
ATOM 5226 O O . GLY A 1 655 ? -20.558 3.966 -5.554 1.00 79.69 655 GLY A O 1
ATOM 5227 N N . PRO A 1 656 ? -19.243 4.849 -7.169 1.00 75.31 656 PRO A N 1
ATOM 5228 C CA . PRO A 1 656 ? -20.324 5.067 -8.126 1.00 75.31 656 PRO A CA 1
ATOM 5229 C C . PRO A 1 656 ? -21.178 3.808 -8.350 1.00 75.31 656 PRO A C 1
ATOM 5231 O O . PRO A 1 656 ? -20.616 2.712 -8.443 1.00 75.31 656 PRO A O 1
ATOM 5234 N N . PRO A 1 657 ? -22.517 3.943 -8.442 1.00 76.81 657 PRO A N 1
ATOM 5235 C CA . PRO A 1 657 ? -23.292 5.184 -8.591 1.00 76.81 657 PRO A CA 1
ATOM 5236 C C . PRO A 1 657 ? -23.760 5.824 -7.265 1.00 76.81 657 PRO A C 1
ATOM 5238 O O . PRO A 1 657 ? -24.719 6.590 -7.258 1.00 76.81 657 PRO A O 1
ATOM 5241 N N . ARG A 1 658 ? -23.153 5.490 -6.120 1.00 83.25 658 ARG A N 1
ATOM 5242 C CA . ARG A 1 658 ? -23.563 6.052 -4.822 1.00 83.25 658 ARG A CA 1
ATOM 5243 C C . ARG A 1 658 ? -22.981 7.445 -4.631 1.00 83.25 658 ARG A C 1
ATOM 5245 O O . ARG A 1 658 ? -21.787 7.630 -4.840 1.00 83.25 658 ARG A O 1
ATOM 5252 N N . TYR A 1 659 ? -23.796 8.378 -4.148 1.00 90.62 659 TYR A N 1
ATOM 5253 C CA . TYR A 1 659 ? -23.359 9.740 -3.858 1.00 90.62 659 TYR A CA 1
ATOM 5254 C C . TYR A 1 659 ? -23.655 10.108 -2.404 1.00 90.62 659 TYR A C 1
ATOM 5256 O O . TYR A 1 659 ? -24.734 9.779 -1.901 1.00 90.62 659 TYR A O 1
ATOM 5264 N N . PRO A 1 660 ? -22.719 10.784 -1.719 1.00 93.12 660 PRO A N 1
ATOM 5265 C CA . PRO A 1 660 ? -22.974 11.296 -0.384 1.00 93.12 660 PRO A CA 1
ATOM 5266 C C . PRO A 1 660 ? -24.078 12.359 -0.433 1.00 93.12 660 PRO A C 1
ATOM 5268 O O . PRO A 1 660 ? -24.077 13.224 -1.308 1.00 93.12 660 PRO A O 1
ATOM 5271 N N . GLN A 1 661 ? -25.009 12.306 0.518 1.00 93.69 661 GLN A N 1
ATOM 5272 C CA . GLN A 1 661 ? -26.103 13.269 0.644 1.00 93.69 661 GLN A CA 1
ATOM 5273 C C . GLN A 1 661 ? -26.027 13.982 1.989 1.00 93.69 661 GLN A C 1
ATOM 5275 O O . GLN A 1 661 ? -25.902 13.353 3.041 1.00 93.69 661 GLN A O 1
ATOM 5280 N N . PHE A 1 662 ? -26.118 15.311 1.961 1.00 93.62 662 PHE A N 1
ATOM 5281 C CA . PHE A 1 662 ? -26.168 16.106 3.179 1.00 93.62 662 PHE A CA 1
ATOM 5282 C C . PHE A 1 662 ? -27.620 16.257 3.644 1.00 93.62 662 PHE A C 1
ATOM 5284 O O . PHE A 1 662 ? -28.346 17.133 3.177 1.00 93.62 662 PHE A O 1
ATOM 5291 N N . ASN A 1 663 ? -28.048 15.396 4.568 1.00 95.06 663 ASN A N 1
ATOM 5292 C CA . ASN A 1 663 ? -29.341 15.508 5.242 1.00 95.06 663 ASN A CA 1
ATOM 5293 C C . ASN A 1 663 ? -29.118 15.921 6.702 1.00 95.06 663 ASN A C 1
ATOM 5295 O O . ASN A 1 663 ? -28.749 15.096 7.538 1.00 95.06 663 ASN A O 1
ATOM 5299 N N . GLU A 1 664 ? -29.338 17.204 6.997 1.00 94.44 664 GLU A N 1
ATOM 5300 C CA . GLU A 1 664 ? -29.075 17.803 8.312 1.00 94.44 664 GLU A CA 1
ATOM 5301 C C . GLU A 1 664 ? -29.803 17.061 9.444 1.00 94.44 664 GLU A C 1
ATOM 5303 O O . GLU A 1 664 ? -29.171 16.707 10.433 1.00 94.44 664 GLU A O 1
ATOM 5308 N N . MET A 1 665 ? -31.085 16.717 9.278 1.00 94.25 665 MET A N 1
ATOM 5309 C CA . MET A 1 665 ? -31.855 16.010 10.314 1.00 94.25 665 MET A CA 1
ATOM 5310 C C . MET A 1 665 ? -31.311 14.606 10.602 1.00 94.25 665 MET A C 1
ATOM 5312 O O . MET A 1 665 ? -31.155 14.224 11.761 1.00 94.25 665 MET A O 1
ATOM 5316 N N . SER A 1 666 ? -30.998 13.842 9.553 1.00 93.62 666 SER A N 1
ATOM 5317 C CA . SER A 1 666 ? -30.506 12.465 9.685 1.00 93.62 666 SER A CA 1
ATOM 5318 C C . SER A 1 666 ? -29.113 12.431 10.306 1.00 93.62 666 SER A C 1
ATOM 5320 O O . SER A 1 666 ? -28.843 11.632 11.201 1.00 93.62 666 SER A O 1
ATOM 5322 N N . ILE A 1 667 ? -28.236 13.332 9.860 1.00 94.31 667 ILE A N 1
ATOM 5323 C CA . ILE A 1 667 ? -26.881 13.462 10.393 1.00 94.31 667 ILE A CA 1
ATOM 5324 C C . ILE A 1 667 ? -26.937 13.900 11.862 1.00 94.31 667 ILE A C 1
ATOM 5326 O O . ILE A 1 667 ? -26.294 13.278 12.703 1.00 94.31 667 ILE A O 1
ATOM 5330 N N . ASP A 1 668 ? -27.729 14.922 12.195 1.00 93.75 668 ASP A N 1
ATOM 5331 C CA . ASP A 1 668 ? -27.855 15.415 13.569 1.00 93.75 668 ASP A CA 1
ATOM 5332 C C . ASP A 1 668 ? -28.408 14.344 14.521 1.00 93.75 668 ASP A C 1
ATOM 5334 O O . ASP A 1 668 ? -27.905 14.187 15.635 1.00 93.75 668 ASP A O 1
ATOM 5338 N N . HIS A 1 669 ? -29.384 13.552 14.064 1.00 93.00 669 HIS A N 1
ATOM 5339 C CA . HIS A 1 669 ? -29.915 12.412 14.810 1.00 93.00 669 HIS A CA 1
ATOM 5340 C C . HIS A 1 669 ? -28.832 11.363 15.113 1.00 93.00 669 HIS A C 1
ATOM 5342 O O . HIS A 1 669 ? -28.696 10.937 16.261 1.00 93.00 669 HIS A O 1
ATOM 5348 N N . LEU A 1 670 ? -28.028 10.977 14.114 1.00 91.81 670 LEU A N 1
ATOM 5349 C CA . LEU A 1 670 ? -26.945 10.000 14.290 1.00 91.81 670 LEU A CA 1
ATOM 5350 C C . LEU A 1 670 ? -25.872 10.492 15.269 1.00 91.81 670 LEU A C 1
ATOM 5352 O O . LEU A 1 670 ? -25.449 9.745 16.149 1.00 91.81 670 LEU A O 1
ATOM 5356 N N . ILE A 1 671 ? -25.458 11.756 15.157 1.00 90.94 671 ILE A N 1
ATOM 5357 C CA . ILE A 1 671 ? -24.429 12.324 16.038 1.00 90.94 671 ILE A CA 1
ATOM 5358 C C . ILE A 1 671 ? -24.949 12.427 17.483 1.00 90.94 671 ILE A C 1
ATOM 5360 O O . ILE A 1 671 ? -24.242 12.047 18.419 1.00 90.94 671 ILE A O 1
ATOM 5364 N N . LYS A 1 672 ? -26.199 12.875 17.678 1.00 89.31 672 LYS A N 1
ATOM 5365 C CA . LYS A 1 672 ? -26.820 12.985 19.010 1.00 89.31 672 LYS A CA 1
ATOM 5366 C C . LYS A 1 672 ? -27.006 11.635 19.697 1.00 89.31 672 LYS A C 1
ATOM 5368 O O . LYS A 1 672 ? -26.900 11.574 20.922 1.00 89.31 672 LYS A O 1
ATOM 5373 N N . ALA A 1 673 ? -27.271 10.573 18.933 1.00 84.50 673 ALA A N 1
ATOM 5374 C CA . ALA A 1 673 ? -27.394 9.217 19.464 1.00 84.50 673 ALA A CA 1
ATOM 5375 C C . ALA A 1 673 ? -26.083 8.717 20.100 1.00 84.50 673 ALA A C 1
ATOM 5377 O O . ALA A 1 673 ? -26.116 7.954 21.065 1.00 84.50 673 ALA A O 1
ATOM 5378 N N . GLU A 1 674 ? -24.935 9.170 19.592 1.00 79.69 674 GLU A N 1
ATOM 5379 C CA . GLU A 1 674 ? -23.617 8.867 20.155 1.00 79.69 674 GLU A CA 1
ATOM 5380 C C . GLU A 1 674 ? -23.259 9.813 21.312 1.00 79.69 674 GLU A C 1
ATOM 5382 O O . GLU A 1 674 ? -22.811 9.377 22.376 1.00 79.69 674 GLU A O 1
ATOM 5387 N N . ASN A 1 675 ? -23.460 11.119 21.118 1.00 81.56 675 ASN A N 1
ATOM 5388 C CA . ASN A 1 675 ? -23.155 12.149 22.102 1.00 81.56 675 ASN A CA 1
ATOM 5389 C C . ASN A 1 675 ? -24.123 13.327 21.955 1.00 81.56 675 ASN A C 1
ATOM 5391 O O . ASN A 1 675 ? -23.998 14.126 21.035 1.00 81.56 675 ASN A O 1
ATOM 5395 N N . ILE A 1 676 ? -25.027 13.491 22.923 1.00 80.06 676 ILE A N 1
ATOM 5396 C CA . ILE A 1 676 ? -26.057 14.548 22.940 1.00 80.06 676 ILE A CA 1
ATOM 5397 C C . ILE A 1 676 ? -25.450 15.961 22.799 1.00 80.06 676 ILE A C 1
ATOM 5399 O O . ILE A 1 676 ? -26.072 16.864 22.235 1.00 80.06 676 ILE A O 1
ATOM 5403 N N . GLY A 1 677 ? -24.229 16.166 23.308 1.00 82.00 677 GLY A N 1
ATOM 5404 C CA . GLY A 1 677 ? -23.510 17.437 23.211 1.00 82.00 677 GLY A CA 1
ATOM 5405 C C . GLY A 1 677 ? -22.893 17.705 21.835 1.00 82.00 677 GLY A C 1
ATOM 5406 O O . GLY A 1 677 ? -22.561 18.853 21.543 1.00 82.00 677 GLY A O 1
ATOM 5407 N N . ASN A 1 678 ? -22.751 16.678 20.996 1.00 84.44 678 ASN A N 1
ATOM 5408 C CA . ASN A 1 678 ? -22.284 16.793 19.623 1.00 84.44 678 ASN A CA 1
ATOM 5409 C C . ASN A 1 678 ? -23.511 16.879 18.700 1.00 84.44 678 ASN A C 1
ATOM 5411 O O . ASN A 1 678 ? -24.313 15.957 18.615 1.00 84.44 678 ASN A O 1
ATOM 5415 N N . ASN A 1 679 ? -23.702 18.018 18.049 1.00 92.50 679 ASN A N 1
ATOM 5416 C CA . ASN A 1 679 ? -24.801 18.253 17.112 1.00 92.50 679 ASN A CA 1
ATOM 5417 C C . ASN A 1 679 ? -24.327 19.213 16.019 1.00 92.50 679 ASN A C 1
ATOM 5419 O O . ASN A 1 679 ? -23.303 19.885 16.179 1.00 92.50 679 ASN A O 1
ATOM 5423 N N . LEU A 1 680 ? -25.050 19.297 14.906 1.00 93.00 680 LEU A N 1
ATOM 5424 C CA . LEU A 1 680 ? -24.620 20.103 13.762 1.00 93.00 680 LEU A CA 1
ATOM 5425 C C . LEU A 1 680 ? -24.521 21.592 14.098 1.00 93.00 680 LEU A C 1
ATOM 5427 O O . LEU A 1 680 ? -23.584 22.258 13.658 1.00 93.00 680 LEU A O 1
ATOM 5431 N N . THR A 1 681 ? -25.406 22.116 14.949 1.00 93.62 681 THR A N 1
ATOM 5432 C CA . THR A 1 681 ? -25.309 23.501 15.436 1.00 93.62 681 THR A CA 1
ATOM 5433 C C . THR A 1 681 ? -24.012 23.732 16.214 1.00 93.62 681 THR A C 1
ATOM 5435 O O . THR A 1 681 ? -23.350 24.760 16.051 1.00 93.62 681 THR A O 1
ATOM 5438 N N . PHE A 1 682 ? -23.616 22.773 17.050 1.00 91.94 682 PHE A N 1
ATOM 5439 C CA . PHE A 1 682 ? -22.369 22.823 17.797 1.00 91.94 682 PHE A CA 1
ATOM 5440 C C . PHE A 1 682 ? -21.158 22.737 16.867 1.00 91.94 682 PHE A C 1
ATOM 5442 O O . PHE A 1 682 ? -20.250 23.553 17.008 1.00 91.94 682 PHE A O 1
ATOM 5449 N N . ILE A 1 683 ? -21.171 21.825 15.890 1.00 93.81 683 ILE A N 1
ATOM 5450 C CA . ILE A 1 683 ? -20.109 21.668 14.884 1.00 93.81 683 ILE A CA 1
ATOM 5451 C C . ILE A 1 683 ? -19.931 22.960 14.082 1.00 93.81 683 ILE A C 1
ATOM 5453 O O . ILE A 1 683 ? -18.807 23.443 13.986 1.00 93.81 683 ILE A O 1
ATOM 5457 N N . ARG A 1 684 ? -21.019 23.586 13.606 1.00 94.69 684 ARG A N 1
ATOM 5458 C CA . ARG A 1 684 ? -20.996 24.903 12.931 1.00 94.69 684 ARG A CA 1
ATOM 5459 C C . ARG A 1 684 ? -20.409 26.004 13.819 1.00 94.69 684 ARG A C 1
ATOM 5461 O O . ARG A 1 684 ? -19.754 26.925 13.347 1.00 94.69 684 ARG A O 1
ATOM 5468 N N . LYS A 1 685 ? -20.653 25.942 15.132 1.00 92.00 685 LYS A N 1
ATOM 5469 C CA . LYS A 1 685 ? -20.161 26.946 16.087 1.00 92.00 685 LYS A CA 1
ATOM 5470 C C . LYS A 1 685 ? -18.687 26.750 16.447 1.00 92.00 685 LYS A C 1
ATOM 5472 O O . LYS A 1 685 ? -18.035 27.735 16.825 1.00 92.00 685 LYS A O 1
ATOM 5477 N N . THR A 1 686 ? -18.198 25.512 16.425 1.00 92.12 686 THR A N 1
ATOM 5478 C CA . THR A 1 686 ? -16.863 25.132 16.906 1.00 92.12 686 THR A CA 1
ATOM 5479 C C . THR A 1 686 ? -15.873 24.795 15.806 1.00 92.12 686 THR A C 1
ATOM 5481 O O . THR A 1 686 ? -14.682 24.820 16.088 1.00 92.12 686 THR A O 1
ATOM 5484 N N . THR A 1 687 ? -16.312 24.551 14.576 1.00 95.12 687 THR A N 1
ATOM 5485 C CA . THR A 1 687 ? -15.448 24.217 13.438 1.00 95.12 687 THR A CA 1
ATOM 5486 C C . THR A 1 687 ? -15.963 24.851 12.148 1.00 95.12 687 THR A C 1
ATOM 5488 O O . THR A 1 687 ? -17.160 25.083 12.014 1.00 95.12 687 THR A O 1
ATOM 5491 N N . ASP A 1 688 ? -15.073 25.083 11.188 1.00 95.31 688 ASP A N 1
ATOM 5492 C CA . ASP A 1 688 ? -15.388 25.516 9.816 1.00 95.31 688 ASP A CA 1
ATOM 5493 C C . ASP A 1 688 ? -15.426 24.333 8.826 1.00 95.31 688 ASP A C 1
ATOM 5495 O O . ASP A 1 688 ? -15.334 24.514 7.617 1.00 95.31 688 ASP A O 1
ATOM 5499 N N . ILE A 1 689 ? -15.571 23.093 9.314 1.00 96.31 689 ILE A N 1
ATOM 5500 C CA . ILE A 1 689 ? -15.508 21.887 8.471 1.00 96.31 689 ILE A CA 1
ATOM 5501 C C . ILE A 1 689 ? -16.576 21.864 7.371 1.00 96.31 689 ILE A C 1
ATOM 5503 O O . ILE A 1 689 ? -16.339 21.345 6.287 1.00 96.31 689 ILE A O 1
ATOM 5507 N N . LEU A 1 690 ? -17.757 22.423 7.634 1.00 95.44 690 LEU A N 1
ATOM 5508 C CA . LEU A 1 690 ? -18.814 22.514 6.628 1.00 95.44 690 LEU A CA 1
ATOM 5509 C C . LEU A 1 690 ? -18.467 23.538 5.545 1.00 95.44 690 LEU A C 1
ATOM 5511 O O . LEU A 1 690 ? -18.798 23.307 4.387 1.00 95.44 690 LEU A O 1
ATOM 5515 N N . ASP A 1 691 ? -17.745 24.602 5.902 1.00 94.38 691 ASP A N 1
ATOM 5516 C CA . ASP A 1 691 ? -17.238 25.582 4.942 1.00 94.38 691 ASP A CA 1
ATOM 5517 C C . ASP A 1 691 ? -16.122 24.955 4.093 1.00 94.38 691 ASP A C 1
ATOM 5519 O O . ASP A 1 691 ? -16.092 25.130 2.880 1.00 94.38 691 ASP A O 1
ATOM 5523 N N . VAL A 1 692 ? -15.254 24.129 4.687 1.00 94.12 692 VAL A N 1
ATOM 5524 C CA . VAL A 1 692 ? -14.231 23.348 3.959 1.00 94.12 692 VAL A CA 1
ATOM 5525 C C . VAL A 1 692 ? -14.855 22.407 2.919 1.00 94.12 692 VAL A C 1
ATOM 5527 O O . VAL A 1 692 ? -14.261 22.165 1.869 1.00 94.12 692 VAL A O 1
ATOM 5530 N N . LEU A 1 693 ? -16.044 21.864 3.199 1.00 94.94 693 LEU A N 1
ATOM 5531 C CA . LEU A 1 693 ? -16.780 20.990 2.280 1.00 94.94 693 LEU A CA 1
ATOM 5532 C C . LEU A 1 693 ? -17.602 21.759 1.232 1.00 94.94 693 LEU A C 1
ATOM 5534 O O . LEU A 1 693 ? -18.100 21.132 0.295 1.00 94.94 693 LEU A O 1
ATOM 5538 N N . ASP A 1 694 ? -17.751 23.080 1.363 1.00 92.38 694 ASP A N 1
ATOM 5539 C CA . ASP A 1 694 ? -18.482 23.913 0.410 1.00 92.38 694 ASP A CA 1
ATOM 5540 C C . ASP A 1 694 ? -17.571 24.310 -0.772 1.00 92.38 694 ASP A C 1
ATOM 5542 O O . ASP A 1 694 ? -16.594 25.042 -0.592 1.00 92.38 694 ASP A O 1
ATOM 5546 N N . PRO A 1 695 ? -17.892 23.909 -2.019 1.00 84.88 695 PRO A N 1
ATOM 5547 C CA . PRO A 1 695 ? -17.127 24.295 -3.209 1.00 84.88 695 PRO A CA 1
ATOM 5548 C C . PRO A 1 695 ? -17.049 25.810 -3.462 1.00 84.88 695 PRO A C 1
ATOM 5550 O O . PRO A 1 695 ? -16.270 26.266 -4.309 1.00 84.88 695 PRO A O 1
ATOM 5553 N N . ARG A 1 696 ? -17.904 26.603 -2.812 1.00 86.56 696 ARG A N 1
ATOM 5554 C CA . ARG A 1 696 ? -17.929 28.066 -2.927 1.00 86.56 696 ARG A CA 1
ATOM 5555 C C . ARG A 1 696 ? -16.897 28.735 -2.027 1.00 86.56 696 ARG A C 1
ATOM 5557 O O . ARG A 1 696 ? -16.554 29.885 -2.296 1.00 86.56 696 ARG A O 1
ATOM 5564 N N . THR A 1 697 ? -16.386 28.035 -1.017 1.00 80.75 697 THR A N 1
ATOM 5565 C CA . THR A 1 697 ? -15.369 28.563 -0.109 1.00 80.75 697 THR A CA 1
ATOM 5566 C C . THR A 1 697 ? -14.099 28.901 -0.888 1.00 80.75 697 THR A C 1
ATOM 5568 O O . THR A 1 697 ? -13.616 28.077 -1.674 1.00 80.75 697 THR A O 1
ATOM 5571 N N . PRO A 1 698 ? -13.559 30.124 -0.736 1.00 79.44 698 PRO A N 1
ATOM 5572 C CA . PRO A 1 698 ? -12.342 30.513 -1.426 1.00 79.44 698 PRO A CA 1
ATOM 5573 C C . PRO A 1 698 ? -11.171 29.652 -0.955 1.00 79.44 698 PRO A C 1
ATOM 5575 O O . PRO A 1 698 ? -11.083 29.283 0.217 1.00 79.44 698 PRO A O 1
ATOM 5578 N N . LEU A 1 699 ? -10.244 29.362 -1.870 1.00 76.25 699 LEU A N 1
ATOM 5579 C CA . LEU A 1 699 ? -9.009 28.681 -1.503 1.00 76.25 699 LEU A CA 1
ATOM 5580 C C . LEU A 1 699 ? -8.250 29.537 -0.478 1.00 76.25 699 LEU A C 1
ATOM 5582 O O . LEU A 1 699 ? -8.133 30.754 -0.671 1.00 76.25 699 LEU A O 1
ATOM 5586 N N . PRO A 1 700 ? -7.746 28.935 0.609 1.00 71.06 700 PRO A N 1
ATOM 5587 C CA . PRO A 1 700 ? -7.023 29.684 1.616 1.00 71.06 700 PRO A CA 1
ATOM 5588 C C . PRO A 1 700 ? -5.754 30.307 1.018 1.00 71.06 700 PRO A C 1
ATOM 5590 O O . PRO A 1 700 ? -5.110 29.742 0.131 1.00 71.06 700 PRO A O 1
ATOM 5593 N N . LYS A 1 701 ? -5.390 31.501 1.500 1.00 66.31 701 LYS A N 1
ATOM 5594 C CA . LYS A 1 701 ? -4.129 32.156 1.120 1.00 66.31 701 LYS A CA 1
ATOM 5595 C C . LYS A 1 701 ? -2.945 31.346 1.669 1.00 66.31 701 LYS A C 1
ATOM 5597 O O . LYS A 1 701 ? -3.073 30.691 2.699 1.00 66.31 701 LYS A O 1
ATOM 5602 N N . LYS A 1 702 ? -1.790 31.404 0.991 1.00 60.94 702 LYS A N 1
ATOM 5603 C CA . LYS A 1 702 ? -0.551 30.734 1.434 1.00 60.94 702 LYS A CA 1
ATOM 5604 C C . LYS A 1 702 ? -0.221 31.124 2.885 1.00 60.94 702 LYS A C 1
ATOM 5606 O O . LYS A 1 702 ? -0.156 32.315 3.179 1.00 60.94 702 LYS A O 1
ATOM 5611 N N . ALA A 1 703 ? 0.012 30.138 3.751 1.00 60.72 703 ALA A N 1
ATOM 5612 C CA . ALA A 1 703 ? 0.414 30.333 5.147 1.00 60.72 703 ALA A CA 1
ATOM 5613 C C . ALA A 1 703 ? 1.786 29.699 5.419 1.00 60.72 703 ALA A C 1
ATOM 5615 O O . ALA A 1 703 ? 2.219 28.809 4.683 1.00 60.72 703 ALA A O 1
ATOM 5616 N N . GLN A 1 704 ? 2.472 30.153 6.472 1.00 53.47 704 GLN A N 1
ATOM 5617 C CA . GLN A 1 704 ? 3.744 29.565 6.892 1.00 53.47 704 GLN A CA 1
ATOM 5618 C C . GLN A 1 704 ? 3.521 28.313 7.768 1.00 53.47 704 GLN A C 1
ATOM 5620 O O . GLN A 1 704 ? 2.549 28.249 8.526 1.00 53.47 704 GLN A O 1
ATOM 5625 N N . PRO A 1 705 ? 4.381 27.287 7.650 1.00 56.06 705 PRO A N 1
ATOM 5626 C CA . PRO A 1 705 ? 4.299 26.059 8.441 1.00 56.06 705 PRO A CA 1
ATOM 5627 C C . PRO A 1 705 ? 4.793 26.260 9.884 1.00 56.06 705 PRO A C 1
ATOM 5629 O O . PRO A 1 705 ? 5.705 27.044 10.140 1.00 56.06 705 PRO A O 1
ATOM 5632 N N . PHE A 1 706 ? 4.261 25.476 10.820 1.00 51.94 706 PHE A N 1
ATOM 5633 C CA . PHE A 1 706 ? 4.805 25.336 12.169 1.00 51.94 706 PHE A CA 1
ATOM 5634 C C . PHE A 1 706 ? 5.895 24.251 12.183 1.00 51.94 706 PHE A C 1
ATOM 5636 O O . PHE A 1 706 ? 5.630 23.098 11.841 1.00 51.94 706 PHE A O 1
ATOM 5643 N N . ILE A 1 707 ? 7.118 24.599 12.599 1.00 49.59 707 ILE A N 1
ATOM 5644 C CA . ILE A 1 707 ? 8.240 23.655 12.740 1.00 49.59 707 ILE A CA 1
ATOM 5645 C C . ILE A 1 707 ? 8.424 23.337 14.229 1.00 49.59 707 ILE A C 1
ATOM 5647 O O . ILE A 1 707 ? 9.090 24.069 14.956 1.00 49.59 707 ILE A O 1
ATOM 5651 N N . GLY A 1 708 ? 7.808 22.249 14.696 1.00 48.09 708 GLY A N 1
ATOM 5652 C CA . GLY A 1 708 ? 8.002 21.726 16.051 1.00 48.09 708 GLY A CA 1
ATOM 5653 C C . GLY A 1 708 ? 9.057 20.618 16.080 1.00 48.09 708 GLY A C 1
ATOM 5654 O O . GLY A 1 708 ? 8.902 19.605 15.400 1.00 48.09 708 GLY A O 1
ATOM 5655 N N . VAL A 1 709 ? 10.115 20.765 16.883 1.00 40.47 709 VAL A N 1
ATOM 5656 C CA . VAL A 1 709 ? 11.074 19.677 17.150 1.00 40.47 709 VAL A CA 1
ATOM 5657 C C . VAL A 1 709 ? 10.537 18.837 18.309 1.00 40.47 709 VAL A C 1
ATOM 5659 O O . VAL A 1 709 ? 10.502 19.295 19.448 1.00 40.47 709 VAL A O 1
ATOM 5662 N N . THR A 1 710 ? 10.105 17.603 18.036 1.00 46.09 710 THR A N 1
ATOM 5663 C CA . THR A 1 710 ? 9.707 16.661 19.095 1.00 46.09 710 THR A CA 1
ATOM 5664 C C . THR A 1 710 ? 10.901 15.776 19.455 1.00 46.09 710 THR A C 1
ATOM 5666 O O . THR A 1 710 ? 11.324 14.952 18.648 1.00 46.09 710 THR A O 1
ATOM 5669 N N . LEU A 1 711 ? 11.447 15.921 20.666 1.00 36.25 711 LEU A N 1
ATOM 5670 C CA . LEU A 1 711 ? 12.469 15.016 21.205 1.00 36.25 711 LEU A CA 1
ATOM 5671 C C . LEU A 1 711 ? 11.811 13.693 21.630 1.00 36.25 711 LEU A C 1
ATOM 5673 O O . LEU A 1 711 ? 11.345 13.549 22.759 1.00 36.25 711 LEU A O 1
ATOM 5677 N N . THR A 1 712 ? 11.737 12.714 20.731 1.00 42.38 712 THR A N 1
ATOM 5678 C CA . THR A 1 712 ? 11.370 11.338 21.101 1.00 42.38 712 THR A CA 1
ATOM 5679 C C . THR A 1 712 ? 12.599 10.602 21.632 1.00 42.38 712 THR A C 1
ATOM 5681 O O . THR A 1 712 ? 13.590 10.474 20.913 1.00 42.38 712 THR A O 1
ATOM 5684 N N . LYS A 1 713 ? 12.543 10.097 22.874 1.00 36.38 713 LYS A N 1
ATOM 5685 C CA . LYS A 1 713 ? 13.570 9.189 23.418 1.00 36.38 713 LYS A CA 1
ATOM 5686 C C . LYS A 1 713 ? 13.703 7.967 22.500 1.00 36.38 713 LYS A C 1
ATOM 5688 O O . LYS A 1 713 ? 12.693 7.352 22.161 1.00 36.38 713 LYS A O 1
ATOM 5693 N N . ARG A 1 714 ? 14.932 7.627 22.095 1.00 35.53 714 ARG A N 1
ATOM 5694 C CA . ARG A 1 714 ? 15.205 6.384 21.357 1.00 35.53 714 ARG A CA 1
ATOM 5695 C C . ARG A 1 714 ? 14.881 5.190 22.267 1.00 35.53 714 ARG A C 1
ATOM 5697 O O . ARG A 1 714 ? 15.300 5.216 23.423 1.00 35.53 714 ARG A O 1
ATOM 5704 N N . PRO A 1 715 ? 14.151 4.171 21.792 1.00 43.03 715 PRO A N 1
ATOM 5705 C CA . PRO A 1 715 ? 14.030 2.921 22.526 1.00 43.03 715 PRO A CA 1
ATOM 5706 C C . PRO A 1 715 ? 15.391 2.213 22.503 1.00 43.03 715 PRO A C 1
ATOM 5708 O O . PRO A 1 715 ? 15.829 1.742 21.456 1.00 43.03 715 PRO A O 1
ATOM 5711 N N . GLU A 1 716 ? 16.082 2.178 23.640 1.00 35.25 716 GLU A N 1
ATOM 5712 C CA . GLU A 1 716 ? 17.226 1.286 23.836 1.00 35.25 716 GLU A CA 1
ATOM 5713 C C . GLU A 1 716 ? 16.689 -0.132 24.033 1.00 35.25 716 GLU A C 1
ATOM 5715 O O . GLU A 1 716 ? 15.991 -0.416 25.005 1.00 35.25 716 GLU A O 1
ATOM 5720 N N . VAL A 1 717 ? 16.980 -1.022 23.086 1.00 41.75 717 VAL A N 1
ATOM 5721 C CA . VAL A 1 717 ? 16.733 -2.458 23.238 1.00 41.75 717 VAL A CA 1
ATOM 5722 C C . VAL A 1 717 ? 18.061 -3.088 23.641 1.00 41.75 717 VAL A C 1
ATOM 5724 O O . VAL A 1 717 ? 18.844 -3.499 22.789 1.00 41.75 717 VAL A O 1
ATOM 5727 N N . ALA A 1 718 ? 18.344 -3.102 24.942 1.00 35.09 718 ALA A N 1
ATOM 5728 C CA . ALA A 1 718 ? 19.433 -3.888 25.507 1.00 35.09 718 ALA A CA 1
ATOM 5729 C C . ALA A 1 718 ? 18.877 -5.253 25.932 1.00 35.09 718 ALA A C 1
ATOM 5731 O O . ALA A 1 718 ? 17.908 -5.319 26.688 1.00 35.09 718 ALA A O 1
ATOM 5732 N N . TRP A 1 719 ? 19.483 -6.335 25.448 1.00 46.94 719 TRP A N 1
ATOM 5733 C CA . TRP A 1 719 ? 19.290 -7.666 26.019 1.00 46.94 719 TRP A CA 1
ATOM 5734 C C . TRP A 1 719 ? 20.494 -7.982 26.904 1.00 46.94 719 TRP A C 1
ATOM 5736 O O . TRP A 1 719 ? 21.629 -7.684 26.536 1.00 46.94 719 TRP A O 1
ATOM 5746 N N . THR A 1 720 ? 20.236 -8.574 28.067 1.00 38.97 720 THR A N 1
ATOM 5747 C CA . THR A 1 720 ? 21.258 -9.134 28.955 1.00 38.97 720 THR A CA 1
ATOM 5748 C C . THR A 1 720 ? 22.038 -10.216 28.214 1.00 38.97 720 THR A C 1
ATOM 5750 O O . THR A 1 720 ? 21.449 -11.171 27.712 1.00 38.97 720 THR A O 1
ATOM 5753 N N . GLN A 1 721 ? 23.356 -10.037 28.132 1.00 32.38 721 GLN A N 1
ATOM 5754 C CA . GLN A 1 721 ? 24.300 -10.911 27.431 1.00 32.38 721 GLN A CA 1
ATOM 5755 C C . GLN A 1 721 ? 24.746 -12.125 28.265 1.00 32.38 721 GLN A C 1
ATOM 5757 O O . GLN A 1 721 ? 25.652 -12.842 27.853 1.00 32.38 721 GLN A O 1
ATOM 5762 N N . ASP A 1 722 ? 24.106 -12.373 29.407 1.00 37.88 722 ASP A N 1
ATOM 5763 C CA . ASP A 1 722 ? 24.517 -13.420 30.335 1.00 37.88 722 ASP A CA 1
ATOM 5764 C C . ASP A 1 722 ? 23.582 -14.631 30.235 1.00 37.88 722 ASP A C 1
ATOM 5766 O O . ASP A 1 722 ? 22.411 -14.540 30.600 1.00 37.88 722 ASP A O 1
ATOM 5770 N N . GLN A 1 723 ? 24.163 -15.746 29.770 1.00 33.84 723 GLN A N 1
ATOM 5771 C CA . GLN A 1 723 ? 23.681 -17.140 29.676 1.00 33.84 723 GLN A CA 1
ATOM 5772 C C . GLN A 1 723 ? 23.570 -17.667 28.232 1.00 33.84 723 GLN A C 1
ATOM 5774 O O . GLN A 1 723 ? 22.481 -17.902 27.706 1.00 33.84 723 GLN A O 1
ATOM 5779 N N . ILE A 1 724 ? 24.740 -17.884 27.617 1.00 34.50 724 ILE A N 1
ATOM 5780 C CA . ILE A 1 724 ? 24.980 -18.968 26.647 1.00 34.50 724 ILE A CA 1
ATOM 5781 C C . ILE A 1 724 ? 25.822 -20.023 27.354 1.00 34.50 724 ILE A C 1
ATOM 5783 O O . ILE A 1 724 ? 26.772 -19.605 28.057 1.00 34.50 724 ILE A O 1
#

pLDDT: mean 86.95, std 12.4, range [32.38, 98.69]

Radius of gyration: 29.45 Å; chains: 1; bounding box: 60×71×89 Å